Protein AF-A0A4V3W8Y1-F1 (afdb_monomer)

Foldseek 3Di:
DAKEKEKDQDDFAWDDDPQDIPCPVRQKIKMKIWDDDPVRQVVLVVVLVVLCVVQVPDALFDDLVCCLVPPLVSLVVSLVVCLVVVIFMAMEIAGLQLLLLLQCCCQAQPDVPVDQADAQVSVVVSLQCSLCVPVQDGSVLSNLLVQCQQVQFPVSVVVSLVVLLVSLVPDDDPVSVSSNVRRVVSVVVLVVVCVVPVVVSSCRRHAHFADWPVRDGGPRDCVLVRLLLRVQQVCLQPVDDAYAYEYADDNGCPSRNVVSVVCLQPDDPLRRCPPYPVNQQGHSRDDPPHYYDYDHSSVRVSNSVRHSVNSNVSVLLVCVVVVVVVSVVSCLVSQLSQQVSVPRGNGHYDYNHNPVSVVVVVVVSPD

pLDDT: mean 90.1, std 8.42, range [49.22, 98.5]

Secondary structure (DSSP, 8-state):
-EEEEEEE----S--EETTEETTSS--EEEEEEEEE-HHHHHHHHHHHHHHHHHTT--SSS--HHHHHHH-HHHHHHHHHHHHHTT--EEEEEEEHHHHHHHHHIIIIIS-GGG-SS--HHHHHHHHHHHTTGGGT--HHHHHHHHHHHHTTSHHHHHHHHHHHHHHHHTS-SHHHHHHHHHHHHHHHHHHHHHHH-HHHHHHHHSPPPBP-TTS--B-S-HHHHHHHHHHHHHHHH-SSS--EEEEE--TTTHHHHHHHHHHHHH---TTTTTTSGGGGT------TT--EEEE-TTT-HHHHHHHHHHHHHHHHHHHHHTT-HHHHHHHHHHHHHHHHTTSSSS-EEEEES-HHHHHHHHHHHH-

Organism: NCBI:txid2565924

Mean predicted aligned error: 5.14 Å

Nearest PDB structures (foldseek):
  5lyp-assembly1_A  TM=2.415E-01  e=2.490E+00  Saccharomyces cerevisiae
  7t7t-assembly2_B  TM=1.888E-01  e=4.045E+00  Citrus unshiu

Sequence (367 aa):
MKIYIDESGNTGPIQFKNSTSNFEDQPLYVLAGLILGLDAKIKLEAFVNELRVKYKIQGNELKAKSLYESNFKFCEDLIMYLVKEKVPIFIELMDKMYFVNQHLVDYVFVPHYSYPVITDEIIFMKRFIASNLDKYINSGIYQSFLDSMTNYNNGSLEIFYQRLTEHLENSKGEVFQLLLKNARATIDEYYELKHTDAEKALKFYLPIPDPNPKGRLLFLLPNFNAFTNLLARAEKFNSTDEIDIIHDEQKQFDVIFESALKQMKEVEVDGLIKGTQIQNLVKFRIQTSKKLNFADSKEVVSLQVADLIAGIVMRYYLDFVNRNESNVKKYHQVMKMLGSTAQHSATGINYVIPDQMRKQFMQFLYS

InterPro domains:
  IPR024524 Protein of unknown function DUF3800 [PF12686] (3-315)

Structure (mmCIF, N/CA/C/O backbone):
data_AF-A0A4V3W8Y1-F1
#
_entry.id   AF-A0A4V3W8Y1-F1
#
loop_
_atom_site.group_PDB
_atom_site.id
_atom_site.type_symbol
_atom_site.label_atom_id
_atom_site.label_alt_id
_atom_site.label_comp_id
_atom_site.label_asym_id
_atom_site.label_entity_id
_atom_site.label_seq_id
_atom_site.pdbx_PDB_ins_code
_atom_site.Cartn_x
_atom_site.Cartn_y
_atom_site.Cartn_z
_atom_site.occupancy
_atom_site.B_iso_or_equiv
_atom_site.auth_seq_id
_atom_site.auth_comp_id
_atom_site.auth_asym_id
_atom_site.auth_atom_id
_atom_site.pdbx_PDB_model_num
ATOM 1 N N . MET A 1 1 ? -14.778 -17.457 10.160 1.00 89.12 1 MET A N 1
ATOM 2 C CA . MET A 1 1 ? -14.637 -16.074 10.699 1.00 89.12 1 MET A CA 1
ATOM 3 C C . MET A 1 1 ? -14.817 -15.077 9.560 1.00 89.12 1 MET A C 1
ATOM 5 O O . MET A 1 1 ? -14.931 -15.522 8.425 1.00 89.12 1 MET A O 1
ATOM 9 N N . LYS A 1 2 ? -14.875 -13.764 9.818 1.00 93.56 2 LYS A N 1
ATOM 10 C CA . LYS A 1 2 ? -14.922 -12.749 8.749 1.00 93.56 2 LYS A CA 1
ATOM 11 C C . LYS A 1 2 ? -13.865 -11.674 8.964 1.00 93.56 2 LYS 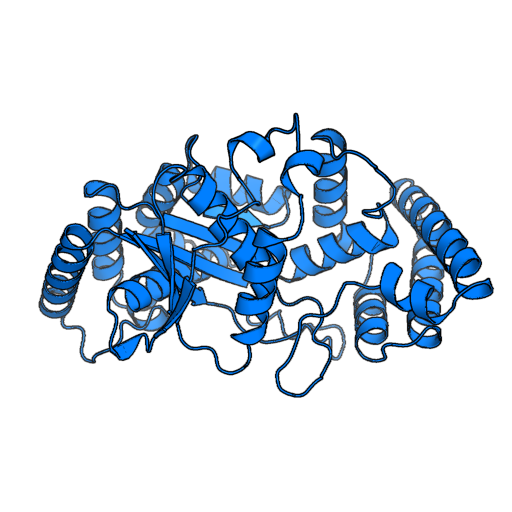A C 1
ATOM 13 O O . LYS A 1 2 ? -13.651 -11.283 10.110 1.00 93.56 2 LYS A O 1
ATOM 18 N N . ILE A 1 3 ? -13.236 -11.210 7.887 1.00 95.19 3 ILE A N 1
ATOM 19 C CA . ILE A 1 3 ? -12.428 -9.988 7.887 1.00 95.19 3 ILE A CA 1
ATOM 20 C C . ILE A 1 3 ? -13.244 -8.862 7.257 1.00 95.19 3 ILE A C 1
ATOM 22 O O . ILE A 1 3 ? -13.812 -9.045 6.183 1.00 95.19 3 ILE A O 1
ATOM 26 N N . TYR A 1 4 ? -13.327 -7.734 7.952 1.00 97.19 4 TYR A N 1
ATOM 27 C CA . TYR A 1 4 ? -13.998 -6.519 7.489 1.00 97.19 4 TYR A CA 1
ATOM 28 C C . TYR A 1 4 ? -12.929 -5.519 7.093 1.00 97.19 4 TYR A C 1
ATOM 30 O O . TYR A 1 4 ? -12.046 -5.268 7.912 1.00 97.19 4 TYR A O 1
ATOM 38 N N . ILE A 1 5 ? -12.980 -5.015 5.863 1.00 96.75 5 ILE A N 1
ATOM 39 C CA . ILE A 1 5 ? -11.930 -4.193 5.258 1.00 96.75 5 ILE A CA 1
ATOM 40 C C . ILE A 1 5 ? -12.545 -2.914 4.694 1.00 96.75 5 ILE A C 1
ATOM 42 O O . ILE A 1 5 ? -13.573 -2.973 4.024 1.00 96.75 5 ILE A O 1
ATOM 46 N N . ASP A 1 6 ? -11.890 -1.790 4.959 1.00 95.69 6 ASP A N 1
ATOM 47 C CA . ASP A 1 6 ? -12.217 -0.491 4.376 1.00 95.69 6 ASP A CA 1
ATOM 48 C C . ASP A 1 6 ? -10.947 0.373 4.299 1.00 95.69 6 ASP A C 1
ATOM 50 O O . ASP A 1 6 ? -9.914 0.055 4.910 1.00 95.69 6 ASP A O 1
ATOM 54 N N . GLU A 1 7 ? -10.998 1.470 3.555 1.00 93.00 7 GLU A N 1
ATOM 55 C CA . GLU A 1 7 ? -9.847 2.316 3.281 1.00 93.00 7 GLU A CA 1
ATOM 56 C C . GLU A 1 7 ? -10.106 3.812 3.469 1.00 93.00 7 GLU A C 1
ATOM 58 O O . GLU A 1 7 ? -11.215 4.327 3.444 1.00 93.00 7 GLU A O 1
ATOM 63 N N . SER A 1 8 ? -9.013 4.557 3.546 1.00 91.06 8 SER A N 1
ATOM 64 C CA . SER A 1 8 ? -9.009 6.008 3.461 1.00 91.06 8 SER A CA 1
ATOM 65 C C . SER A 1 8 ? -7.842 6.425 2.576 1.00 91.06 8 SER A C 1
ATOM 67 O O . SER A 1 8 ? -6.754 5.866 2.684 1.00 91.06 8 SER A O 1
ATOM 69 N N . GLY A 1 9 ? -8.018 7.429 1.713 1.00 83.00 9 GLY A N 1
ATOM 70 C CA . GLY A 1 9 ? -6.938 7.840 0.801 1.00 83.00 9 GLY A CA 1
ATOM 71 C C . GLY A 1 9 ? -7.208 7.663 -0.687 1.00 83.00 9 GLY A C 1
ATOM 72 O O . GLY A 1 9 ? -6.304 7.918 -1.481 1.00 83.00 9 GLY A O 1
ATOM 73 N N . ASN A 1 10 ? -8.391 7.198 -1.089 1.00 80.38 10 ASN A N 1
ATOM 74 C CA . ASN A 1 10 ? -8.644 6.839 -2.480 1.00 80.38 10 ASN A CA 1
ATOM 75 C C . ASN A 1 10 ? -8.830 8.089 -3.373 1.00 80.38 10 ASN A C 1
ATOM 77 O O . ASN A 1 10 ? -9.815 8.813 -3.251 1.00 80.38 10 ASN A O 1
ATOM 81 N N . THR A 1 11 ? -7.862 8.352 -4.262 1.00 72.25 11 THR A N 1
ATOM 82 C CA . THR A 1 11 ? -7.854 9.502 -5.200 1.00 72.25 11 THR A CA 1
ATOM 83 C C . THR A 1 11 ? -7.771 9.094 -6.669 1.00 72.25 11 THR A C 1
ATOM 85 O O . THR A 1 11 ? -7.559 9.947 -7.531 1.00 72.25 11 THR A O 1
ATOM 88 N N . GLY A 1 12 ? -7.891 7.800 -6.975 1.00 75.50 12 GLY A N 1
ATOM 89 C CA . GLY A 1 12 ? -7.577 7.275 -8.304 1.00 75.50 12 GLY A CA 1
ATOM 90 C C . GLY A 1 12 ? -6.082 7.379 -8.670 1.00 75.50 12 GLY A C 1
ATOM 91 O O . GLY A 1 12 ? -5.247 7.610 -7.790 1.00 75.50 12 GLY A O 1
ATOM 92 N N . PRO A 1 13 ? -5.734 7.181 -9.960 1.00 73.06 13 PRO A N 1
ATOM 93 C CA . PRO A 1 13 ? -4.346 7.125 -10.423 1.00 73.06 13 PRO A CA 1
ATOM 94 C C . PRO A 1 13 ? -3.583 8.439 -10.231 1.00 73.06 13 PRO A C 1
ATOM 96 O O . PRO A 1 13 ? -4.171 9.526 -10.206 1.00 73.06 13 PRO A O 1
ATOM 99 N N . ILE A 1 14 ? -2.256 8.337 -10.156 1.00 73.38 14 ILE A N 1
ATOM 100 C CA . ILE A 1 14 ? -1.384 9.507 -10.074 1.00 73.38 14 ILE A CA 1
ATOM 101 C C . ILE A 1 14 ? -1.408 10.320 -11.371 1.00 73.38 14 ILE A C 1
ATOM 103 O O . ILE A 1 14 ? -1.384 9.777 -12.475 1.00 73.38 14 ILE A O 1
ATOM 107 N N . GLN A 1 15 ? -1.431 11.640 -11.228 1.00 70.06 15 GLN A N 1
ATOM 108 C CA . GLN A 1 15 ? -1.325 12.608 -12.311 1.00 70.06 15 GLN A CA 1
ATOM 109 C C . GLN A 1 15 ? -0.422 13.751 -11.859 1.00 70.06 15 GLN A C 1
ATOM 111 O O . GLN A 1 15 ? -0.581 14.267 -10.754 1.00 70.06 15 GLN A O 1
ATOM 116 N N . PHE A 1 16 ? 0.497 14.173 -12.721 1.00 65.62 16 PHE A N 1
ATOM 117 C CA . PHE A 1 16 ? 1.271 15.393 -12.518 1.00 65.62 16 PHE A CA 1
ATOM 118 C C . PHE A 1 16 ? 0.711 16.506 -13.411 1.00 65.62 16 PHE A C 1
ATOM 120 O O . PHE A 1 16 ? 0.305 16.283 -14.552 1.00 65.62 16 PHE A O 1
ATOM 127 N N . LYS A 1 17 ? 0.655 17.722 -12.871 1.00 61.94 17 LYS A N 1
ATOM 128 C CA . LYS A 1 17 ? 0.276 18.939 -13.588 1.00 61.94 17 LYS A CA 1
ATOM 129 C C . LYS A 1 17 ? 1.196 20.059 -13.125 1.00 61.94 17 LYS A C 1
ATOM 131 O O . LYS A 1 17 ? 1.266 20.337 -11.941 1.00 61.94 17 LYS A O 1
ATOM 136 N N . ASN A 1 18 ? 1.895 20.723 -14.045 1.00 59.50 18 ASN A N 1
ATOM 137 C CA . ASN A 1 18 ? 2.811 21.828 -13.714 1.00 59.50 18 ASN A CA 1
ATOM 138 C C . ASN A 1 18 ? 3.841 21.477 -12.613 1.00 59.50 18 ASN A C 1
ATOM 140 O O . ASN A 1 18 ? 4.112 22.295 -11.739 1.00 59.50 18 ASN A O 1
ATOM 144 N N . SER A 1 19 ? 4.407 20.265 -12.659 1.00 63.56 19 SER A N 1
ATOM 145 C CA . SER A 1 19 ? 5.347 19.717 -11.662 1.00 63.56 19 SER A CA 1
ATOM 146 C C . SER A 1 19 ? 4.774 19.389 -10.281 1.00 63.56 19 SER A C 1
ATOM 148 O O . SER A 1 19 ? 5.532 18.877 -9.462 1.00 63.56 19 SER A O 1
ATOM 150 N N . THR A 1 20 ? 3.480 19.605 -10.031 1.00 64.00 20 THR A N 1
ATOM 151 C CA . THR A 1 20 ? 2.807 19.156 -8.806 1.00 64.00 20 THR A CA 1
ATOM 152 C C . THR A 1 20 ? 1.978 17.906 -9.075 1.00 64.00 20 THR A C 1
ATOM 154 O O . THR A 1 20 ? 1.385 17.755 -10.147 1.00 64.00 20 THR A O 1
ATOM 157 N N . SER A 1 21 ? 1.966 16.968 -8.129 1.00 70.19 21 SER A N 1
ATOM 158 C CA . SER A 1 21 ? 1.160 15.744 -8.252 1.00 70.19 21 SER A CA 1
ATOM 159 C C . SER A 1 21 ? -0.228 15.937 -7.638 1.00 70.19 21 SER A C 1
ATOM 161 O O . SER A 1 21 ? -0.377 16.640 -6.640 1.00 70.19 21 SER A O 1
ATOM 163 N N . ASN A 1 22 ? -1.248 15.249 -8.158 1.00 71.62 22 ASN A N 1
ATOM 164 C CA . ASN A 1 22 ? -2.574 15.171 -7.525 1.00 71.62 22 ASN A CA 1
ATOM 165 C C . ASN A 1 22 ? -2.559 14.453 -6.159 1.00 71.62 22 ASN A C 1
ATOM 167 O O . ASN A 1 22 ? -3.585 14.385 -5.487 1.00 71.62 22 ASN A O 1
ATOM 171 N N . PHE A 1 23 ? -1.413 13.905 -5.752 1.00 76.69 23 PHE A N 1
ATOM 172 C CA . PHE A 1 23 ? -1.209 13.308 -4.440 1.00 76.69 23 PHE A CA 1
ATOM 173 C C . PHE A 1 23 ? -0.708 14.303 -3.397 1.00 76.69 23 PHE A C 1
ATOM 175 O O . PHE A 1 23 ? -0.718 13.949 -2.226 1.00 76.69 23 PHE A O 1
ATOM 182 N N . GLU A 1 24 ? -0.326 15.533 -3.753 1.00 71.88 24 GLU A N 1
ATOM 183 C CA . GLU A 1 24 ? 0.107 16.524 -2.752 1.00 71.88 24 GLU A CA 1
ATOM 184 C C . GLU A 1 24 ? -0.969 16.783 -1.686 1.00 71.88 24 GLU A C 1
ATOM 186 O O . GLU A 1 24 ? -0.653 16.853 -0.499 1.00 71.88 24 GLU A O 1
ATOM 191 N N . ASP A 1 25 ? -2.243 16.810 -2.086 1.00 72.69 25 ASP A N 1
ATOM 192 C CA . ASP A 1 25 ? -3.371 17.000 -1.165 1.00 72.69 25 ASP A CA 1
ATOM 193 C C . ASP A 1 25 ? -3.735 15.726 -0.375 1.00 72.69 25 ASP A C 1
ATOM 195 O O . ASP A 1 25 ? -4.334 15.797 0.701 1.00 72.69 25 ASP A O 1
ATOM 199 N N . GLN A 1 26 ? -3.388 14.543 -0.893 1.00 82.81 26 GLN A N 1
ATOM 200 C CA . GLN A 1 26 ? -3.679 13.253 -0.260 1.00 82.81 26 GLN A CA 1
ATOM 201 C C . GLN A 1 26 ? -2.564 12.233 -0.556 1.00 82.81 26 GLN A C 1
ATOM 203 O O . GLN A 1 26 ? -2.765 11.301 -1.347 1.00 82.81 26 GLN A O 1
ATOM 208 N N . PRO A 1 27 ? -1.390 12.379 0.091 1.00 90.31 27 PRO A N 1
ATOM 209 C CA . PRO A 1 27 ? -0.179 11.630 -0.263 1.00 90.31 27 PRO A CA 1
ATOM 210 C C . PRO A 1 27 ? -0.198 10.183 0.229 1.00 90.31 27 PRO A C 1
ATOM 212 O O . PRO A 1 27 ? 0.666 9.388 -0.134 1.00 90.31 27 PRO A O 1
ATOM 215 N N . LEU A 1 28 ? -1.188 9.834 1.050 1.00 94.00 28 LEU A N 1
ATOM 216 C CA . LEU A 1 28 ? -1.297 8.539 1.699 1.00 94.00 28 LEU A CA 1
AT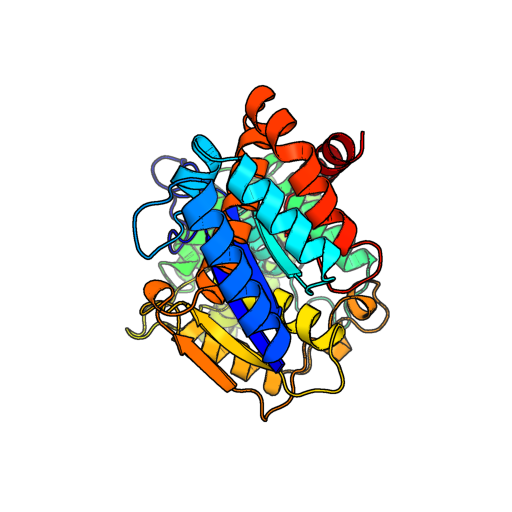OM 217 C C . LEU A 1 28 ? -2.504 7.761 1.192 1.00 94.00 28 LEU A C 1
ATOM 219 O O . LEU A 1 28 ? -3.556 8.327 0.886 1.00 94.00 28 LEU A O 1
ATOM 223 N N . TYR A 1 29 ? -2.343 6.447 1.183 1.00 94.94 29 TYR A N 1
ATOM 224 C CA . TYR A 1 29 ? -3.418 5.474 1.113 1.00 94.94 29 TYR A CA 1
ATOM 225 C C . TYR A 1 29 ? -3.315 4.558 2.331 1.00 94.94 29 TYR A C 1
ATOM 227 O O . TYR A 1 29 ? -2.228 4.079 2.655 1.00 94.94 29 TYR A O 1
ATOM 235 N N . VAL A 1 30 ? -4.427 4.346 3.029 1.00 96.94 30 VAL A N 1
ATOM 236 C CA . VAL A 1 30 ? -4.493 3.472 4.198 1.00 96.94 30 VAL A CA 1
ATOM 237 C C . VAL A 1 30 ? -5.612 2.471 4.013 1.00 96.94 30 VAL A C 1
ATOM 239 O O . VAL A 1 30 ? -6.766 2.869 3.919 1.00 96.94 30 VAL A O 1
ATOM 242 N N . LEU A 1 31 ? -5.276 1.185 4.014 1.00 97.12 31 LEU A N 1
ATOM 243 C CA . LEU A 1 31 ? -6.246 0.095 4.077 1.00 97.12 31 LEU A CA 1
ATOM 244 C C . LEU A 1 31 ? -6.224 -0.481 5.487 1.00 97.12 31 LEU A C 1
ATOM 246 O O . LEU A 1 31 ? -5.147 -0.778 6.006 1.00 97.12 31 LEU A O 1
ATOM 250 N N . ALA A 1 32 ? -7.384 -0.650 6.106 1.00 97.31 32 ALA A N 1
ATOM 251 C CA . ALA A 1 32 ? -7.494 -1.277 7.411 1.00 97.31 32 ALA A CA 1
ATOM 252 C C . ALA A 1 32 ? -8.475 -2.442 7.360 1.00 97.31 32 ALA A C 1
ATOM 254 O O . ALA A 1 32 ? -9.455 -2.430 6.623 1.00 97.31 32 ALA A O 1
ATOM 255 N N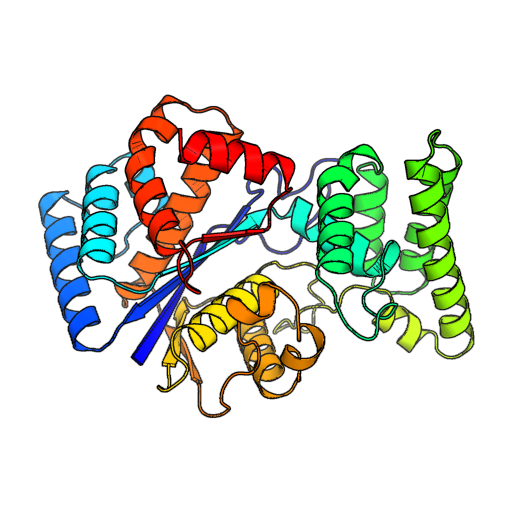 . GLY A 1 33 ? -8.228 -3.448 8.188 1.00 96.50 33 GLY A N 1
ATOM 256 C CA . GLY A 1 33 ? -9.168 -4.527 8.384 1.00 96.50 33 GLY A CA 1
ATOM 257 C C . GLY A 1 33 ? -9.065 -5.171 9.752 1.00 96.50 33 GLY A C 1
ATOM 258 O O . GLY A 1 33 ? -8.039 -5.091 10.428 1.00 96.50 33 GLY A O 1
ATOM 259 N N . LEU A 1 34 ? -10.151 -5.818 10.163 1.00 95.50 34 LEU A N 1
ATOM 260 C CA . LEU A 1 34 ? -10.234 -6.539 11.427 1.00 95.50 34 LEU A CA 1
ATOM 261 C C . LEU A 1 34 ? -10.932 -7.886 11.264 1.00 95.50 34 LEU A C 1
ATOM 263 O O . LEU A 1 34 ? -11.921 -8.001 10.538 1.00 95.50 34 LEU A O 1
ATOM 267 N N . ILE A 1 35 ? -10.427 -8.904 11.962 1.00 94.31 35 ILE A N 1
ATOM 268 C CA . ILE A 1 35 ? -11.027 -10.243 11.979 1.00 94.31 35 ILE A CA 1
ATOM 269 C C . ILE A 1 35 ? -11.979 -10.359 13.166 1.00 94.31 35 ILE A C 1
ATOM 271 O O . ILE A 1 35 ? -11.594 -10.125 14.309 1.00 94.31 35 ILE A O 1
ATOM 275 N N . LEU A 1 36 ? -13.213 -10.787 12.903 1.00 94.62 36 LEU A N 1
ATOM 276 C CA . LEU A 1 36 ? -14.221 -11.025 13.931 1.00 94.62 36 LEU A CA 1
ATOM 277 C C . LEU A 1 36 ? -14.918 -12.377 13.725 1.00 94.62 36 LEU A C 1
ATOM 279 O O . LEU A 1 36 ? -15.336 -12.745 12.620 1.00 94.62 36 LEU A O 1
ATOM 283 N N . GLY A 1 37 ? -15.087 -13.107 14.827 1.00 93.19 37 GLY A N 1
ATOM 284 C CA . GLY A 1 37 ? -16.110 -14.146 14.954 1.00 93.19 37 GLY A CA 1
ATOM 285 C C . GLY A 1 37 ? -17.495 -13.537 15.205 1.00 93.19 37 GLY A C 1
ATOM 286 O O . GLY A 1 37 ? -17.611 -12.339 15.466 1.00 93.19 37 GLY A O 1
ATOM 287 N N . LEU A 1 38 ? -18.549 -14.358 15.152 1.00 93.00 38 LEU A N 1
ATOM 288 C CA . LEU A 1 38 ? -19.931 -13.891 15.335 1.00 93.00 38 LEU A CA 1
ATOM 289 C C . LEU A 1 38 ? -20.131 -13.193 16.691 1.00 93.00 38 LEU A C 1
ATOM 291 O O . LEU A 1 38 ? -20.622 -12.068 16.733 1.00 93.00 38 LEU A O 1
ATOM 295 N N . ASP A 1 39 ? -19.670 -13.810 17.780 1.00 94.81 39 ASP A N 1
ATOM 296 C CA . ASP A 1 39 ? -19.811 -13.246 19.128 1.00 94.81 39 ASP A CA 1
ATOM 297 C C . ASP A 1 39 ? -19.031 -11.937 19.292 1.00 94.81 39 ASP A C 1
ATOM 299 O O . ASP A 1 39 ? -19.531 -10.974 19.872 1.00 94.81 39 ASP A O 1
ATOM 303 N N . ALA A 1 40 ? -17.808 -11.877 18.754 1.00 94.81 40 ALA A N 1
ATOM 304 C CA . ALA A 1 40 ? -16.976 -10.675 18.798 1.00 94.81 40 ALA A CA 1
ATOM 305 C C . ALA A 1 40 ? -17.613 -9.518 18.012 1.00 94.81 40 ALA A C 1
ATOM 307 O O . ALA A 1 40 ? -17.581 -8.378 18.471 1.00 94.81 40 ALA A O 1
ATOM 308 N N . LYS A 1 41 ? -18.242 -9.816 16.867 1.00 96.44 41 LYS A N 1
ATOM 309 C CA . LYS A 1 41 ? -19.006 -8.840 16.079 1.00 96.44 41 LYS A CA 1
ATOM 310 C C . LYS A 1 41 ? -20.178 -8.268 16.876 1.00 96.44 41 LYS A C 1
ATOM 312 O O . LYS A 1 41 ? -20.296 -7.051 16.957 1.00 96.44 41 LYS A O 1
ATOM 317 N N . ILE A 1 42 ? -20.995 -9.122 17.500 1.00 96.94 42 ILE A N 1
ATOM 318 C CA . ILE A 1 42 ? -22.152 -8.688 18.305 1.00 96.94 42 ILE A CA 1
ATOM 319 C C . ILE A 1 42 ? -21.700 -7.790 19.465 1.00 96.94 42 ILE A C 1
ATOM 321 O O . ILE A 1 42 ? -22.286 -6.735 19.705 1.00 96.94 42 ILE A O 1
ATOM 325 N N . LYS A 1 43 ? -20.625 -8.175 20.166 1.00 97.81 43 LYS A N 1
ATOM 326 C CA . LYS A 1 43 ? -20.065 -7.372 21.264 1.00 97.81 43 LYS A CA 1
ATOM 327 C C . LYS A 1 43 ? -19.526 -6.023 20.783 1.00 97.81 43 LYS A C 1
ATOM 329 O O . LYS A 1 43 ? -19.783 -5.010 21.425 1.00 97.81 43 LYS A O 1
ATOM 334 N N . LEU A 1 44 ? -18.814 -5.997 19.653 1.00 97.88 44 LEU A N 1
ATOM 335 C CA . LEU A 1 44 ? -18.318 -4.756 19.055 1.00 97.88 44 LEU A CA 1
ATOM 336 C C . LEU A 1 44 ? -19.470 -3.818 18.669 1.00 97.88 44 LEU A C 1
ATOM 338 O O . LEU A 1 44 ? -19.398 -2.626 18.944 1.00 97.88 44 LEU A O 1
ATOM 342 N N . GLU A 1 45 ? -20.535 -4.346 18.068 1.00 96.62 45 GLU A N 1
ATOM 343 C CA . GLU A 1 45 ? -21.725 -3.570 17.696 1.00 96.62 45 GLU A CA 1
ATOM 344 C C . GLU A 1 45 ? -22.409 -2.946 18.912 1.00 96.62 45 GLU A C 1
ATOM 346 O O . GLU A 1 45 ? -22.713 -1.751 18.906 1.00 96.62 45 GLU A O 1
ATOM 351 N N . ALA A 1 46 ? -22.598 -3.728 19.978 1.00 97.50 46 ALA A N 1
ATOM 352 C CA . ALA A 1 46 ? -23.129 -3.223 21.239 1.00 97.50 46 ALA A CA 1
ATOM 353 C C . ALA A 1 46 ? -22.242 -2.104 21.811 1.00 97.50 46 ALA A C 1
ATOM 355 O O . ALA A 1 46 ? -22.738 -1.021 22.122 1.00 97.50 46 ALA A O 1
ATOM 356 N N . PHE A 1 47 ? -20.926 -2.321 21.855 1.00 98.19 47 PHE A N 1
ATOM 357 C CA . PHE A 1 47 ? -19.977 -1.347 22.385 1.00 98.19 47 PHE A CA 1
ATOM 358 C C . PHE A 1 47 ? -19.933 -0.046 21.566 1.00 98.19 47 PHE A C 1
ATOM 360 O O . PHE A 1 47 ? -19.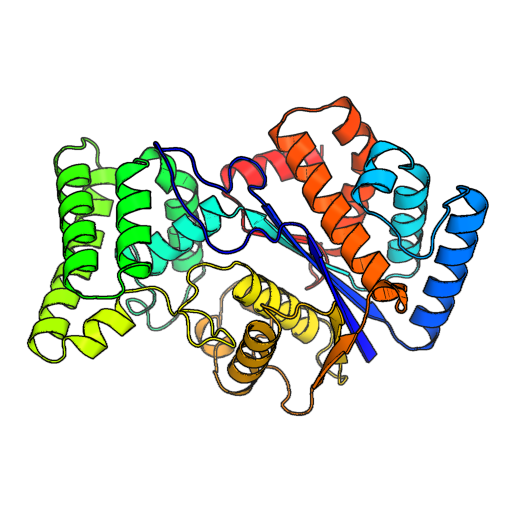944 1.050 22.123 1.00 98.19 47 PHE A O 1
ATOM 367 N N . VAL A 1 48 ? -19.949 -0.128 20.233 1.00 96.88 48 VAL A N 1
ATOM 368 C CA . VAL A 1 48 ? -20.006 1.062 19.369 1.00 96.88 48 VAL A CA 1
ATOM 369 C C . VAL A 1 48 ? -21.296 1.850 19.605 1.00 96.88 48 VAL A C 1
ATOM 371 O O . VAL A 1 48 ? -21.256 3.080 19.653 1.00 96.88 48 VAL A O 1
ATOM 374 N N . ASN A 1 49 ? -22.430 1.173 19.800 1.00 95.25 49 ASN A N 1
ATOM 375 C CA . ASN A 1 49 ? -23.692 1.837 20.127 1.00 95.25 49 ASN A CA 1
ATOM 376 C C . ASN A 1 49 ? -23.634 2.548 21.487 1.00 95.25 49 ASN A C 1
ATOM 378 O O . ASN A 1 49 ? -24.091 3.688 21.599 1.00 95.25 49 ASN A O 1
ATOM 382 N N . GLU A 1 50 ? -23.008 1.940 22.496 1.00 97.06 50 GLU A N 1
ATOM 383 C CA . GLU A 1 50 ? -22.746 2.594 23.784 1.00 97.06 50 GLU A CA 1
ATOM 384 C C . GLU A 1 50 ? -21.882 3.854 23.614 1.00 97.06 50 GLU A C 1
ATOM 386 O O . GLU A 1 50 ? -22.213 4.911 24.160 1.00 97.06 50 GLU A O 1
ATOM 391 N N . LEU A 1 51 ? -20.819 3.789 22.803 1.00 96.81 51 LEU A N 1
ATOM 392 C CA . LEU A 1 51 ? -19.978 4.952 22.508 1.00 96.81 51 LEU A CA 1
ATOM 393 C C . LEU A 1 51 ? -20.745 6.054 21.768 1.00 96.81 51 LEU A C 1
ATOM 395 O O . LEU A 1 51 ? -20.571 7.233 22.085 1.00 96.81 51 LEU A O 1
ATOM 399 N N . ARG A 1 52 ? -21.616 5.703 20.812 1.00 94.81 52 ARG A N 1
ATOM 400 C CA . ARG A 1 52 ? -22.459 6.680 20.100 1.00 94.81 52 ARG A CA 1
ATOM 401 C C . ARG A 1 52 ? -23.327 7.469 21.074 1.00 94.81 52 ARG A C 1
ATOM 403 O O . ARG A 1 52 ? -23.371 8.695 20.985 1.00 94.81 52 ARG A O 1
ATOM 410 N N . VAL A 1 53 ? -23.953 6.785 22.034 1.00 95.12 53 VAL A N 1
ATOM 411 C CA . VAL A 1 53 ? -24.758 7.421 23.087 1.00 95.12 53 VAL A CA 1
ATOM 412 C C . VAL A 1 53 ? -23.880 8.286 23.993 1.00 95.12 53 VAL A C 1
ATOM 414 O O . VAL A 1 53 ? -24.178 9.464 24.197 1.00 95.12 53 VAL A O 1
ATOM 417 N N . LYS A 1 54 ? -22.765 7.736 24.490 1.00 96.38 54 LYS A N 1
ATOM 418 C CA . LYS A 1 54 ? -21.840 8.416 25.410 1.00 96.38 54 LYS A CA 1
ATOM 419 C C . LYS A 1 54 ? -21.288 9.723 24.833 1.00 96.38 54 LYS A C 1
ATOM 421 O O . LYS A 1 54 ? -21.245 10.732 25.536 1.00 96.38 54 LYS A O 1
ATOM 426 N N . TYR A 1 55 ? -20.891 9.714 23.562 1.00 95.31 55 TYR A N 1
ATOM 427 C CA . TYR A 1 55 ? -20.279 10.858 22.877 1.00 95.31 55 TYR A CA 1
ATOM 428 C C . TYR A 1 55 ? -21.257 11.658 22.009 1.00 95.31 55 TYR A C 1
ATOM 430 O O . TYR A 1 55 ? -20.838 12.573 21.306 1.00 95.31 55 TYR A O 1
ATOM 438 N N . LYS A 1 56 ? -22.562 11.358 22.088 1.00 92.81 56 LYS A N 1
ATOM 439 C CA . LYS A 1 56 ? -23.638 12.067 21.375 1.00 92.81 56 LYS A CA 1
ATOM 440 C C . LYS A 1 56 ? -23.416 12.132 19.857 1.00 92.81 56 LYS A C 1
ATOM 442 O O . LYS A 1 56 ? -23.682 13.157 19.229 1.00 92.81 56 LYS A O 1
ATOM 447 N N . ILE A 1 57 ? -22.927 11.042 19.267 1.00 91.25 57 ILE A N 1
ATOM 448 C CA . ILE A 1 57 ? -22.707 10.952 17.820 1.00 91.25 57 ILE A CA 1
ATOM 449 C C . ILE A 1 57 ? -24.061 10.805 17.122 1.00 91.25 57 ILE A C 1
ATOM 451 O O . ILE A 1 57 ? -24.796 9.851 17.370 1.00 91.25 57 ILE A O 1
ATOM 455 N N . GLN A 1 58 ? -24.391 11.770 16.264 1.00 83.44 58 GLN A N 1
ATOM 456 C CA . GLN A 1 58 ? -25.621 11.780 15.474 1.00 83.44 58 GLN A CA 1
ATOM 457 C C . GLN A 1 58 ? -25.347 11.228 14.071 1.00 83.44 58 GLN A C 1
ATOM 459 O O . GLN A 1 58 ? -24.378 11.627 13.427 1.00 83.44 58 GLN A O 1
ATOM 464 N N . GLY A 1 59 ? -26.219 10.343 13.589 1.00 81.00 59 GLY A N 1
ATOM 465 C CA . GLY A 1 59 ? -26.117 9.720 12.269 1.00 81.00 59 GLY A CA 1
ATOM 466 C C . GLY A 1 59 ? -25.767 8.233 12.320 1.00 81.00 59 GLY A C 1
ATOM 467 O O . GLY A 1 59 ? -25.301 7.707 13.330 1.00 81.00 59 GLY A O 1
ATOM 468 N N . ASN A 1 60 ? -26.022 7.550 11.204 1.00 79.62 60 ASN A N 1
ATOM 469 C CA . ASN A 1 60 ? -25.826 6.103 11.099 1.00 79.62 60 ASN A CA 1
ATOM 470 C C . ASN A 1 60 ? -24.369 5.717 10.802 1.00 79.62 60 ASN A C 1
ATOM 472 O O . ASN A 1 60 ? -24.001 4.563 11.008 1.00 79.62 60 ASN A O 1
ATOM 476 N N . GLU A 1 61 ? -23.540 6.675 10.390 1.00 85.50 61 GLU A N 1
ATOM 477 C CA . GLU A 1 61 ? -22.189 6.466 9.867 1.00 85.50 61 GLU A CA 1
ATOM 478 C C . GLU A 1 61 ? -21.138 7.150 10.756 1.00 85.50 61 GLU A C 1
ATOM 480 O O . GLU A 1 61 ? -21.270 8.328 11.109 1.00 85.50 61 GLU A O 1
ATOM 485 N N . LEU A 1 62 ? -20.082 6.419 11.119 1.00 87.31 62 LEU A N 1
ATOM 486 C CA . LEU A 1 62 ? -18.942 6.957 11.861 1.00 87.31 62 LEU A CA 1
ATOM 487 C C . LEU A 1 62 ? -17.970 7.663 10.911 1.00 87.31 62 LEU A C 1
ATOM 489 O O . LEU A 1 62 ? -17.118 7.035 10.303 1.00 87.31 62 LEU A O 1
ATOM 493 N N . LYS A 1 63 ? -18.046 8.991 10.818 1.00 88.31 63 LYS A N 1
ATOM 494 C CA . LYS A 1 63 ? -17.143 9.751 9.940 1.00 88.31 63 LYS A CA 1
ATOM 495 C C . LYS A 1 63 ? -15.775 9.964 10.580 1.00 88.31 63 LYS A C 1
ATOM 497 O O . LYS A 1 63 ? -15.633 10.826 11.456 1.00 88.31 63 LYS A O 1
ATOM 502 N N . ALA A 1 64 ? -14.752 9.275 10.072 1.00 87.69 64 ALA A N 1
ATOM 503 C CA . ALA A 1 64 ? -13.390 9.334 10.604 1.00 87.69 64 ALA A CA 1
ATOM 504 C C . ALA A 1 64 ? -12.843 10.761 10.772 1.00 87.69 64 ALA A C 1
ATOM 506 O O . ALA A 1 64 ? -12.263 11.080 11.807 1.00 87.69 64 ALA A O 1
ATOM 507 N N . LYS A 1 65 ? -13.080 11.658 9.801 1.00 87.88 65 LYS A N 1
ATOM 508 C CA . LYS A 1 65 ? -12.637 13.064 9.879 1.00 87.88 65 LYS A CA 1
ATOM 509 C C . LYS A 1 65 ? -13.209 13.795 11.094 1.00 87.88 65 LYS A C 1
ATOM 511 O O . LYS A 1 65 ? -12.462 14.378 11.872 1.00 87.88 65 LYS A O 1
ATOM 516 N N . SER A 1 66 ? -14.529 13.737 11.257 1.00 88.69 66 SER A N 1
ATOM 517 C CA . SER A 1 66 ? -15.227 14.453 12.327 1.00 88.69 66 SER A CA 1
ATOM 518 C C . SER A 1 66 ? -14.857 13.897 13.700 1.00 88.69 66 SER A C 1
ATOM 520 O O . SER A 1 66 ? -14.606 14.660 14.634 1.00 88.69 66 SER A O 1
ATOM 522 N N . LEU A 1 67 ? -14.766 12.571 13.818 1.00 90.50 67 LEU A N 1
ATOM 523 C CA . LEU A 1 67 ? -14.368 11.927 15.066 1.00 90.50 67 LEU A CA 1
ATOM 524 C C . LEU A 1 67 ? -12.916 12.252 15.427 1.00 90.50 67 LEU A C 1
ATOM 526 O O . LEU A 1 67 ? -12.636 12.578 16.581 1.00 90.50 67 LEU A O 1
ATOM 530 N N . TYR A 1 68 ? -12.017 12.256 14.441 1.00 89.75 68 TYR A N 1
ATOM 531 C CA . TYR A 1 68 ? -10.617 12.606 14.649 1.00 89.75 68 TYR A CA 1
ATOM 532 C C . TYR A 1 68 ? -10.443 14.060 15.130 1.00 89.75 68 TYR A C 1
ATOM 534 O O . TYR A 1 68 ? -9.727 14.337 16.097 1.00 89.75 68 TYR A O 1
ATOM 542 N N . GLU A 1 69 ? -11.134 15.008 14.503 1.00 88.38 69 GLU A N 1
ATOM 543 C CA . GLU A 1 69 ? -11.017 16.428 14.847 1.00 88.38 69 GLU A CA 1
ATOM 544 C C . GLU A 1 69 ? -11.691 16.745 16.194 1.00 88.38 69 GLU A C 1
ATOM 546 O O . GLU A 1 69 ? -11.099 17.396 17.060 1.00 88.38 69 GLU A O 1
ATOM 551 N N . SER A 1 70 ? -12.914 16.250 16.410 1.00 87.62 70 SER A N 1
ATOM 552 C CA . SER A 1 70 ? -13.784 16.733 17.491 1.00 87.62 70 SER A CA 1
ATOM 553 C C . SER A 1 70 ? -14.019 15.741 18.633 1.00 87.62 70 SER A C 1
ATOM 555 O O . SER A 1 70 ? -14.327 16.177 19.738 1.00 87.62 70 SER A O 1
ATOM 557 N N . ASN A 1 71 ? -13.843 14.430 18.429 1.00 90.25 71 ASN A N 1
ATOM 558 C CA . ASN A 1 71 ? -14.237 13.395 19.399 1.00 90.25 71 ASN A CA 1
ATOM 559 C C . ASN A 1 71 ? -13.141 12.350 19.658 1.00 90.25 71 ASN A C 1
ATOM 561 O O . ASN A 1 71 ? -13.398 11.150 19.672 1.00 90.25 71 ASN A O 1
ATOM 565 N N . PHE A 1 72 ? -11.921 12.801 19.959 1.00 90.88 72 PHE A N 1
ATOM 566 C CA . PHE A 1 72 ? -10.789 11.922 20.301 1.00 90.88 72 PHE A CA 1
ATOM 567 C C . PHE A 1 72 ? -11.121 10.826 21.318 1.00 90.88 72 PHE A C 1
ATOM 569 O O . PHE A 1 72 ? -10.686 9.693 21.157 1.00 90.88 72 PHE A O 1
ATOM 576 N N . LYS A 1 73 ? -11.906 11.148 22.351 1.00 94.25 73 LYS A N 1
ATOM 577 C CA . LYS A 1 73 ? -12.265 10.185 23.395 1.00 94.25 73 LYS A CA 1
ATOM 578 C C . LYS A 1 73 ? -13.106 9.015 22.874 1.00 94.25 73 LYS A C 1
ATOM 580 O O . LYS A 1 73 ? -12.958 7.917 23.388 1.00 94.25 73 LYS A O 1
ATOM 585 N N . PHE A 1 74 ? -13.911 9.220 21.829 1.00 95.44 74 PHE A N 1
ATOM 586 C CA . PHE A 1 74 ? -14.585 8.122 21.133 1.00 95.44 74 PHE A CA 1
ATOM 587 C C . PHE A 1 74 ? -13.557 7.179 20.497 1.00 95.44 74 PHE A C 1
ATOM 589 O O . PHE A 1 74 ? -13.619 5.968 20.689 1.00 95.44 74 PHE A O 1
ATOM 596 N N . CYS A 1 75 ? -12.594 7.741 19.760 1.00 93.81 75 CYS A N 1
ATOM 597 C CA . CYS A 1 75 ? -11.543 6.975 19.092 1.00 93.81 75 CYS A CA 1
ATOM 598 C C . CYS A 1 75 ? -10.672 6.215 20.103 1.00 93.81 75 CYS A C 1
ATOM 600 O O . CYS A 1 75 ? -10.378 5.042 19.901 1.00 93.81 75 CYS A O 1
ATOM 602 N N . GLU A 1 76 ? -10.279 6.875 21.194 1.00 94.75 76 GLU A N 1
ATOM 603 C CA . GLU A 1 76 ? -9.473 6.283 22.263 1.00 94.75 76 GLU A CA 1
ATOM 604 C C . GLU A 1 76 ? -10.182 5.089 22.910 1.00 94.75 76 GLU A C 1
ATOM 606 O O . GLU A 1 76 ? -9.614 3.999 22.939 1.00 94.75 76 GLU A O 1
ATOM 611 N N . ASP A 1 77 ? -11.434 5.263 23.343 1.00 96.88 77 ASP A N 1
ATOM 612 C CA . ASP A 1 77 ? -12.219 4.191 23.961 1.00 96.88 77 ASP A CA 1
ATOM 613 C C . ASP A 1 77 ? -12.435 3.009 23.001 1.00 96.88 77 ASP A C 1
ATOM 615 O O . ASP A 1 77 ? -12.343 1.851 23.415 1.00 96.88 77 ASP A O 1
ATOM 619 N N . LEU A 1 78 ? -12.679 3.286 21.712 1.00 96.69 78 LEU A N 1
ATOM 620 C CA . LEU A 1 78 ? -12.822 2.251 20.689 1.00 96.69 78 LEU A CA 1
ATOM 621 C C . LEU A 1 78 ? -11.540 1.434 20.520 1.00 96.69 78 LEU A C 1
ATOM 623 O O . LEU A 1 78 ? -11.585 0.206 20.588 1.00 96.69 78 LEU A O 1
ATOM 627 N N . ILE A 1 79 ? -10.393 2.088 20.325 1.00 95.06 79 ILE A N 1
ATOM 628 C CA . ILE A 1 79 ? -9.122 1.376 20.144 1.00 95.06 79 ILE A CA 1
ATOM 629 C C . ILE A 1 79 ? -8.728 0.625 21.421 1.00 95.06 79 ILE A C 1
ATOM 631 O O . ILE A 1 79 ? -8.286 -0.521 21.337 1.00 95.06 79 ILE A O 1
ATOM 635 N N . MET A 1 80 ? -8.949 1.212 22.602 1.00 94.31 80 MET A N 1
ATOM 636 C CA . MET A 1 80 ? -8.729 0.527 23.878 1.00 94.31 80 MET A CA 1
ATOM 637 C C . MET A 1 80 ? -9.558 -0.753 23.993 1.00 94.31 80 MET A C 1
ATOM 639 O O . MET A 1 80 ? -9.033 -1.780 24.423 1.00 94.31 80 MET A O 1
ATOM 643 N N . TYR A 1 81 ? -10.833 -0.710 23.600 1.00 96.69 81 TYR A N 1
ATOM 644 C CA . TYR A 1 81 ? -11.691 -1.891 23.576 1.00 96.69 81 TYR A CA 1
ATOM 645 C C . TYR A 1 81 ? -11.154 -2.960 22.625 1.00 96.69 81 TYR A C 1
ATOM 647 O O . TYR A 1 81 ? -10.983 -4.104 23.040 1.00 96.69 81 TYR A O 1
ATOM 655 N N . LEU A 1 82 ? -10.821 -2.593 21.383 1.00 95.12 82 LEU A N 1
ATOM 656 C CA . LEU A 1 82 ? -10.312 -3.547 20.394 1.00 95.12 82 LEU A CA 1
ATOM 657 C C . LEU A 1 82 ? -9.030 -4.242 20.873 1.00 95.12 82 LEU A C 1
ATOM 659 O O . LEU A 1 82 ? -8.898 -5.458 20.734 1.00 95.12 82 LEU A O 1
ATOM 663 N N . VAL A 1 83 ? -8.110 -3.491 21.485 1.00 91.25 83 VAL A N 1
ATOM 664 C CA . VAL A 1 83 ? -6.866 -4.039 22.042 1.00 91.25 83 VAL A CA 1
ATOM 665 C C . VAL A 1 83 ? -7.136 -4.917 23.264 1.00 91.25 83 VAL A C 1
ATOM 667 O O . VAL A 1 83 ? -6.567 -6.004 23.369 1.00 91.25 83 VAL A O 1
ATOM 670 N N . LYS A 1 84 ? -8.028 -4.495 24.169 1.00 92.62 84 LYS A N 1
ATOM 671 C CA . LYS A 1 84 ? -8.411 -5.275 25.356 1.00 92.62 84 LYS A CA 1
ATOM 672 C C . LYS A 1 84 ? -9.047 -6.614 24.977 1.00 92.62 84 LYS A C 1
ATOM 674 O O . LYS A 1 84 ? -8.695 -7.638 25.559 1.00 92.62 84 LYS A O 1
ATOM 679 N N . GLU A 1 85 ? -9.931 -6.609 23.982 1.00 93.25 85 GLU A N 1
ATOM 680 C CA . GLU A 1 85 ? -10.586 -7.808 23.445 1.00 93.25 85 GLU A CA 1
ATOM 681 C C . GLU A 1 85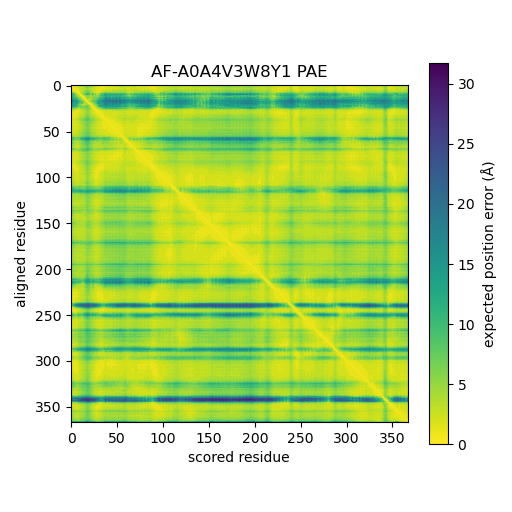 ? -9.688 -8.598 22.476 1.00 93.25 85 GLU A C 1
ATOM 683 O O . GLU A 1 85 ? -10.105 -9.628 21.949 1.00 93.25 85 GLU A O 1
ATOM 688 N N . LYS A 1 86 ? -8.442 -8.148 22.259 1.00 91.19 86 LYS A N 1
ATOM 689 C CA . LYS A 1 86 ? -7.446 -8.778 21.377 1.00 91.19 86 LYS A CA 1
ATOM 690 C C . LYS A 1 86 ? -7.968 -9.005 19.955 1.00 91.19 86 LYS A C 1
ATOM 692 O O . LYS A 1 86 ? -7.665 -10.024 19.335 1.00 91.19 86 LYS A O 1
ATOM 697 N N . VAL A 1 87 ? -8.752 -8.060 19.438 1.00 92.88 87 VAL A N 1
ATOM 698 C CA . VAL A 1 87 ? -9.244 -8.108 18.058 1.00 92.88 87 VAL A CA 1
ATOM 699 C C . VAL A 1 87 ? -8.043 -8.024 17.105 1.00 92.88 87 VAL A C 1
ATOM 701 O O . VAL A 1 87 ? -7.273 -7.065 17.198 1.00 92.88 87 VAL A O 1
ATOM 704 N N . PRO A 1 88 ? -7.854 -8.989 16.185 1.00 93.00 88 PRO A N 1
ATOM 705 C CA . PRO A 1 88 ? -6.791 -8.917 15.190 1.00 93.00 88 PRO A CA 1
ATOM 706 C C . PRO A 1 88 ? -7.073 -7.782 14.207 1.00 93.00 88 PRO A C 1
ATOM 708 O O . PRO A 1 88 ? -8.089 -7.805 13.513 1.00 93.00 88 PRO A O 1
ATOM 711 N N . ILE A 1 89 ? -6.168 -6.806 14.151 1.00 94.62 89 ILE A N 1
ATOM 712 C CA . ILE A 1 89 ? -6.240 -5.638 13.267 1.00 94.62 89 ILE A CA 1
ATOM 713 C C . ILE A 1 89 ? -5.074 -5.704 12.283 1.00 94.62 89 ILE A C 1
ATOM 715 O O . ILE A 1 89 ? -3.963 -6.063 12.668 1.00 94.62 89 ILE A O 1
ATOM 719 N N . PHE A 1 90 ? -5.308 -5.336 11.030 1.00 95.12 90 PHE A N 1
ATOM 720 C CA . PHE A 1 90 ? -4.312 -5.276 9.966 1.00 95.12 90 PHE A CA 1
ATOM 721 C C . PHE A 1 90 ? -4.441 -3.933 9.269 1.00 95.12 90 PHE A C 1
ATOM 723 O O . PHE A 1 90 ? -5.534 -3.553 8.867 1.00 95.12 90 PHE A O 1
ATOM 730 N N . ILE A 1 91 ? -3.344 -3.197 9.162 1.00 96.25 91 ILE A N 1
ATOM 731 C CA . ILE A 1 91 ? -3.325 -1.870 8.553 1.00 96.25 91 ILE A CA 1
ATOM 732 C C . ILE A 1 91 ? -2.155 -1.813 7.576 1.00 96.25 91 ILE A C 1
ATOM 734 O O . ILE A 1 91 ? -1.044 -2.210 7.931 1.00 96.25 91 ILE A O 1
ATOM 738 N N . GLU A 1 92 ? -2.398 -1.309 6.373 1.00 96.19 92 GLU A N 1
ATOM 739 C CA . GLU A 1 92 ? -1.394 -0.978 5.363 1.00 96.19 92 GLU A CA 1
ATOM 740 C C . GLU A 1 92 ? -1.367 0.540 5.209 1.00 96.19 92 GLU A C 1
ATOM 742 O O . GLU A 1 92 ? -2.315 1.119 4.690 1.00 96.19 92 GLU A O 1
ATOM 747 N N . LEU A 1 93 ? -0.302 1.190 5.679 1.00 96.00 93 LEU A N 1
ATOM 748 C CA . LEU A 1 93 ? -0.076 2.623 5.499 1.00 96.00 93 LEU A CA 1
ATOM 749 C C . LEU A 1 93 ? 0.918 2.821 4.354 1.00 96.00 93 LEU A C 1
ATOM 751 O O . LEU A 1 93 ? 2.101 2.509 4.507 1.00 96.00 93 LEU A O 1
ATOM 755 N N . MET A 1 94 ? 0.438 3.341 3.227 1.00 95.38 94 MET A N 1
ATOM 756 C CA . MET A 1 94 ? 1.222 3.526 2.009 1.00 95.38 94 MET A CA 1
ATOM 757 C C . MET A 1 94 ? 1.410 5.004 1.681 1.00 95.38 94 MET A C 1
ATOM 759 O O . MET A 1 94 ? 0.438 5.751 1.577 1.00 95.38 94 MET A O 1
ATOM 763 N N . ASP A 1 95 ? 2.659 5.408 1.461 1.00 94.31 95 ASP A N 1
ATOM 764 C CA . ASP A 1 95 ? 2.985 6.667 0.795 1.00 94.31 95 ASP A CA 1
ATOM 765 C C . ASP A 1 95 ? 2.939 6.449 -0.720 1.00 94.31 95 ASP A C 1
ATOM 767 O O . ASP A 1 95 ? 3.614 5.570 -1.264 1.00 94.31 95 ASP A O 1
ATOM 771 N N . LYS A 1 96 ? 2.108 7.228 -1.411 1.00 92.62 96 LYS A N 1
ATOM 772 C CA . LYS A 1 96 ? 1.836 7.008 -2.831 1.00 92.62 96 LYS A CA 1
ATOM 773 C C . LYS A 1 96 ? 3.020 7.373 -3.727 1.00 92.62 96 LYS A C 1
ATOM 775 O O . LYS A 1 96 ? 3.208 6.737 -4.760 1.00 92.62 96 LYS A O 1
ATOM 780 N N . MET A 1 97 ? 3.835 8.358 -3.348 1.00 91.44 97 MET A N 1
ATOM 781 C CA . MET A 1 97 ? 5.043 8.696 -4.109 1.00 91.44 97 MET A CA 1
ATOM 782 C C . MET A 1 97 ? 6.131 7.649 -3.897 1.00 91.44 97 MET A C 1
ATOM 784 O O . MET A 1 97 ? 6.787 7.234 -4.849 1.00 91.44 97 MET A O 1
ATOM 788 N N . TYR A 1 98 ? 6.277 7.148 -2.673 1.00 94.44 98 TYR A N 1
ATOM 789 C CA . TYR A 1 98 ? 7.142 6.009 -2.403 1.00 94.44 98 TYR A CA 1
ATOM 790 C C . TYR A 1 98 ? 6.709 4.770 -3.19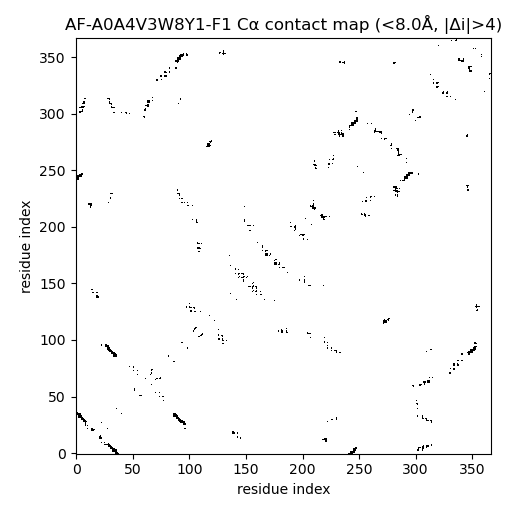2 1.00 94.44 98 TYR A C 1
ATOM 792 O O . TYR A 1 98 ? 7.561 4.088 -3.756 1.00 94.44 98 TYR A O 1
ATOM 800 N N . PHE A 1 99 ? 5.403 4.520 -3.308 1.00 93.50 99 PHE A N 1
ATOM 801 C CA . PHE A 1 99 ? 4.865 3.444 -4.138 1.00 93.50 99 PHE A CA 1
ATOM 802 C C . PHE A 1 99 ? 5.264 3.592 -5.617 1.00 93.50 99 PHE A C 1
ATOM 804 O O . PHE A 1 99 ? 5.753 2.637 -6.221 1.00 93.50 99 PHE A O 1
ATOM 811 N N . VAL A 1 100 ? 5.176 4.800 -6.187 1.00 93.56 100 VAL A N 1
ATOM 812 C CA . VAL A 1 100 ? 5.686 5.082 -7.545 1.00 93.56 100 VAL A CA 1
ATOM 813 C C . VAL A 1 100 ? 7.188 4.800 -7.641 1.00 93.56 100 VAL A C 1
ATOM 815 O O . VAL A 1 100 ? 7.631 4.161 -8.596 1.00 93.56 100 VAL A O 1
ATOM 818 N N . ASN A 1 101 ? 7.977 5.210 -6.643 1.00 95.56 101 ASN A N 1
ATOM 819 C CA . ASN A 1 101 ? 9.420 4.953 -6.620 1.00 95.56 101 ASN A CA 1
ATOM 820 C C . ASN A 1 101 ? 9.737 3.457 -6.583 1.00 95.56 101 ASN A C 1
ATOM 822 O O . ASN A 1 101 ? 10.672 3.021 -7.250 1.00 95.56 101 ASN A O 1
ATOM 826 N N . GLN A 1 102 ? 8.972 2.669 -5.822 1.00 95.69 102 GLN A N 1
ATOM 827 C CA . GLN A 1 102 ? 9.124 1.215 -5.784 1.00 95.69 102 GLN A CA 1
ATOM 828 C C . GLN A 1 102 ? 8.894 0.608 -7.167 1.00 95.69 102 GLN A C 1
ATOM 830 O O . GLN A 1 102 ? 9.735 -0.157 -7.629 1.00 95.69 102 GLN A O 1
ATOM 835 N N . HIS A 1 103 ? 7.837 1.020 -7.871 1.00 94.94 103 HIS A N 1
ATOM 836 C CA . HIS A 1 103 ? 7.585 0.560 -9.236 1.00 94.94 103 HIS A CA 1
ATOM 837 C C . HIS A 1 103 ? 8.674 0.998 -10.217 1.00 94.94 103 HIS A C 1
ATOM 839 O O . HIS A 1 103 ? 9.107 0.206 -11.048 1.00 94.94 103 HIS A O 1
ATOM 845 N N . LEU A 1 104 ? 9.182 2.224 -10.108 1.00 96.12 104 LEU A N 1
ATOM 846 C CA . LEU A 1 104 ? 10.279 2.659 -10.966 1.00 96.12 104 LEU A CA 1
ATOM 847 C C . LEU A 1 104 ? 11.556 1.839 -10.713 1.00 96.12 104 LEU A C 1
ATOM 849 O O . LEU A 1 104 ? 12.270 1.475 -11.645 1.00 96.12 104 LEU A O 1
ATOM 853 N N . VAL A 1 105 ? 11.819 1.471 -9.459 1.00 96.69 105 VAL A N 1
ATOM 854 C CA . VAL A 1 105 ? 12.904 0.545 -9.123 1.00 96.69 105 VAL A CA 1
ATOM 855 C C . VAL A 1 105 ? 12.641 -0.853 -9.688 1.00 96.69 105 VAL A C 1
ATOM 857 O O . VAL A 1 105 ? 13.520 -1.390 -10.352 1.00 96.69 105 VAL A O 1
ATOM 860 N N . ASP A 1 106 ? 11.449 -1.414 -9.495 1.00 94.56 106 ASP A N 1
ATOM 861 C CA . ASP A 1 106 ? 11.097 -2.787 -9.891 1.00 94.56 106 ASP A CA 1
ATOM 862 C C . ASP A 1 106 ? 10.993 -3.022 -11.403 1.00 94.56 106 ASP A C 1
ATOM 864 O O . ASP A 1 106 ? 10.993 -4.179 -11.837 1.00 94.56 106 ASP A O 1
ATOM 868 N N . TYR A 1 107 ? 10.895 -1.956 -12.199 1.00 95.38 107 TYR A N 1
ATOM 869 C CA . TYR A 1 107 ? 10.777 -2.035 -13.658 1.00 95.38 107 TYR A CA 1
ATOM 870 C C . TYR A 1 107 ? 11.943 -1.388 -14.410 1.00 95.38 107 TYR A C 1
ATOM 872 O O . TYR A 1 107 ? 12.069 -1.620 -15.607 1.00 95.38 107 TYR A O 1
ATOM 880 N N . VAL A 1 108 ? 12.794 -0.593 -13.747 1.00 96.19 108 VAL A N 1
ATOM 881 C CA . VAL A 1 108 ? 13.893 0.123 -14.423 1.00 96.19 108 VAL A CA 1
ATOM 882 C C . VAL A 1 108 ? 15.249 -0.105 -13.768 1.00 96.19 108 VAL A C 1
ATOM 884 O O . VAL A 1 108 ? 16.196 -0.477 -14.452 1.00 96.19 108 VAL A O 1
ATOM 887 N N . PHE A 1 109 ? 15.383 0.125 -12.460 1.00 95.94 109 PHE A N 1
ATOM 888 C CA . PHE A 1 109 ? 16.709 0.145 -11.818 1.00 95.94 109 PHE A CA 1
ATOM 889 C C . PHE A 1 109 ? 17.147 -1.188 -11.216 1.00 95.94 109 PHE A C 1
ATOM 891 O O . PHE A 1 109 ? 18.340 -1.459 -11.116 1.00 95.94 109 PHE A O 1
ATOM 898 N N . VAL A 1 110 ? 16.207 -1.991 -10.738 1.00 94.00 110 VAL A N 1
ATOM 899 C CA . VAL A 1 110 ? 16.448 -3.327 -10.187 1.00 94.00 110 VAL A CA 1
ATOM 900 C C . VAL A 1 110 ? 15.266 -4.205 -10.606 1.00 94.00 110 VAL A C 1
ATOM 902 O O . VAL A 1 110 ? 14.389 -4.498 -9.779 1.00 94.00 110 VAL A O 1
ATOM 905 N N . PRO A 1 111 ? 15.195 -4.584 -11.894 1.00 89.56 111 PRO A N 1
ATOM 906 C CA . PRO A 1 111 ? 14.014 -5.230 -12.431 1.00 89.56 111 PRO A CA 1
ATOM 907 C C . PRO A 1 111 ? 13.637 -6.510 -11.681 1.00 89.56 111 PRO A C 1
ATOM 909 O O . PRO A 1 111 ? 14.484 -7.279 -11.221 1.00 89.56 111 PRO A O 1
ATOM 912 N N . HIS A 1 112 ? 12.335 -6.738 -11.520 1.00 81.12 112 HIS A N 1
ATOM 913 C CA . HIS A 1 112 ? 11.791 -7.883 -10.784 1.00 81.12 112 HIS A CA 1
ATOM 914 C C . HIS A 1 112 ? 12.212 -9.244 -11.360 1.00 81.12 112 HIS A C 1
ATOM 916 O O . HIS A 1 112 ? 12.300 -10.214 -10.614 1.00 81.12 112 HIS A O 1
ATOM 922 N N . TYR A 1 113 ? 12.513 -9.312 -12.656 1.00 82.44 113 TYR A N 1
ATOM 923 C CA . TYR A 1 113 ? 12.924 -10.534 -13.344 1.00 82.44 113 TYR A CA 1
ATOM 924 C C . TYR A 1 113 ? 14.437 -10.806 -13.273 1.00 82.44 113 TYR A C 1
ATOM 926 O O . TYR A 1 113 ? 14.868 -11.911 -13.596 1.00 82.44 113 TYR A O 1
ATOM 934 N N . SER A 1 114 ? 15.256 -9.840 -12.837 1.00 84.19 114 SER A N 1
ATOM 935 C CA . SER A 1 114 ? 16.717 -10.009 -12.765 1.00 84.19 114 SER A CA 1
ATOM 936 C C . SER A 1 114 ? 17.155 -11.002 -11.681 1.00 84.19 114 SER A C 1
ATOM 938 O O . SER A 1 114 ? 18.308 -11.428 -11.663 1.00 84.19 114 SER A O 1
ATOM 940 N N . TYR A 1 115 ? 16.249 -11.375 -10.769 1.00 81.12 115 TYR A N 1
ATOM 941 C CA . TYR A 1 115 ? 16.540 -12.246 -9.636 1.00 81.12 115 TYR A CA 1
ATOM 942 C C . TYR A 1 115 ? 15.522 -13.391 -9.557 1.00 81.12 115 TYR A C 1
ATOM 944 O O . TYR A 1 115 ? 14.359 -13.144 -9.243 1.00 81.12 115 TYR A O 1
ATOM 952 N N . PRO A 1 116 ? 15.937 -14.651 -9.785 1.00 76.94 116 PRO A N 1
ATOM 953 C CA . PRO A 1 116 ? 15.027 -15.798 -9.731 1.00 76.94 116 PRO A CA 1
ATOM 954 C C . PRO A 1 116 ? 14.548 -16.125 -8.306 1.00 76.94 116 PRO A C 1
ATOM 956 O O . PRO A 1 116 ? 13.545 -16.811 -8.140 1.00 76.94 116 PRO A O 1
ATOM 959 N N . VAL A 1 117 ? 15.263 -15.651 -7.278 1.00 81.06 117 VAL A N 1
ATOM 960 C CA . VAL A 1 117 ? 14.895 -15.767 -5.860 1.00 81.06 117 VAL A CA 1
ATOM 961 C C . VAL A 1 117 ? 15.133 -14.421 -5.189 1.00 81.06 117 VAL A C 1
ATOM 963 O O . VAL A 1 117 ? 16.166 -13.787 -5.413 1.00 81.06 117 VAL A O 1
ATOM 966 N N . ILE A 1 118 ? 14.190 -13.992 -4.352 1.00 87.31 118 ILE A N 1
ATOM 967 C CA . ILE A 1 118 ? 14.292 -12.737 -3.612 1.00 87.31 118 ILE A CA 1
ATOM 968 C C . ILE A 1 118 ? 14.996 -13.005 -2.277 1.00 87.31 118 ILE A C 1
ATOM 970 O O . ILE A 1 118 ? 14.581 -13.866 -1.506 1.00 87.31 118 ILE A O 1
ATOM 974 N N . THR A 1 119 ? 16.048 -12.239 -1.982 1.00 91.56 119 THR A N 1
ATOM 975 C CA . THR A 1 119 ? 16.754 -12.259 -0.692 1.00 91.56 119 THR A CA 1
ATOM 976 C C . THR A 1 119 ? 16.470 -10.985 0.104 1.00 91.56 119 THR A C 1
ATOM 978 O O . THR A 1 119 ? 16.070 -9.962 -0.461 1.00 91.56 119 THR A O 1
ATOM 981 N N . ASP A 1 120 ? 16.718 -11.009 1.418 1.00 92.56 120 ASP A N 1
ATOM 982 C CA . ASP A 1 120 ? 16.599 -9.811 2.263 1.00 92.56 120 ASP A CA 1
ATOM 983 C C . ASP A 1 120 ? 17.522 -8.671 1.790 1.00 92.56 120 ASP A C 1
ATOM 985 O O . ASP A 1 120 ? 17.172 -7.500 1.915 1.00 92.56 120 ASP A O 1
ATOM 989 N N . GLU A 1 121 ? 18.667 -8.997 1.185 1.00 92.50 121 GLU A N 1
ATOM 990 C CA . GLU A 1 121 ? 19.609 -8.028 0.610 1.00 92.50 121 GLU A CA 1
ATOM 991 C C . GLU A 1 121 ? 19.018 -7.326 -0.617 1.00 92.50 121 GLU A C 1
ATOM 993 O O . GLU A 1 121 ? 19.102 -6.102 -0.728 1.00 92.50 121 GLU A O 1
ATOM 998 N N . ILE A 1 122 ? 18.361 -8.076 -1.510 1.00 92.12 122 ILE A N 1
ATOM 999 C CA . ILE A 1 122 ? 17.669 -7.514 -2.679 1.00 92.12 122 ILE A CA 1
ATOM 1000 C C . ILE A 1 122 ? 16.501 -6.638 -2.222 1.00 92.12 122 ILE A C 1
ATOM 1002 O O . ILE A 1 122 ? 16.347 -5.514 -2.704 1.00 92.12 122 ILE A O 1
ATOM 1006 N N . ILE A 1 123 ? 15.706 -7.113 -1.256 1.00 91.69 123 ILE A N 1
ATOM 1007 C CA . ILE A 1 123 ? 14.607 -6.339 -0.658 1.00 91.69 123 ILE A CA 1
ATOM 1008 C C . ILE A 1 123 ? 15.146 -5.038 -0.057 1.00 91.69 123 ILE A C 1
ATOM 1010 O O . ILE A 1 123 ? 14.592 -3.963 -0.298 1.00 91.69 123 ILE A O 1
ATOM 1014 N N . PHE A 1 124 ? 16.233 -5.117 0.713 1.00 92.12 124 PHE A N 1
ATOM 1015 C CA . PHE A 1 124 ? 16.872 -3.957 1.321 1.00 92.12 124 PHE A CA 1
ATOM 1016 C C . PHE A 1 124 ? 17.364 -2.968 0.263 1.00 92.12 124 PHE A C 1
ATOM 1018 O O . PHE A 1 124 ? 17.051 -1.782 0.356 1.00 92.12 124 PHE A O 1
ATOM 1025 N N . MET A 1 125 ? 18.068 -3.445 -0.766 1.00 92.19 125 MET A N 1
ATOM 1026 C CA . MET A 1 125 ? 18.579 -2.617 -1.858 1.00 92.19 125 MET A CA 1
ATOM 1027 C C . MET A 1 125 ? 17.445 -1.888 -2.586 1.00 92.19 125 MET A C 1
ATOM 1029 O O . MET A 1 125 ? 17.496 -0.666 -2.725 1.00 92.19 125 MET A O 1
ATOM 1033 N N . LYS A 1 126 ? 16.387 -2.606 -2.986 1.00 94.62 126 LYS A N 1
ATOM 1034 C CA . LYS A 1 126 ? 15.220 -2.011 -3.657 1.00 94.62 126 LYS A CA 1
ATOM 1035 C C . LYS A 1 126 ? 14.569 -0.929 -2.801 1.00 94.62 126 LYS A C 1
ATOM 1037 O O . LYS A 1 126 ? 14.343 0.189 -3.264 1.00 94.62 126 LYS A O 1
ATOM 1042 N N . ARG A 1 127 ? 14.336 -1.226 -1.517 1.00 93.56 127 ARG A N 1
ATOM 1043 C CA . ARG A 1 127 ? 13.763 -0.266 -0.561 1.00 93.56 127 ARG A CA 1
ATOM 1044 C C . ARG A 1 127 ? 14.662 0.944 -0.345 1.00 93.56 127 ARG A C 1
ATOM 1046 O O . ARG A 1 127 ? 14.141 2.053 -0.221 1.00 93.56 127 ARG A O 1
ATOM 1053 N N . PHE A 1 128 ? 15.977 0.744 -0.286 1.00 93.38 128 PHE A N 1
ATOM 1054 C CA . PHE A 1 128 ? 16.955 1.812 -0.109 1.00 93.38 128 PHE A CA 1
ATOM 1055 C C . PHE A 1 128 ? 16.951 2.769 -1.302 1.00 93.38 128 PHE A C 1
ATOM 1057 O O . PHE A 1 128 ? 16.844 3.979 -1.097 1.00 93.38 128 PHE A O 1
ATOM 1064 N N . ILE A 1 129 ? 16.990 2.239 -2.528 1.00 95.06 129 ILE A N 1
ATOM 1065 C CA . ILE A 1 129 ? 16.936 3.052 -3.749 1.00 95.06 129 ILE A CA 1
ATOM 1066 C C . ILE A 1 129 ? 15.607 3.813 -3.805 1.00 95.06 129 ILE A C 1
ATOM 1068 O O . ILE A 1 129 ? 15.617 5.038 -3.895 1.00 95.06 129 ILE A O 1
ATOM 1072 N N . ALA A 1 130 ? 14.470 3.125 -3.643 1.00 96.62 130 ALA A N 1
ATOM 1073 C CA . ALA A 1 130 ? 13.147 3.752 -3.697 1.00 96.62 130 ALA A CA 1
ATOM 1074 C C . ALA A 1 130 ? 12.964 4.866 -2.645 1.00 96.62 130 ALA A C 1
ATOM 1076 O O . ALA A 1 130 ? 12.321 5.879 -2.915 1.00 96.62 130 ALA A O 1
ATOM 1077 N N . SER A 1 131 ? 13.565 4.714 -1.455 1.00 95.69 131 SER A N 1
ATOM 1078 C CA . SER A 1 131 ? 13.459 5.695 -0.357 1.00 95.69 131 SER A CA 1
ATOM 1079 C C . SER A 1 131 ? 14.241 6.985 -0.599 1.00 95.69 131 SER A C 1
ATOM 1081 O O . SER A 1 131 ? 14.085 7.929 0.169 1.00 95.69 131 SER A O 1
ATOM 1083 N N . ASN A 1 132 ? 15.132 7.004 -1.591 1.00 94.31 132 ASN A N 1
ATOM 1084 C CA . ASN A 1 132 ? 16.009 8.139 -1.881 1.00 94.31 132 ASN A CA 1
ATOM 1085 C C . ASN A 1 132 ? 15.893 8.616 -3.331 1.00 94.31 132 ASN A C 1
ATOM 1087 O O . ASN A 1 132 ? 16.666 9.475 -3.750 1.00 94.31 132 ASN A O 1
ATOM 1091 N N . LEU A 1 133 ? 14.992 8.023 -4.115 1.00 94.62 133 LEU A N 1
ATOM 1092 C CA . LEU A 1 133 ? 14.950 8.213 -5.559 1.00 94.62 133 LEU A CA 1
ATOM 1093 C C . LEU A 1 133 ? 14.616 9.659 -5.941 1.00 94.62 133 LEU A C 1
ATOM 1095 O O . LEU A 1 133 ? 15.197 10.197 -6.877 1.00 94.62 133 LEU A O 1
ATOM 1099 N N . ASP A 1 134 ? 13.781 10.319 -5.143 1.00 90.94 134 ASP A N 1
ATOM 1100 C CA . ASP A 1 134 ? 13.435 11.743 -5.219 1.00 90.94 134 ASP A CA 1
ATOM 1101 C C . ASP A 1 134 ? 14.644 12.695 -5.197 1.00 90.94 134 ASP A C 1
ATOM 1103 O O . ASP A 1 134 ? 14.570 13.799 -5.729 1.00 90.94 134 ASP A O 1
ATOM 1107 N N . LYS A 1 135 ? 15.783 12.266 -4.643 1.00 92.81 135 LYS A N 1
ATOM 1108 C CA . LYS A 1 135 ? 17.041 13.035 -4.657 1.00 92.81 135 LYS A CA 1
ATOM 1109 C C . LYS A 1 135 ? 17.781 12.952 -5.991 1.00 92.81 135 LYS A C 1
ATOM 1111 O O . LYS A 1 135 ? 18.669 13.765 -6.243 1.00 92.81 135 LYS A O 1
ATOM 1116 N N . TYR A 1 136 ? 17.461 11.954 -6.812 1.00 94.50 136 TYR A N 1
ATOM 1117 C CA . TYR A 1 136 ? 18.190 11.623 -8.036 1.00 94.50 136 TYR A CA 1
ATOM 1118 C C . TYR A 1 136 ? 17.357 11.800 -9.303 1.00 94.50 136 TYR A C 1
ATOM 1120 O O . TYR A 1 136 ? 17.938 11.890 -10.379 1.00 94.50 136 TYR A O 1
ATOM 1128 N N . ILE A 1 137 ? 16.029 11.884 -9.215 1.00 93.38 137 ILE A N 1
ATOM 1129 C CA . ILE A 1 137 ? 15.153 12.135 -10.367 1.00 93.38 137 ILE A CA 1
ATOM 1130 C C . ILE A 1 137 ? 14.219 13.316 -10.109 1.00 93.38 137 ILE A C 1
ATOM 1132 O O . ILE A 1 137 ? 13.779 13.549 -8.987 1.00 93.38 137 ILE A O 1
ATOM 1136 N N . ASN A 1 138 ? 13.927 14.079 -11.162 1.00 90.81 138 ASN A N 1
ATOM 1137 C CA . ASN A 1 138 ? 13.074 15.266 -11.092 1.00 90.81 138 ASN A CA 1
ATOM 1138 C C . ASN A 1 138 ? 11.620 14.966 -11.516 1.00 90.81 138 ASN A C 1
ATOM 1140 O O . ASN A 1 138 ? 11.317 13.897 -12.050 1.00 90.81 138 ASN A O 1
ATOM 1144 N N . SER A 1 139 ? 10.718 15.934 -11.315 1.00 89.12 139 SER A N 1
ATOM 1145 C CA . SER A 1 139 ? 9.294 15.826 -11.681 1.00 89.12 139 SER A CA 1
ATOM 1146 C C . SER A 1 139 ? 9.058 15.517 -13.164 1.00 89.12 139 SER A C 1
ATOM 1148 O O . SER A 1 139 ? 8.097 14.827 -13.491 1.00 89.12 139 SER A O 1
ATOM 1150 N N . GLY A 1 140 ? 9.935 15.972 -14.064 1.00 92.12 140 GLY A N 1
ATOM 1151 C CA . GLY A 1 140 ? 9.850 15.687 -15.498 1.00 92.12 140 GLY A CA 1
ATOM 1152 C C . GLY A 1 140 ? 10.076 14.211 -15.833 1.00 92.12 140 GLY A C 1
ATOM 1153 O O . GLY A 1 140 ? 9.425 13.681 -16.734 1.00 92.12 140 GLY A O 1
ATOM 1154 N N . ILE A 1 141 ? 10.937 13.525 -15.076 1.00 95.25 141 ILE A N 1
ATOM 1155 C CA . ILE A 1 141 ? 11.147 12.077 -15.211 1.00 95.25 141 ILE A CA 1
ATOM 1156 C C . ILE A 1 141 ? 9.926 11.307 -14.709 1.00 95.25 141 ILE A C 1
ATOM 1158 O O . ILE A 1 141 ? 9.444 10.423 -15.416 1.00 95.25 141 ILE A O 1
ATOM 1162 N N . TYR A 1 142 ? 9.379 11.682 -13.546 1.00 93.44 142 TYR A N 1
ATOM 1163 C CA . TYR A 1 142 ? 8.135 11.088 -13.046 1.00 93.44 142 TYR A CA 1
ATOM 1164 C C . TYR A 1 142 ? 6.988 11.272 -14.037 1.00 93.44 142 TYR A C 1
ATOM 1166 O O . TYR A 1 142 ? 6.342 10.294 -14.400 1.00 93.44 142 TYR A O 1
ATOM 1174 N N . GLN A 1 143 ? 6.777 12.492 -14.537 1.00 92.00 143 GLN A N 1
ATOM 1175 C CA . GLN A 1 143 ? 5.758 12.764 -15.548 1.00 92.00 143 GLN A CA 1
ATOM 1176 C C . GLN A 1 143 ? 5.944 11.862 -16.769 1.00 92.00 143 GLN A C 1
ATOM 1178 O O . GLN A 1 143 ? 4.993 11.223 -17.201 1.00 92.00 143 GLN A O 1
ATOM 1183 N N . SER A 1 144 ? 7.168 11.759 -17.296 1.00 95.00 144 SER A N 1
ATOM 1184 C CA . SER A 1 144 ? 7.416 10.945 -18.484 1.00 95.00 144 SER A CA 1
ATOM 1185 C C . SER A 1 144 ? 7.170 9.453 -18.251 1.00 95.00 144 SER A C 1
ATOM 1187 O O . SER A 1 144 ? 6.710 8.774 -19.164 1.00 95.00 144 SER A O 1
ATOM 1189 N N . PHE A 1 145 ? 7.453 8.947 -17.048 1.00 95.12 145 PHE A N 1
ATOM 1190 C CA . PHE A 1 145 ? 7.131 7.572 -16.669 1.00 95.12 145 PHE A CA 1
ATOM 1191 C C . PHE A 1 145 ? 5.616 7.346 -16.622 1.00 95.12 145 PHE A C 1
ATOM 1193 O O . PHE A 1 145 ? 5.110 6.350 -17.123 1.00 95.12 145 PHE A O 1
ATOM 1200 N N . LEU A 1 146 ? 4.853 8.293 -16.079 1.00 91.38 146 LEU A N 1
ATOM 1201 C CA . LEU A 1 146 ? 3.391 8.197 -16.064 1.00 91.38 146 LEU A CA 1
ATOM 1202 C C . LEU A 1 146 ? 2.772 8.343 -17.455 1.00 91.38 146 LEU A C 1
ATOM 1204 O O . LEU A 1 146 ? 1.776 7.685 -17.768 1.00 91.38 146 LEU A O 1
ATOM 1208 N N . ASP A 1 147 ? 3.374 9.172 -18.304 1.00 92.00 147 ASP A N 1
ATOM 1209 C CA . ASP A 1 147 ? 2.953 9.352 -19.687 1.00 92.00 147 ASP A CA 1
ATOM 1210 C C . ASP A 1 147 ? 3.139 8.071 -20.504 1.00 92.00 147 ASP A C 1
ATOM 1212 O O . ASP A 1 147 ? 2.333 7.832 -21.404 1.00 92.00 147 ASP A O 1
ATOM 1216 N N . SER A 1 148 ? 4.140 7.234 -20.198 1.00 94.69 148 SER A N 1
ATOM 1217 C CA . SER A 1 148 ? 4.332 5.955 -20.896 1.00 94.69 148 SER A CA 1
ATOM 1218 C C . SER A 1 148 ? 3.252 4.927 -20.560 1.00 94.69 148 SER A C 1
ATOM 1220 O O . SER A 1 148 ? 2.823 4.167 -21.426 1.00 94.69 148 SER A O 1
ATOM 1222 N N . MET A 1 149 ? 2.733 4.963 -19.332 1.00 91.94 149 MET A N 1
ATOM 1223 C CA . MET A 1 149 ? 1.589 4.151 -18.910 1.00 91.94 149 MET A CA 1
ATOM 1224 C C . MET A 1 149 ? 0.260 4.704 -19.436 1.00 91.94 149 MET A C 1
ATOM 1226 O O . MET A 1 149 ? -0.597 3.951 -19.893 1.00 91.94 149 MET A O 1
ATOM 1230 N N . THR A 1 150 ? 0.092 6.028 -19.423 1.00 88.19 150 THR A N 1
ATOM 1231 C CA . THR A 1 150 ? -1.123 6.687 -19.930 1.00 88.19 150 THR A CA 1
ATOM 1232 C C . THR A 1 150 ? -1.251 6.515 -21.442 1.00 88.19 150 THR A C 1
ATOM 1234 O O . THR A 1 150 ? -2.308 6.145 -21.952 1.00 88.19 150 THR A O 1
ATOM 1237 N N . ASN A 1 151 ? -0.155 6.744 -22.164 1.00 90.56 151 ASN A N 1
ATOM 1238 C CA . ASN A 1 151 ? -0.050 6.534 -23.599 1.00 90.56 151 ASN A CA 1
ATOM 1239 C C . ASN A 1 151 ? 0.594 5.172 -23.846 1.00 90.56 151 ASN A C 1
ATOM 1241 O O . ASN A 1 151 ? 1.697 5.119 -24.370 1.00 90.56 151 ASN A O 1
ATOM 1245 N N . TYR A 1 152 ? -0.077 4.093 -23.447 1.00 91.25 152 TYR A N 1
ATOM 1246 C CA . TYR A 1 152 ? 0.425 2.713 -23.452 1.00 91.25 152 TYR A CA 1
ATOM 1247 C C . TYR A 1 152 ? 0.895 2.223 -24.842 1.00 91.25 152 TYR A C 1
ATOM 1249 O O . TYR A 1 152 ? 0.153 1.571 -25.577 1.00 91.25 152 TYR A O 1
ATOM 1257 N N . ASN A 1 153 ? 2.120 2.578 -25.237 1.00 95.00 153 ASN A N 1
ATOM 1258 C CA . ASN A 1 153 ? 2.768 2.201 -26.492 1.00 95.00 153 ASN A CA 1
ATOM 1259 C C . ASN A 1 153 ? 4.301 2.304 -26.372 1.00 95.00 153 ASN A C 1
ATOM 1261 O O . ASN A 1 153 ? 4.826 2.975 -25.491 1.00 95.00 153 ASN A O 1
ATOM 1265 N N . ASN A 1 154 ? 5.030 1.657 -27.282 1.00 97.06 154 ASN A N 1
ATOM 1266 C CA . ASN A 1 154 ? 6.498 1.630 -27.244 1.00 97.06 154 ASN A CA 1
ATOM 1267 C C . ASN A 1 154 ? 7.143 3.022 -27.399 1.00 97.06 154 ASN A C 1
ATOM 1269 O O . ASN A 1 154 ? 8.151 3.307 -26.762 1.00 97.06 154 ASN A O 1
ATOM 1273 N N . GLY A 1 155 ? 6.551 3.920 -28.194 1.00 97.81 155 GLY A N 1
ATOM 1274 C CA . GLY A 1 155 ? 7.117 5.252 -28.426 1.00 97.81 155 GLY A CA 1
ATOM 1275 C C . GLY A 1 155 ? 7.117 6.134 -27.175 1.00 97.81 155 GLY A C 1
ATOM 1276 O O . GLY A 1 155 ? 8.081 6.851 -26.923 1.00 97.81 155 GLY A O 1
ATOM 1277 N N . SER A 1 156 ? 6.069 6.067 -26.353 1.00 97.31 156 SER A N 1
ATOM 1278 C CA . SER A 1 156 ? 6.016 6.811 -25.088 1.00 97.31 156 SER A CA 1
ATOM 1279 C C . SER A 1 156 ? 6.983 6.246 -24.038 1.00 97.31 156 SER A C 1
ATOM 1281 O O . SER A 1 156 ? 7.609 7.017 -23.309 1.00 97.31 156 SER A O 1
ATOM 1283 N N . LEU A 1 157 ? 7.158 4.920 -23.998 1.00 97.88 157 LEU A N 1
ATOM 1284 C CA . LEU A 1 157 ? 8.156 4.249 -23.163 1.00 97.88 157 LEU A CA 1
ATOM 1285 C C . LEU A 1 157 ? 9.586 4.640 -23.566 1.00 97.88 157 LEU A C 1
ATOM 1287 O O . LEU A 1 157 ? 10.410 4.955 -22.711 1.00 97.88 157 LEU A O 1
ATOM 1291 N N . GLU A 1 158 ? 9.862 4.719 -24.864 1.00 98.50 158 GLU A N 1
ATOM 1292 C CA . GLU A 1 158 ? 11.163 5.145 -25.395 1.00 98.50 158 GLU A CA 1
ATOM 1293 C C . GLU A 1 158 ? 11.484 6.603 -25.069 1.00 98.50 158 GLU A C 1
ATOM 1295 O O . GLU A 1 158 ? 12.611 6.908 -24.682 1.00 98.50 158 GLU A O 1
ATOM 1300 N N . ILE A 1 159 ? 10.490 7.495 -25.139 1.00 98.44 159 ILE A N 1
ATOM 1301 C CA . ILE A 1 159 ? 10.644 8.892 -24.704 1.00 98.44 159 ILE A CA 1
ATOM 1302 C C . ILE A 1 159 ? 11.004 8.959 -23.216 1.00 98.44 159 ILE A C 1
ATOM 1304 O O . ILE A 1 159 ? 11.865 9.749 -22.823 1.00 98.44 159 ILE A O 1
ATOM 1308 N N . PHE A 1 160 ? 10.361 8.137 -22.382 1.00 98.31 160 PHE A N 1
ATOM 1309 C CA . PHE A 1 160 ? 10.708 8.042 -20.968 1.00 98.31 160 PHE A CA 1
ATOM 1310 C C . PHE A 1 160 ? 12.157 7.583 -20.771 1.00 98.31 160 PHE A C 1
ATOM 1312 O O . PHE A 1 160 ? 12.900 8.244 -20.042 1.00 98.31 160 PHE A O 1
ATOM 1319 N N . TYR A 1 161 ? 12.575 6.510 -21.443 1.00 98.50 161 TYR A N 1
ATOM 1320 C CA . TYR A 1 161 ? 13.944 6.011 -21.348 1.00 98.50 161 TYR A CA 1
ATOM 1321 C C . TYR A 1 161 ? 14.973 7.044 -21.785 1.00 98.50 161 TYR A C 1
ATOM 1323 O O . TYR A 1 161 ? 15.920 7.286 -21.042 1.00 98.50 161 TYR A O 1
ATOM 1331 N N . GLN A 1 162 ? 14.746 7.715 -22.916 1.00 98.44 162 GLN A N 1
ATOM 1332 C CA . GLN A 1 162 ? 15.619 8.780 -23.399 1.00 98.44 162 GLN A CA 1
ATOM 1333 C C . GLN A 1 162 ? 15.769 9.897 -22.357 1.00 98.44 162 GLN A C 1
ATOM 1335 O O . GLN A 1 162 ? 16.885 10.273 -21.998 1.00 98.44 162 GLN A O 1
ATOM 1340 N N . ARG A 1 163 ? 14.653 10.410 -21.824 1.00 98.25 163 ARG A N 1
ATOM 1341 C CA . ARG A 1 163 ? 14.681 11.479 -20.814 1.00 98.25 163 ARG A CA 1
ATOM 1342 C C . ARG A 1 163 ? 15.393 11.041 -19.540 1.00 98.25 163 ARG A C 1
ATOM 1344 O O . ARG A 1 163 ? 16.142 11.825 -18.958 1.00 98.25 163 ARG A O 1
ATOM 1351 N N . LEU A 1 164 ? 15.162 9.803 -19.100 1.00 98.44 164 LEU A N 1
ATOM 1352 C CA . LEU A 1 164 ? 15.825 9.245 -17.928 1.00 98.44 164 LEU A CA 1
ATOM 1353 C C . LEU A 1 164 ? 17.340 9.171 -18.138 1.00 98.44 164 LEU A C 1
ATOM 1355 O O . LEU A 1 164 ? 18.090 9.638 -17.281 1.00 98.44 164 LEU A O 1
ATOM 1359 N N . THR A 1 165 ? 17.797 8.615 -19.262 1.00 98.12 165 THR A N 1
ATOM 1360 C CA . THR A 1 165 ? 19.230 8.478 -19.545 1.00 98.12 165 THR A CA 1
ATOM 1361 C C . THR A 1 165 ? 19.902 9.834 -19.693 1.00 98.12 165 THR A C 1
ATOM 1363 O O . THR A 1 165 ? 20.925 10.055 -19.054 1.00 98.12 165 THR A O 1
ATOM 1366 N N . GLU A 1 166 ? 19.296 10.774 -20.425 1.00 98.12 166 GLU A N 1
ATOM 1367 C CA . GLU A 1 166 ? 19.822 12.138 -20.580 1.00 98.12 166 GLU A CA 1
ATOM 1368 C C . GLU A 1 166 ? 19.956 12.849 -19.224 1.00 98.12 166 GLU A C 1
ATOM 1370 O O . GLU A 1 166 ? 20.965 13.499 -18.945 1.00 98.12 166 GLU A O 1
ATOM 1375 N N . HIS A 1 167 ? 18.958 12.714 -18.344 1.00 97.69 167 HIS A N 1
ATOM 1376 C CA . HIS A 1 167 ? 19.004 13.294 -16.999 1.00 97.69 167 HIS A CA 1
ATOM 1377 C C . HIS A 1 167 ? 20.135 12.698 -16.150 1.00 97.69 167 HIS A C 1
ATOM 1379 O O . HIS A 1 167 ? 20.884 13.434 -15.501 1.00 97.69 167 HIS A O 1
ATOM 1385 N N . LEU A 1 168 ? 20.287 11.371 -16.161 1.00 97.62 168 LEU A N 1
ATOM 1386 C CA . LEU A 1 168 ? 21.314 10.684 -15.377 1.00 97.62 168 LEU A CA 1
ATOM 1387 C C . LEU A 1 168 ? 22.733 10.926 -15.924 1.00 97.62 168 LEU A C 1
ATOM 1389 O O . LEU A 1 168 ? 23.659 11.093 -15.134 1.00 97.62 168 LEU A O 1
ATOM 1393 N N . GLU A 1 169 ? 22.910 11.002 -17.246 1.00 97.12 169 GLU A N 1
ATOM 1394 C CA . GLU A 1 169 ? 24.193 11.298 -17.908 1.00 97.12 169 GLU A CA 1
ATOM 1395 C C . GLU A 1 169 ? 24.702 12.708 -17.606 1.00 97.12 169 GLU A C 1
ATOM 1397 O O . GLU A 1 169 ? 25.894 12.909 -17.372 1.00 97.12 169 GLU A O 1
ATOM 1402 N N . ASN A 1 170 ? 23.792 13.683 -17.567 1.00 96.44 170 ASN A N 1
ATOM 1403 C CA . ASN A 1 170 ? 24.120 15.072 -17.248 1.00 96.44 170 ASN A CA 1
ATOM 1404 C C . ASN A 1 170 ? 24.333 15.311 -15.742 1.00 96.44 170 ASN A C 1
ATOM 1406 O O . ASN A 1 170 ? 24.742 16.403 -15.333 1.00 96.44 170 ASN A O 1
ATOM 1410 N N . SER A 1 171 ? 24.077 14.301 -14.908 1.00 95.56 171 SER A N 1
ATOM 1411 C CA . SER A 1 171 ? 24.210 14.379 -13.457 1.00 95.56 171 SER A CA 1
ATOM 1412 C C . SER A 1 171 ? 25.564 13.848 -12.972 1.00 95.56 171 SER A C 1
ATOM 1414 O O . SER A 1 171 ? 26.135 12.901 -13.512 1.00 95.56 171 SER A O 1
ATOM 1416 N N . LYS A 1 172 ? 26.103 14.458 -11.908 1.00 93.31 172 LYS A N 1
ATOM 1417 C CA . LYS A 1 172 ? 27.409 14.094 -11.331 1.00 93.31 172 LYS A CA 1
ATOM 1418 C C . LYS A 1 172 ? 27.245 13.312 -10.033 1.00 93.31 172 LYS A C 1
ATOM 1420 O O . LYS A 1 172 ? 26.492 13.721 -9.156 1.00 93.31 172 LYS A O 1
ATOM 1425 N N . GLY A 1 173 ? 28.031 12.250 -9.875 1.00 95.00 173 GLY A N 1
ATOM 1426 C CA . GLY A 1 173 ? 28.124 11.469 -8.641 1.00 95.00 173 GLY A CA 1
ATOM 1427 C C . GLY A 1 173 ? 28.016 9.968 -8.890 1.00 95.00 173 GLY A C 1
ATOM 1428 O O . GLY A 1 173 ? 27.382 9.531 -9.846 1.00 95.00 173 GLY A O 1
ATOM 1429 N N . GLU A 1 174 ? 28.629 9.178 -8.011 1.00 94.75 174 GLU A N 1
ATOM 1430 C CA . GLU A 1 174 ? 28.696 7.716 -8.140 1.00 94.75 174 GLU A CA 1
ATOM 1431 C C . GLU A 1 174 ? 27.306 7.066 -8.205 1.00 94.75 174 GLU A C 1
ATOM 1433 O O . GLU A 1 174 ? 27.069 6.185 -9.027 1.00 94.75 174 GLU A O 1
ATOM 1438 N N . VAL A 1 175 ? 26.351 7.565 -7.412 1.00 94.19 175 VAL A N 1
ATOM 1439 C CA . VAL A 1 175 ? 24.977 7.039 -7.406 1.00 94.19 175 VAL A CA 1
ATOM 1440 C C . VAL A 1 175 ? 24.279 7.256 -8.752 1.00 94.19 175 VAL A C 1
ATOM 1442 O O . VAL A 1 175 ? 23.630 6.339 -9.243 1.00 94.19 175 VAL A O 1
ATOM 1445 N N . PHE A 1 176 ? 24.454 8.417 -9.395 1.00 96.12 176 PHE A N 1
ATOM 1446 C CA . PHE A 1 176 ? 23.894 8.665 -10.731 1.00 96.12 176 PHE A CA 1
ATOM 1447 C C . PHE A 1 176 ? 24.476 7.710 -11.776 1.00 96.12 176 PHE A C 1
ATOM 1449 O O . PHE A 1 176 ? 23.735 7.192 -12.605 1.00 96.12 176 PHE A O 1
ATOM 1456 N N . GLN A 1 177 ? 25.779 7.423 -11.700 1.00 96.06 177 GLN A N 1
ATOM 1457 C CA . GLN A 1 177 ? 26.439 6.476 -12.602 1.00 96.06 177 GLN A CA 1
ATOM 1458 C C . GLN A 1 177 ? 25.941 5.041 -12.395 1.00 96.06 177 GLN A C 1
ATOM 1460 O O . GLN A 1 177 ? 25.720 4.320 -13.368 1.00 96.06 177 GLN A O 1
ATOM 1465 N N . LEU A 1 178 ? 25.705 4.633 -11.145 1.00 95.25 178 LEU A N 1
ATOM 1466 C CA . LEU A 1 178 ? 25.122 3.327 -10.836 1.00 95.25 178 LEU A CA 1
ATOM 1467 C C . LEU A 1 178 ? 23.678 3.211 -11.349 1.00 95.25 178 LEU A C 1
ATOM 1469 O O . LEU A 1 178 ? 23.336 2.219 -11.989 1.00 95.25 178 LEU A O 1
ATOM 1473 N N . LEU A 1 179 ? 22.848 4.234 -11.116 1.00 96.75 179 LEU A N 1
ATOM 1474 C CA . LEU A 1 179 ? 21.473 4.279 -11.625 1.00 96.75 179 LEU A CA 1
ATOM 1475 C C . LEU A 1 179 ? 21.439 4.251 -13.156 1.00 96.75 179 LEU A C 1
ATOM 1477 O O . LEU A 1 179 ? 20.645 3.507 -13.725 1.00 96.75 179 LEU A O 1
ATOM 1481 N N . LEU A 1 180 ? 22.321 5.006 -13.821 1.00 97.81 180 LEU A N 1
ATOM 1482 C CA . LEU A 1 180 ? 22.441 5.012 -15.279 1.00 97.81 180 LEU A CA 1
ATOM 1483 C C . LEU A 1 180 ? 22.833 3.636 -15.813 1.00 97.81 180 LEU A C 1
ATOM 1485 O O . LEU A 1 180 ? 22.229 3.160 -16.770 1.00 97.81 180 LEU A O 1
ATOM 1489 N N . LYS A 1 181 ? 23.826 2.987 -15.192 1.00 97.00 181 LYS A N 1
ATOM 1490 C CA . LYS A 1 181 ? 24.267 1.642 -15.577 1.00 97.00 181 LYS A CA 1
ATOM 1491 C C . LYS A 1 181 ? 23.110 0.646 -15.518 1.00 97.00 181 LYS A C 1
ATOM 1493 O O . LYS A 1 181 ? 22.907 -0.097 -16.472 1.00 97.00 181 LYS A O 1
ATOM 1498 N N . ASN A 1 182 ? 22.359 0.647 -14.420 1.00 96.06 182 ASN A N 1
ATOM 1499 C CA . ASN A 1 182 ? 21.232 -0.263 -14.256 1.00 96.06 182 ASN A CA 1
ATOM 1500 C C . ASN A 1 182 ? 20.087 0.054 -15.226 1.00 96.06 182 ASN A C 1
ATOM 1502 O O . ASN A 1 182 ? 19.548 -0.858 -15.840 1.00 96.06 182 ASN A O 1
ATOM 1506 N N . ALA A 1 183 ? 19.753 1.337 -15.405 1.00 97.62 183 ALA A N 1
ATOM 1507 C CA . ALA A 1 183 ? 18.725 1.749 -16.354 1.00 97.62 183 ALA A CA 1
ATOM 1508 C C . ALA A 1 183 ? 19.084 1.328 -17.786 1.00 97.62 183 ALA A C 1
ATOM 1510 O O . ALA A 1 183 ? 18.238 0.777 -18.478 1.00 97.62 183 ALA A O 1
ATOM 1511 N N . ARG A 1 184 ? 20.339 1.526 -18.216 1.00 98.06 184 ARG A N 1
ATOM 1512 C CA . ARG A 1 184 ? 20.808 1.103 -19.545 1.00 98.06 184 ARG A CA 1
ATOM 1513 C C . ARG A 1 184 ? 20.700 -0.403 -19.747 1.00 98.06 184 ARG A C 1
ATOM 1515 O O . ARG A 1 184 ? 20.199 -0.804 -20.784 1.00 98.06 184 ARG A O 1
ATOM 1522 N N . ALA A 1 185 ? 21.078 -1.212 -18.755 1.00 97.12 185 ALA A N 1
ATOM 1523 C CA . ALA A 1 185 ? 20.927 -2.665 -18.847 1.00 97.12 185 ALA A CA 1
ATOM 1524 C C . ALA A 1 185 ? 19.466 -3.065 -19.125 1.00 97.12 185 ALA A C 1
ATOM 1526 O O . ALA A 1 185 ? 19.199 -3.808 -20.062 1.00 97.12 185 ALA A O 1
ATOM 1527 N N . THR A 1 186 ? 18.516 -2.492 -18.384 1.00 97.38 186 THR A N 1
ATOM 1528 C CA . THR A 1 186 ? 17.080 -2.719 -18.609 1.00 97.38 186 THR A CA 1
ATOM 1529 C C . THR A 1 186 ? 16.616 -2.230 -19.985 1.00 97.38 186 THR A C 1
ATOM 1531 O O . THR A 1 186 ? 15.821 -2.889 -20.649 1.00 97.38 186 THR A O 1
ATOM 1534 N N . ILE A 1 187 ? 17.096 -1.064 -20.424 1.00 98.06 187 ILE A N 1
ATOM 1535 C CA . ILE A 1 187 ? 16.745 -0.473 -21.723 1.00 98.06 187 ILE A CA 1
ATOM 1536 C C . ILE A 1 187 ? 17.265 -1.337 -22.880 1.00 98.06 187 ILE A C 1
ATOM 1538 O O . ILE A 1 187 ? 16.544 -1.541 -23.858 1.00 98.06 187 ILE A O 1
ATOM 1542 N N . ASP A 1 188 ? 18.485 -1.858 -22.770 1.00 97.69 188 ASP A N 1
ATOM 1543 C CA . ASP A 1 188 ? 19.089 -2.733 -23.775 1.00 97.69 188 ASP A CA 1
ATOM 1544 C C . ASP A 1 188 ? 18.265 -4.026 -23.916 1.00 97.69 188 ASP A C 1
ATOM 1546 O O . ASP A 1 188 ? 17.839 -4.367 -25.022 1.00 97.69 188 ASP A O 1
ATOM 1550 N N . GLU A 1 189 ? 17.920 -4.679 -22.799 1.00 97.06 189 GLU A N 1
ATOM 1551 C CA . GLU A 1 189 ? 17.058 -5.873 -22.791 1.00 97.06 189 GLU A CA 1
ATOM 1552 C C . GLU A 1 189 ? 15.642 -5.583 -23.339 1.00 97.06 189 GLU A C 1
ATOM 1554 O O . GLU A 1 189 ? 15.032 -6.433 -24.002 1.00 97.06 189 GLU A O 1
ATOM 1559 N N . TYR A 1 190 ? 15.103 -4.379 -23.103 1.00 97.56 190 TYR A N 1
ATOM 1560 C CA . TYR A 1 190 ? 13.845 -3.933 -23.709 1.00 97.56 190 TYR A CA 1
ATOM 1561 C C . TYR A 1 190 ? 13.945 -3.876 -25.234 1.00 97.56 190 TYR A C 1
ATOM 1563 O O . TYR A 1 190 ? 13.064 -4.404 -25.917 1.00 97.56 190 TYR A O 1
ATOM 1571 N N . TYR A 1 191 ? 14.998 -3.265 -25.785 1.00 98.25 191 TYR A N 1
ATOM 1572 C CA . TYR A 1 191 ? 15.168 -3.163 -27.235 1.00 98.25 191 TYR A CA 1
ATOM 1573 C C . TYR A 1 191 ? 15.408 -4.527 -27.890 1.00 98.25 191 TYR A C 1
ATOM 1575 O O . TYR A 1 191 ? 14.866 -4.778 -28.971 1.00 98.25 191 TYR A O 1
ATOM 1583 N N . GLU A 1 192 ? 16.147 -5.423 -27.229 1.00 97.31 192 GLU A N 1
ATOM 1584 C CA . GLU A 1 192 ? 16.312 -6.812 -27.670 1.00 97.31 192 GLU A CA 1
ATOM 1585 C C . GLU A 1 192 ? 14.962 -7.534 -27.760 1.00 97.31 192 GLU A C 1
ATOM 1587 O O . GLU A 1 192 ? 14.627 -8.114 -28.801 1.00 97.31 192 GLU A O 1
ATOM 1592 N N . LEU A 1 193 ? 14.136 -7.449 -26.709 1.00 97.12 193 LEU A N 1
ATOM 1593 C CA . LEU A 1 193 ? 12.809 -8.060 -26.723 1.00 97.12 193 LEU A CA 1
ATOM 1594 C C . LEU A 1 193 ? 11.905 -7.393 -27.762 1.00 97.12 193 LEU A C 1
ATOM 1596 O O . LEU A 1 193 ? 11.267 -8.101 -28.535 1.00 97.12 193 LEU A O 1
ATOM 1600 N N . LYS A 1 194 ? 11.896 -6.059 -27.852 1.00 97.69 194 LYS A N 1
ATOM 1601 C CA . LYS A 1 194 ? 11.068 -5.302 -28.803 1.00 97.69 194 LYS A CA 1
ATOM 1602 C C . LYS A 1 194 ? 11.361 -5.683 -30.253 1.00 97.69 194 LYS A C 1
ATOM 1604 O O . LYS A 1 194 ? 10.431 -5.756 -31.055 1.00 97.69 194 LYS A O 1
ATOM 1609 N N . HIS A 1 195 ? 12.627 -5.934 -30.596 1.00 96.69 195 HIS A N 1
ATOM 1610 C CA . HIS A 1 195 ? 13.016 -6.365 -31.941 1.00 96.69 195 HIS A CA 1
ATOM 1611 C C . HIS A 1 195 ? 12.353 -7.695 -32.338 1.00 96.69 195 HIS A C 1
ATOM 1613 O O . HIS A 1 195 ? 12.060 -7.918 -33.512 1.00 96.69 195 HIS A O 1
ATOM 1619 N N . THR A 1 196 ? 12.108 -8.580 -31.368 1.00 96.75 196 THR A N 1
ATOM 1620 C CA . THR A 1 196 ? 11.474 -9.887 -31.606 1.00 96.75 196 THR A CA 1
ATOM 1621 C C . THR A 1 196 ? 9.959 -9.867 -31.402 1.00 96.75 196 THR A C 1
ATOM 1623 O O . THR A 1 196 ? 9.236 -10.507 -32.161 1.00 96.75 196 THR A O 1
ATOM 1626 N N . ASP A 1 197 ? 9.473 -9.123 -30.408 1.00 97.50 197 ASP A N 1
ATOM 1627 C CA . ASP A 1 197 ? 8.068 -9.023 -30.026 1.00 97.50 197 ASP A CA 1
ATOM 1628 C C . ASP A 1 197 ? 7.799 -7.681 -29.320 1.00 97.50 197 ASP A C 1
ATOM 1630 O O . ASP A 1 197 ? 7.949 -7.521 -28.104 1.00 97.50 197 ASP A O 1
ATOM 1634 N N . ALA A 1 198 ? 7.390 -6.688 -30.112 1.00 96.12 198 ALA A N 1
ATOM 1635 C CA . ALA A 1 198 ? 7.140 -5.331 -29.636 1.00 96.12 198 ALA A CA 1
ATOM 1636 C C . ALA A 1 198 ? 5.949 -5.226 -28.668 1.00 96.12 198 ALA A C 1
ATOM 1638 O O . ALA A 1 198 ? 5.914 -4.313 -27.843 1.00 96.12 198 ALA A O 1
ATOM 1639 N N . GLU A 1 199 ? 4.963 -6.122 -28.758 1.00 95.25 199 GLU A N 1
ATOM 1640 C CA . GLU A 1 199 ? 3.810 -6.111 -27.853 1.00 95.25 199 GLU A CA 1
ATOM 1641 C C . GLU A 1 199 ? 4.191 -6.699 -26.493 1.00 95.25 199 GLU A C 1
ATOM 1643 O O . GLU A 1 199 ? 3.852 -6.145 -25.442 1.00 95.25 199 GLU A O 1
ATOM 1648 N N . LYS A 1 200 ? 4.942 -7.804 -26.503 1.00 95.44 200 LYS A N 1
ATOM 1649 C CA . LYS A 1 200 ? 5.455 -8.424 -25.283 1.00 95.44 200 LYS A CA 1
ATOM 1650 C C . LYS A 1 200 ? 6.448 -7.521 -24.561 1.00 95.44 200 LYS A C 1
ATOM 1652 O O . LYS A 1 200 ? 6.378 -7.445 -23.338 1.00 95.44 200 LYS A O 1
ATOM 1657 N N . ALA A 1 201 ? 7.314 -6.811 -25.286 1.00 95.38 201 ALA A N 1
ATOM 1658 C CA . ALA A 1 201 ? 8.218 -5.826 -24.693 1.00 95.38 201 ALA A CA 1
ATOM 1659 C C . ALA A 1 201 ? 7.447 -4.764 -23.899 1.00 95.38 201 ALA A C 1
ATOM 1661 O O . ALA A 1 201 ? 7.703 -4.570 -22.712 1.00 95.38 201 ALA A O 1
ATOM 1662 N N . LEU A 1 202 ? 6.422 -4.161 -24.503 1.00 94.38 202 LEU A N 1
ATOM 1663 C CA . LEU A 1 202 ? 5.601 -3.160 -23.825 1.00 94.38 202 LEU A CA 1
ATOM 1664 C C . LEU A 1 202 ? 4.947 -3.697 -22.541 1.00 94.38 202 LEU A C 1
ATOM 1666 O O . LEU A 1 202 ? 4.935 -3.019 -21.517 1.00 94.38 202 LEU A O 1
ATOM 1670 N N . LYS A 1 203 ? 4.419 -4.926 -22.585 1.00 92.56 203 LYS A N 1
ATOM 1671 C CA . LYS A 1 203 ? 3.770 -5.578 -21.435 1.00 92.56 203 LYS A CA 1
ATOM 1672 C C . LYS A 1 203 ? 4.738 -5.939 -20.312 1.00 92.56 203 LYS A C 1
ATOM 1674 O O . LYS A 1 203 ? 4.322 -5.983 -19.161 1.00 92.56 203 LYS A O 1
ATOM 1679 N N . PHE A 1 204 ? 5.986 -6.250 -20.646 1.00 93.62 204 PHE A N 1
ATOM 1680 C CA . PHE A 1 204 ? 6.973 -6.749 -19.691 1.00 93.62 204 PHE A CA 1
ATOM 1681 C C . PHE A 1 204 ? 7.714 -5.620 -18.960 1.00 93.62 204 PHE A C 1
ATOM 1683 O O . PHE A 1 204 ? 8.034 -5.754 -17.781 1.00 93.62 204 PHE A O 1
ATOM 1690 N N . TYR A 1 205 ? 7.951 -4.499 -19.647 1.00 95.12 205 TYR A N 1
ATOM 1691 C CA . TYR A 1 205 ? 8.756 -3.381 -19.141 1.00 95.12 205 TYR A CA 1
ATOM 1692 C C . TYR A 1 205 ? 7.939 -2.204 -18.588 1.00 95.12 205 TYR A C 1
ATOM 1694 O O . TYR A 1 205 ? 8.512 -1.236 -18.086 1.00 95.12 205 TYR A O 1
ATOM 1702 N N . LEU A 1 206 ? 6.607 -2.288 -18.627 1.00 93.38 206 LEU A N 1
ATOM 1703 C CA . LEU A 1 206 ? 5.713 -1.383 -17.907 1.00 93.38 206 LEU A CA 1
ATOM 1704 C C . LEU A 1 206 ? 5.033 -2.098 -16.737 1.00 93.38 206 LEU A C 1
ATOM 1706 O O . LEU A 1 206 ? 4.758 -3.295 -16.840 1.00 93.38 206 LEU A O 1
ATOM 1710 N N . PRO A 1 207 ? 4.691 -1.366 -15.657 1.00 92.00 207 PRO A N 1
ATOM 1711 C CA . PRO A 1 207 ? 3.842 -1.889 -14.598 1.00 92.00 207 PRO A CA 1
ATOM 1712 C C . PRO A 1 207 ? 2.581 -2.557 -15.140 1.00 92.00 207 PRO A C 1
ATOM 1714 O O . PRO A 1 207 ? 1.953 -2.045 -16.063 1.00 92.00 207 PRO A O 1
ATOM 1717 N N . ILE A 1 208 ? 2.197 -3.691 -14.557 1.00 89.25 208 ILE A N 1
ATOM 1718 C CA . ILE A 1 208 ? 0.964 -4.385 -14.940 1.00 89.25 208 ILE A CA 1
ATOM 1719 C C . ILE A 1 208 ? -0.234 -3.487 -14.580 1.00 89.25 208 ILE A C 1
ATOM 1721 O O . ILE A 1 208 ? -0.334 -3.069 -13.425 1.00 89.25 208 ILE A O 1
ATOM 1725 N N . PRO A 1 209 ? -1.134 -3.174 -15.530 1.00 89.06 209 PRO A N 1
ATOM 1726 C CA . PRO A 1 209 ? -2.315 -2.381 -15.233 1.00 89.06 209 PRO A CA 1
ATOM 1727 C C . PRO A 1 209 ? -3.356 -3.182 -14.451 1.00 89.06 209 PRO A C 1
ATOM 1729 O O . PRO A 1 209 ? -3.602 -4.359 -14.722 1.00 89.06 209 PRO A O 1
ATOM 1732 N N . ASP A 1 210 ? -4.040 -2.494 -13.549 1.00 85.62 210 ASP A N 1
ATOM 1733 C CA . ASP A 1 210 ? -5.222 -2.983 -12.868 1.00 85.62 210 ASP A CA 1
ATOM 1734 C C . ASP A 1 210 ? -6.430 -3.046 -13.817 1.00 85.62 210 ASP A C 1
ATOM 1736 O O . ASP A 1 210 ? -6.602 -2.187 -14.698 1.00 85.62 210 ASP A O 1
ATOM 1740 N N . PRO A 1 211 ? -7.313 -4.043 -13.632 1.00 79.38 211 PRO A N 1
ATOM 1741 C CA . PRO A 1 211 ? -8.533 -4.151 -14.409 1.00 79.38 211 PRO A CA 1
ATOM 1742 C C . PRO A 1 211 ? -9.527 -3.041 -14.045 1.00 79.38 211 PRO A C 1
ATOM 1744 O O . PRO A 1 211 ? -9.657 -2.630 -12.894 1.00 79.38 211 PRO A O 1
ATOM 1747 N N . ASN A 1 212 ? -10.297 -2.598 -15.036 1.00 81.56 212 ASN A N 1
ATOM 1748 C CA . ASN A 1 212 ? -11.370 -1.621 -14.868 1.00 81.56 212 ASN A CA 1
ATOM 1749 C C . ASN A 1 212 ? -12.646 -2.130 -15.559 1.00 81.56 212 ASN A C 1
ATOM 1751 O O . ASN A 1 212 ? -12.547 -2.597 -16.699 1.00 81.56 212 ASN A O 1
ATOM 1755 N N . PRO A 1 213 ? -13.846 -1.956 -14.965 1.00 71.19 213 PRO A N 1
ATOM 1756 C CA . PRO A 1 213 ? -15.119 -2.330 -15.597 1.00 71.19 213 PRO A CA 1
ATOM 1757 C C . PRO A 1 213 ? -15.331 -1.772 -17.016 1.00 71.19 213 PRO A C 1
ATOM 1759 O O . PRO A 1 213 ? -16.046 -2.358 -17.821 1.00 71.19 213 PRO A O 1
ATOM 1762 N N . LYS A 1 214 ? -14.720 -0.625 -17.336 1.00 75.12 214 LYS A N 1
ATOM 1763 C CA . LYS A 1 214 ? -14.827 0.068 -18.631 1.00 75.12 214 LYS A CA 1
ATOM 1764 C C . LYS A 1 214 ? -13.683 -0.256 -19.600 1.00 75.12 214 LYS A C 1
ATOM 1766 O O . LYS A 1 214 ? -13.544 0.437 -20.605 1.00 75.12 214 LYS A O 1
ATOM 1771 N N . GLY A 1 215 ? -12.827 -1.233 -19.285 1.00 68.00 215 GLY A N 1
ATOM 1772 C CA . GLY A 1 215 ? -11.694 -1.635 -20.129 1.00 68.00 215 GLY A CA 1
ATOM 1773 C C . GLY A 1 215 ? -10.559 -0.608 -20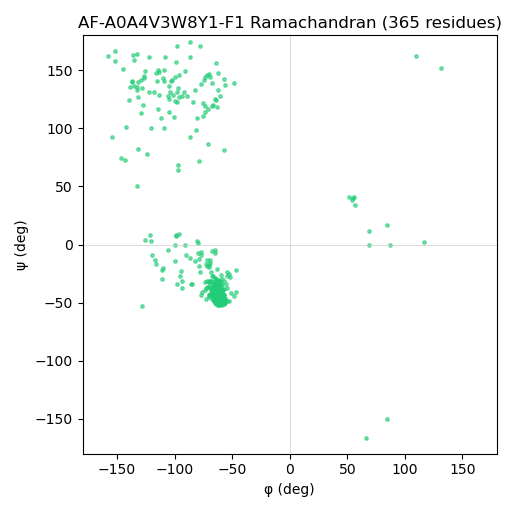.227 1.00 68.00 215 GLY A C 1
ATOM 1774 O O . GLY A 1 215 ? -9.682 -0.744 -21.073 1.00 68.00 215 GLY A O 1
ATOM 1775 N N . ARG A 1 216 ? -10.564 0.435 -19.384 1.00 75.94 216 ARG A N 1
ATOM 1776 C CA . ARG A 1 216 ? -9.443 1.380 -19.272 1.00 75.94 216 ARG A CA 1
ATOM 1777 C C . ARG A 1 216 ? -8.315 0.752 -18.461 1.00 75.94 216 ARG A C 1
ATOM 1779 O O . ARG A 1 216 ? -8.582 0.164 -17.421 1.00 75.94 216 ARG A O 1
ATOM 1786 N N . LEU A 1 217 ? -7.076 0.935 -18.900 1.00 80.44 217 LEU A N 1
ATOM 1787 C CA . LEU A 1 217 ? -5.909 0.526 -18.126 1.00 80.44 217 LEU A CA 1
ATOM 1788 C C . LEU A 1 217 ? -5.701 1.517 -16.976 1.00 80.44 217 LEU A C 1
ATOM 1790 O O . LEU A 1 217 ? -5.589 2.723 -17.205 1.00 80.44 217 LEU A O 1
ATOM 1794 N N . LEU A 1 218 ? -5.703 1.016 -15.745 1.00 83.44 218 LEU A N 1
ATOM 1795 C CA . LEU A 1 218 ? -5.380 1.793 -14.554 1.00 83.44 218 LEU A CA 1
ATOM 1796 C C . LEU A 1 218 ? -3.991 1.370 -14.091 1.00 83.44 218 LEU A C 1
ATOM 1798 O O . LEU A 1 218 ? -3.745 0.186 -13.934 1.00 83.44 218 LEU A O 1
ATOM 1802 N N . PHE A 1 219 ? -3.079 2.313 -13.890 1.00 87.06 219 PHE A N 1
ATOM 1803 C CA . PHE A 1 219 ? -1.727 1.999 -13.437 1.00 87.06 219 PHE A CA 1
ATOM 1804 C C . PHE A 1 219 ? -1.468 2.614 -12.072 1.00 87.06 219 PHE A C 1
ATOM 1806 O O . PHE A 1 219 ? -1.949 3.712 -11.776 1.00 87.06 219 PHE A O 1
ATOM 1813 N N . LEU A 1 220 ? -0.649 1.917 -11.284 1.00 86.81 220 LEU A N 1
ATOM 1814 C CA . LEU A 1 220 ? -0.130 2.387 -10.004 1.00 86.81 220 LEU A CA 1
ATOM 1815 C C . LEU A 1 220 ? -1.228 2.790 -9.005 1.00 86.81 220 LEU A C 1
ATOM 1817 O O . LEU A 1 220 ? -1.078 3.780 -8.283 1.00 86.81 22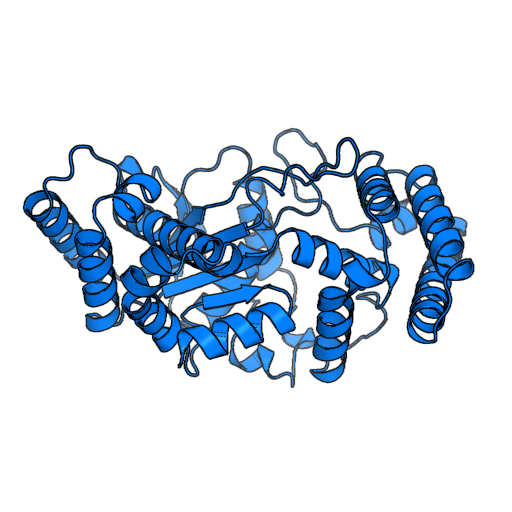0 LEU A O 1
ATOM 1821 N N . LEU A 1 221 ? -2.316 2.018 -8.929 1.00 88.00 221 LEU A N 1
ATOM 1822 C CA . LEU A 1 221 ? -3.237 2.132 -7.805 1.00 88.00 221 LEU A CA 1
ATOM 1823 C C . LEU A 1 221 ? -2.703 1.330 -6.611 1.00 88.00 221 LEU A C 1
ATOM 1825 O O . LEU A 1 221 ? -2.333 0.167 -6.761 1.00 88.00 221 LEU A O 1
ATOM 1829 N N . PRO A 1 222 ? -2.694 1.907 -5.400 1.00 89.19 222 PRO A N 1
ATOM 1830 C CA . PRO A 1 222 ? -2.230 1.195 -4.214 1.00 89.19 222 PRO A CA 1
ATOM 1831 C C . PRO A 1 222 ? -3.191 0.072 -3.786 1.00 89.19 222 PRO A C 1
ATOM 1833 O O . PRO A 1 222 ? -2.787 -0.808 -3.027 1.00 89.19 222 PRO A O 1
ATOM 1836 N N . ASN A 1 223 ? -4.444 0.083 -4.266 1.00 91.38 223 ASN A N 1
ATOM 1837 C CA . ASN A 1 223 ? -5.513 -0.833 -3.860 1.00 91.38 223 ASN A CA 1
ATOM 1838 C C . ASN A 1 223 ? -5.098 -2.308 -3.975 1.00 91.38 223 ASN A C 1
ATOM 1840 O O . ASN A 1 223 ? -5.259 -3.055 -3.011 1.00 91.38 223 ASN A O 1
ATOM 1844 N N . PHE A 1 224 ? -4.518 -2.721 -5.108 1.00 91.25 224 PHE A N 1
ATOM 1845 C CA . PHE A 1 224 ? -4.118 -4.113 -5.338 1.00 91.25 224 PHE A CA 1
ATOM 1846 C C . PHE A 1 224 ? -3.046 -4.572 -4.337 1.00 91.25 224 PHE A C 1
ATOM 1848 O O . PHE A 1 224 ? -3.199 -5.591 -3.655 1.00 91.25 224 PHE A O 1
ATOM 1855 N N . ASN A 1 225 ? -1.960 -3.807 -4.205 1.00 92.44 225 ASN A N 1
ATOM 1856 C CA . ASN A 1 225 ? -0.835 -4.158 -3.337 1.00 92.44 225 ASN A CA 1
ATOM 1857 C C . ASN A 1 225 ? -1.221 -4.103 -1.855 1.00 92.44 225 ASN A C 1
ATOM 1859 O O . ASN A 1 225 ? -0.875 -5.010 -1.102 1.00 92.44 225 ASN A O 1
ATOM 1863 N N . ALA A 1 226 ? -1.971 -3.081 -1.436 1.00 94.94 226 ALA A N 1
ATOM 1864 C CA . ALA A 1 226 ? -2.463 -2.987 -0.066 1.00 94.94 226 ALA A CA 1
ATOM 1865 C C . ALA A 1 226 ? -3.362 -4.178 0.280 1.00 94.94 226 ALA A C 1
ATOM 1867 O O . ALA A 1 226 ? -3.187 -4.813 1.317 1.00 94.94 226 ALA A O 1
ATOM 1868 N N . PHE A 1 227 ? -4.299 -4.518 -0.607 1.00 95.12 227 PHE A N 1
ATOM 1869 C CA . PHE A 1 227 ? -5.235 -5.612 -0.382 1.00 95.12 227 PHE A CA 1
ATOM 1870 C C . PHE A 1 227 ? -4.528 -6.965 -0.300 1.00 95.12 227 PHE A C 1
ATOM 1872 O O . PHE A 1 227 ? -4.749 -7.722 0.646 1.00 95.12 227 PHE A O 1
ATOM 1879 N N . THR A 1 228 ? -3.626 -7.255 -1.240 1.00 94.69 228 THR A N 1
ATOM 1880 C CA . THR A 1 228 ? -2.871 -8.517 -1.240 1.00 94.69 228 THR A CA 1
ATOM 1881 C C . THR A 1 228 ? -1.941 -8.633 -0.030 1.00 94.69 228 THR A C 1
ATOM 1883 O O . THR A 1 228 ? -1.916 -9.689 0.602 1.00 94.69 228 THR A O 1
ATOM 1886 N N . ASN A 1 229 ? -1.246 -7.559 0.368 1.00 94.88 229 ASN A N 1
ATOM 1887 C CA . ASN A 1 229 ? -0.417 -7.544 1.579 1.00 94.88 229 ASN A CA 1
ATOM 1888 C C . ASN A 1 229 ? -1.247 -7.767 2.850 1.00 94.88 229 ASN A C 1
ATOM 1890 O O . ASN A 1 229 ? -0.898 -8.615 3.676 1.00 94.88 229 ASN A O 1
ATOM 1894 N N . LEU A 1 230 ? -2.363 -7.046 2.998 1.00 95.19 230 LEU A N 1
ATOM 1895 C CA . LEU A 1 230 ? -3.250 -7.164 4.155 1.00 95.19 230 LEU A CA 1
ATOM 1896 C C . LEU A 1 230 ? -3.804 -8.587 4.273 1.00 95.19 230 LEU A C 1
ATOM 1898 O O . LEU A 1 230 ? -3.730 -9.195 5.343 1.00 95.19 230 LEU A O 1
ATOM 1902 N N . LEU A 1 231 ? -4.307 -9.152 3.173 1.00 94.31 231 LEU A N 1
ATOM 1903 C CA . LEU A 1 231 ? -4.827 -10.516 3.167 1.00 94.31 231 LEU A CA 1
ATOM 1904 C C . LEU A 1 231 ? -3.741 -11.562 3.403 1.00 94.31 231 LEU A C 1
ATOM 1906 O O . LEU A 1 231 ? -3.994 -12.526 4.120 1.00 94.31 231 LEU A O 1
ATOM 1910 N N . ALA A 1 232 ? -2.533 -11.378 2.868 1.00 93.81 232 ALA A N 1
ATOM 1911 C CA . ALA A 1 232 ? -1.436 -12.313 3.094 1.00 93.81 232 ALA A CA 1
ATOM 1912 C C . ALA A 1 232 ? -1.020 -12.356 4.572 1.00 93.81 232 ALA A C 1
ATOM 1914 O O . ALA A 1 232 ? -0.675 -13.410 5.113 1.00 93.81 232 ALA A O 1
ATOM 1915 N N . ARG A 1 233 ? -1.095 -11.212 5.258 1.00 93.69 233 ARG A N 1
ATOM 1916 C CA . ARG A 1 233 ? -0.898 -11.112 6.707 1.00 93.69 233 ARG A CA 1
ATOM 1917 C C . ARG A 1 233 ? -2.049 -11.751 7.487 1.00 93.69 233 ARG A C 1
ATOM 1919 O O . ARG A 1 233 ? -1.806 -12.502 8.432 1.00 93.69 233 ARG A O 1
ATOM 1926 N N . ALA A 1 234 ? -3.293 -11.517 7.073 1.00 92.00 234 ALA A N 1
ATOM 1927 C CA . ALA A 1 234 ? -4.466 -12.149 7.678 1.00 92.00 234 ALA A CA 1
ATOM 1928 C C . ALA A 1 234 ? -4.443 -13.683 7.529 1.00 92.00 234 ALA A C 1
ATOM 1930 O O . ALA A 1 234 ? -4.751 -14.411 8.472 1.00 92.00 234 ALA A O 1
ATOM 1931 N N . GLU A 1 235 ? -4.012 -14.181 6.371 1.00 90.69 235 GLU A N 1
ATOM 1932 C CA . GLU A 1 235 ? -3.826 -15.605 6.086 1.00 90.69 235 GLU A CA 1
ATOM 1933 C C . GLU A 1 235 ? -2.692 -16.211 6.923 1.00 90.69 235 GLU A C 1
ATOM 1935 O O . GLU A 1 235 ? -2.820 -17.326 7.433 1.00 90.69 235 GLU A O 1
ATOM 1940 N N . LYS A 1 236 ? -1.592 -15.472 7.128 1.00 90.81 236 LYS A N 1
ATOM 1941 C CA . LYS A 1 236 ? -0.516 -15.897 8.033 1.00 90.81 236 LYS A CA 1
ATOM 1942 C C . LYS A 1 236 ? -0.989 -15.989 9.482 1.00 90.81 236 LYS A C 1
ATOM 1944 O O . LYS A 1 236 ? -0.603 -16.921 10.184 1.00 90.81 236 LYS A O 1
ATOM 1949 N N . PHE A 1 237 ? -1.803 -15.029 9.919 1.00 89.25 237 PHE A N 1
ATOM 1950 C CA . PHE A 1 237 ? -2.366 -14.995 11.267 1.00 89.25 237 PHE A CA 1
ATOM 1951 C C . PHE A 1 237 ? -3.318 -16.172 11.519 1.00 89.25 237 PHE A C 1
ATOM 1953 O O . PHE A 1 237 ? -3.256 -16.796 12.574 1.00 89.25 237 PHE A O 1
ATOM 1960 N N . ASN A 1 238 ? -4.172 -16.498 10.547 1.00 80.81 238 ASN A N 1
ATOM 1961 C CA . ASN A 1 238 ? -5.218 -17.501 10.697 1.00 80.81 238 ASN A CA 1
ATOM 1962 C C . ASN A 1 238 ? -5.110 -18.593 9.625 1.00 80.81 238 ASN A C 1
ATOM 1964 O O . ASN A 1 238 ? -5.851 -18.606 8.642 1.00 80.81 238 ASN A O 1
ATOM 1968 N N . SER A 1 239 ? -4.172 -19.516 9.839 1.00 66.94 239 SER A N 1
ATOM 1969 C CA . SER A 1 239 ? -3.820 -20.564 8.873 1.00 66.94 239 SER A CA 1
ATOM 1970 C C . SER A 1 239 ? -4.781 -21.763 8.835 1.00 66.94 239 SER A C 1
ATOM 1972 O O . SER A 1 239 ? -4.628 -22.619 7.961 1.00 66.94 239 SER A O 1
ATOM 1974 N N . THR A 1 240 ? -5.748 -21.837 9.758 1.00 63.00 240 THR A N 1
ATOM 1975 C CA . THR A 1 240 ? -6.624 -23.008 9.953 1.00 63.00 240 THR A CA 1
ATOM 1976 C C . THR A 1 240 ? -8.081 -22.787 9.561 1.00 63.00 240 THR A C 1
ATOM 1978 O O . THR A 1 240 ? -8.712 -23.745 9.122 1.00 63.00 240 THR A O 1
ATOM 1981 N N . ASP A 1 241 ? -8.609 -21.561 9.669 1.00 65.31 241 ASP A N 1
ATOM 1982 C CA . ASP A 1 241 ? -10.037 -21.309 9.432 1.00 65.31 241 ASP A CA 1
ATOM 1983 C C . ASP A 1 241 ? -10.288 -20.514 8.148 1.00 65.31 241 ASP A C 1
ATOM 1985 O O . ASP A 1 241 ? -9.580 -19.557 7.812 1.00 65.31 241 ASP A O 1
ATOM 1989 N N . GLU A 1 242 ? -11.377 -20.862 7.465 1.00 77.50 242 GLU A N 1
ATOM 1990 C CA . GLU A 1 242 ? -11.910 -20.052 6.379 1.00 77.50 242 GLU A CA 1
ATOM 1991 C C . GLU A 1 242 ? -12.348 -18.681 6.930 1.00 77.50 242 GLU A C 1
ATOM 1993 O O . GLU A 1 242 ? -13.202 -18.549 7.823 1.00 77.50 242 GLU A O 1
ATOM 1998 N N . ILE A 1 243 ? -11.700 -17.637 6.415 1.00 83.25 243 ILE A N 1
ATOM 1999 C CA . ILE A 1 243 ? -12.070 -16.243 6.641 1.00 83.25 243 ILE A CA 1
ATOM 2000 C C . ILE A 1 243 ? -12.732 -15.753 5.363 1.00 83.25 243 ILE A C 1
ATOM 2002 O O . ILE A 1 243 ? -12.057 -15.636 4.338 1.00 83.25 243 ILE A O 1
ATOM 2006 N N . ASP A 1 244 ? -14.022 -15.445 5.447 1.00 90.19 244 ASP A N 1
ATOM 2007 C CA . ASP A 1 244 ?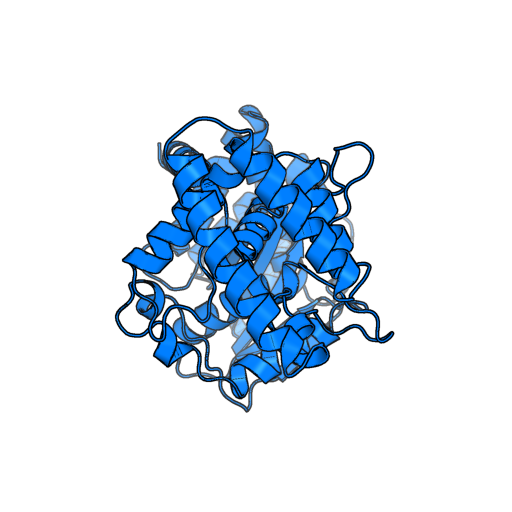 -14.710 -14.703 4.394 1.00 90.19 244 ASP A CA 1
ATOM 2008 C C . ASP A 1 244 ? -14.302 -13.234 4.449 1.00 90.19 244 ASP A C 1
ATOM 2010 O O . ASP A 1 244 ? -14.150 -12.653 5.529 1.00 90.19 244 ASP A O 1
ATOM 2014 N N . ILE A 1 245 ? -14.151 -12.630 3.276 1.00 94.12 245 ILE A N 1
ATOM 2015 C CA . ILE A 1 245 ? -13.732 -11.242 3.128 1.00 94.12 245 ILE A CA 1
ATOM 2016 C C . ILE A 1 245 ? -14.978 -10.401 2.877 1.00 94.12 245 ILE A C 1
ATOM 2018 O O . ILE A 1 245 ? -15.738 -10.677 1.948 1.00 94.12 245 ILE A O 1
ATOM 2022 N N . ILE A 1 246 ? -15.188 -9.401 3.729 1.00 95.31 246 ILE A N 1
ATOM 2023 C CA . ILE A 1 246 ? -16.227 -8.386 3.592 1.00 95.31 246 ILE A CA 1
ATOM 2024 C C . ILE A 1 246 ? -15.522 -7.050 3.375 1.00 95.31 246 ILE A C 1
ATOM 2026 O O . ILE A 1 246 ? -14.783 -6.601 4.249 1.00 95.31 246 ILE A O 1
ATOM 2030 N N . HIS A 1 247 ? -15.735 -6.442 2.218 1.00 94.81 247 HIS A N 1
ATOM 2031 C CA . HIS A 1 247 ? -15.166 -5.146 1.860 1.00 94.81 247 HIS A CA 1
ATOM 2032 C C . HIS A 1 247 ? -16.286 -4.111 1.709 1.00 94.81 247 HIS A C 1
ATOM 2034 O O . HIS A 1 247 ? -17.404 -4.486 1.345 1.00 94.81 247 HIS A O 1
ATOM 2040 N N . ASP A 1 248 ? -16.007 -2.835 1.979 1.00 90.19 248 ASP A N 1
ATOM 2041 C CA . ASP A 1 248 ? -16.946 -1.762 1.625 1.00 90.19 248 ASP A CA 1
ATOM 2042 C C . ASP A 1 248 ? -17.160 -1.699 0.104 1.00 90.19 248 ASP A C 1
ATOM 2044 O O . ASP A 1 248 ? -16.268 -2.035 -0.682 1.00 90.19 248 ASP A O 1
ATOM 2048 N N . GLU A 1 249 ? -18.362 -1.323 -0.326 1.00 84.50 249 GLU A N 1
ATOM 2049 C CA . GLU A 1 249 ? -18.696 -1.245 -1.749 1.00 84.50 249 GLU A CA 1
ATOM 2050 C C . GLU A 1 249 ? -17.918 -0.137 -2.461 1.00 84.50 249 GLU A C 1
ATOM 2052 O O . GLU A 1 249 ? -18.105 1.055 -2.209 1.00 84.50 249 GLU A O 1
ATOM 2057 N N . GLN A 1 250 ? -17.132 -0.516 -3.471 1.00 78.00 250 GLN A N 1
ATOM 2058 C CA . GLN A 1 250 ? -16.380 0.428 -4.277 1.00 78.00 250 GLN A CA 1
ATOM 2059 C C . GLN A 1 250 ? -16.559 0.153 -5.759 1.00 78.00 250 GLN A C 1
ATOM 2061 O O . GLN A 1 250 ? -15.677 -0.369 -6.436 1.00 78.00 250 GLN A O 1
ATOM 2066 N N . LYS A 1 251 ? -17.671 0.647 -6.310 1.00 70.62 251 LYS A N 1
ATOM 2067 C CA . LYS A 1 251 ? -18.122 0.396 -7.696 1.00 70.62 251 LYS A CA 1
ATOM 2068 C C . LYS A 1 251 ? -17.063 0.541 -8.802 1.00 70.62 251 LYS A C 1
ATOM 2070 O O . LYS A 1 251 ? -17.276 0.058 -9.911 1.00 70.62 251 LYS A O 1
ATOM 2075 N N . GLN A 1 252 ? -15.973 1.273 -8.570 1.00 71.06 252 GLN A N 1
ATOM 2076 C CA . GLN A 1 252 ? -14.879 1.442 -9.534 1.00 71.06 252 GLN A CA 1
ATOM 2077 C C . GLN A 1 252 ? -13.714 0.457 -9.345 1.00 71.06 252 GLN A C 1
ATOM 2079 O O . GLN A 1 252 ? -12.987 0.218 -10.308 1.00 71.06 252 GLN A O 1
ATOM 2084 N N . PHE A 1 253 ? -13.546 -0.109 -8.149 1.00 80.75 253 PHE A N 1
ATOM 2085 C CA . PHE A 1 253 ? -12.381 -0.890 -7.730 1.00 80.75 253 PHE A CA 1
ATOM 2086 C C . PHE A 1 253 ? -12.713 -2.336 -7.337 1.00 80.75 253 PHE A C 1
ATOM 2088 O O . PHE A 1 253 ? -11.791 -3.138 -7.236 1.00 80.75 253 PHE A O 1
ATOM 2095 N N . ASP A 1 254 ? -13.992 -2.712 -7.220 1.00 85.00 254 ASP A N 1
ATOM 2096 C CA . ASP A 1 254 ? -14.425 -4.085 -6.901 1.00 85.00 254 ASP A CA 1
ATOM 2097 C C . ASP A 1 254 ? -13.717 -5.149 -7.769 1.00 85.00 254 ASP A C 1
ATOM 2099 O O . ASP A 1 254 ? -13.181 -6.135 -7.263 1.00 85.00 254 ASP A O 1
ATOM 2103 N N . VAL A 1 255 ? -13.603 -4.892 -9.079 1.00 87.44 255 VAL A N 1
ATOM 2104 C CA . VAL A 1 255 ? -12.933 -5.787 -10.044 1.00 87.44 255 VAL A CA 1
ATOM 2105 C C . VAL A 1 255 ? -11.432 -5.948 -9.753 1.00 87.44 255 VAL A C 1
ATOM 2107 O O . VAL A 1 255 ? -10.855 -7.002 -10.032 1.00 87.44 255 VAL A O 1
ATOM 2110 N N . ILE A 1 256 ? -10.781 -4.932 -9.175 1.00 88.69 256 ILE A N 1
ATOM 2111 C CA . ILE A 1 256 ? -9.373 -5.007 -8.759 1.00 88.69 256 ILE A CA 1
ATOM 2112 C C . ILE A 1 256 ? -9.235 -5.994 -7.604 1.00 88.69 256 ILE A C 1
ATOM 2114 O O . ILE A 1 256 ? -8.371 -6.867 -7.653 1.00 88.69 256 ILE A O 1
ATOM 2118 N N . PHE A 1 257 ? -10.106 -5.909 -6.597 1.00 91.00 257 PHE A N 1
ATOM 2119 C CA . PHE A 1 257 ? -10.077 -6.809 -5.443 1.00 91.00 257 PHE A CA 1
ATOM 2120 C C . PHE A 1 257 ? -10.421 -8.255 -5.824 1.00 91.00 257 PHE A C 1
ATOM 2122 O O . PHE A 1 257 ? -9.784 -9.192 -5.340 1.00 91.00 257 PHE A O 1
ATOM 2129 N N . GLU A 1 258 ? -11.363 -8.454 -6.748 1.00 91.12 258 GLU A N 1
ATOM 2130 C CA . GLU A 1 258 ? -11.661 -9.774 -7.316 1.00 91.12 258 GLU A CA 1
ATOM 2131 C C . GLU A 1 258 ? -10.462 -10.356 -8.079 1.00 91.12 258 GLU A C 1
ATOM 2133 O O . GLU A 1 258 ? -10.100 -11.520 -7.884 1.00 91.12 258 GLU A O 1
ATOM 2138 N N . SER A 1 259 ? -9.811 -9.542 -8.916 1.00 90.00 259 SER A N 1
ATOM 2139 C CA . SER A 1 259 ? -8.597 -9.928 -9.643 1.00 90.00 259 SER A CA 1
ATOM 2140 C C . SER A 1 259 ? -7.448 -10.259 -8.692 1.00 90.00 259 SER A C 1
ATOM 2142 O O . SER A 1 259 ? -6.796 -11.291 -8.854 1.00 90.00 259 SER A O 1
ATOM 2144 N N . ALA A 1 260 ? -7.238 -9.443 -7.659 1.00 91.38 260 ALA A N 1
ATOM 2145 C CA . ALA A 1 260 ? -6.244 -9.681 -6.620 1.00 91.38 260 ALA A CA 1
ATOM 2146 C C . ALA A 1 260 ? -6.490 -11.014 -5.909 1.00 91.38 260 ALA A C 1
ATOM 2148 O O . ALA A 1 260 ? -5.586 -11.844 -5.814 1.00 91.38 260 ALA A O 1
ATOM 2149 N N . LEU A 1 261 ? -7.733 -11.270 -5.489 1.00 91.94 261 LEU A N 1
ATOM 2150 C CA . LEU A 1 261 ? -8.108 -12.525 -4.846 1.00 91.94 261 LEU A CA 1
ATOM 2151 C C . LEU A 1 261 ? -7.864 -13.729 -5.764 1.00 91.94 261 LEU A C 1
ATOM 2153 O O . LEU A 1 261 ? -7.375 -14.765 -5.314 1.00 91.94 261 LEU A O 1
ATOM 2157 N N . LYS A 1 262 ? -8.202 -13.603 -7.052 1.00 91.62 262 LYS A N 1
ATOM 2158 C CA . LYS A 1 262 ? -7.947 -14.644 -8.050 1.00 91.62 262 LYS A CA 1
ATOM 2159 C C . LYS A 1 262 ? -6.448 -14.916 -8.192 1.00 91.62 262 LYS A C 1
ATOM 2161 O O . LYS A 1 262 ? -6.032 -16.068 -8.095 1.00 91.62 262 LYS A O 1
ATOM 2166 N N . GLN A 1 263 ? -5.632 -13.874 -8.335 1.00 91.12 263 GLN A N 1
ATOM 2167 C CA . GLN A 1 263 ? -4.180 -14.011 -8.454 1.00 91.12 263 GLN A CA 1
ATOM 2168 C C . GLN A 1 263 ? -3.556 -14.656 -7.211 1.00 91.12 263 GLN A C 1
ATOM 2170 O O . GLN A 1 263 ? -2.743 -15.564 -7.350 1.00 91.12 263 GLN A O 1
ATOM 2175 N N . MET A 1 264 ? -3.996 -14.290 -6.003 1.00 92.50 264 MET A N 1
ATOM 2176 C CA . MET A 1 264 ? -3.528 -14.918 -4.757 1.00 92.50 264 MET A CA 1
ATOM 2177 C C . MET A 1 264 ? -3.881 -16.415 -4.646 1.00 92.50 264 MET A C 1
ATOM 2179 O O . MET A 1 264 ? -3.254 -17.142 -3.873 1.00 92.50 264 MET A O 1
ATOM 2183 N N . LYS A 1 265 ? -4.889 -16.899 -5.387 1.00 91.06 265 LYS A N 1
ATOM 2184 C CA . LYS A 1 265 ? -5.252 -18.329 -5.453 1.00 91.06 265 LYS A CA 1
ATOM 2185 C C . LYS A 1 265 ? -4.428 -19.096 -6.489 1.00 91.06 265 LYS A C 1
ATOM 2187 O O . LYS A 1 265 ? -4.164 -20.283 -6.294 1.00 91.06 265 LYS A O 1
ATOM 2192 N N . GLU A 1 266 ? -4.073 -18.438 -7.589 1.00 90.00 266 GLU A N 1
ATOM 2193 C CA . GLU A 1 266 ? -3.492 -19.066 -8.782 1.00 90.00 266 GLU A CA 1
ATOM 2194 C C . GLU A 1 266 ? -1.961 -18.974 -8.833 1.00 90.00 266 GLU A C 1
ATOM 2196 O O . GLU A 1 266 ? -1.312 -19.899 -9.322 1.00 90.00 266 GLU A O 1
ATOM 2201 N N . VAL A 1 267 ? -1.378 -17.888 -8.319 1.00 86.56 267 VAL A N 1
ATOM 2202 C CA . VAL A 1 267 ? 0.055 -17.591 -8.442 1.00 86.56 267 VAL A CA 1
ATOM 2203 C C . VAL A 1 267 ? 0.814 -18.021 -7.187 1.00 86.56 267 VAL A C 1
ATOM 2205 O O . VAL A 1 267 ? 0.449 -17.694 -6.058 1.00 86.56 267 VAL A O 1
ATOM 2208 N N . GLU A 1 268 ? 1.912 -18.748 -7.384 1.00 87.06 268 GLU A N 1
ATOM 2209 C CA . GLU A 1 268 ? 2.808 -19.184 -6.313 1.00 87.06 268 GLU A CA 1
ATOM 2210 C C . GLU A 1 268 ? 3.856 -18.095 -6.037 1.00 87.06 268 GLU A C 1
ATOM 2212 O O . GLU A 1 268 ? 4.880 -18.011 -6.704 1.00 87.06 268 GLU A O 1
ATOM 2217 N N . VAL A 1 269 ? 3.559 -17.209 -5.082 1.00 87.06 269 VAL A N 1
ATOM 2218 C CA . VAL A 1 269 ? 4.469 -16.120 -4.667 1.00 87.06 269 VAL A CA 1
ATOM 2219 C C . VAL A 1 269 ? 5.302 -16.512 -3.442 1.00 87.06 269 VAL A C 1
ATOM 2221 O O . VAL A 1 269 ? 6.415 -16.022 -3.259 1.00 87.06 269 VAL A O 1
ATOM 2224 N N . ASP A 1 270 ? 4.790 -17.416 -2.602 1.00 90.25 270 ASP A N 1
ATOM 2225 C CA . ASP A 1 270 ? 5.432 -17.797 -1.338 1.00 90.25 270 ASP A CA 1
ATOM 2226 C C . ASP A 1 270 ? 6.824 -18.429 -1.544 1.00 90.25 270 ASP A C 1
ATOM 2228 O O . ASP A 1 270 ? 7.723 -18.233 -0.722 1.00 90.25 270 ASP A O 1
ATOM 2232 N N . GLY A 1 271 ? 7.038 -19.135 -2.656 1.00 89.00 271 GLY A N 1
ATOM 2233 C CA . GLY A 1 271 ? 8.328 -19.684 -3.061 1.00 89.00 271 GLY A CA 1
ATOM 2234 C C . GLY A 1 271 ? 9.379 -18.618 -3.371 1.00 89.00 271 GLY A C 1
ATOM 2235 O O . GLY A 1 271 ? 10.550 -18.823 -3.048 1.00 89.00 271 GLY A O 1
ATOM 2236 N N . LEU A 1 272 ? 8.974 -17.459 -3.907 1.00 87.31 272 LEU A N 1
ATOM 2237 C CA . LEU A 1 272 ? 9.886 -16.361 -4.260 1.00 87.31 272 LEU A CA 1
ATOM 2238 C C . LEU A 1 272 ? 10.506 -15.692 -3.030 1.00 87.31 272 LEU A C 1
ATOM 2240 O O . LEU A 1 272 ? 11.636 -15.215 -3.101 1.00 87.31 272 LEU A O 1
ATOM 2244 N N . ILE A 1 273 ? 9.775 -15.668 -1.912 1.00 89.62 273 ILE A N 1
ATOM 2245 C CA . ILE A 1 273 ? 10.196 -15.045 -0.646 1.00 89.62 273 ILE A CA 1
ATOM 2246 C C . ILE A 1 273 ? 10.758 -16.058 0.359 1.00 89.62 273 ILE A C 1
ATOM 2248 O O . ILE A 1 273 ? 10.995 -15.720 1.523 1.00 89.62 273 ILE A O 1
ATOM 2252 N N . LYS A 1 274 ? 10.948 -17.315 -0.049 1.00 91.00 274 LYS A N 1
ATOM 2253 C CA . LYS A 1 274 ? 11.432 -18.376 0.833 1.00 91.00 274 LYS A CA 1
ATOM 2254 C C . LYS A 1 274 ? 12.821 -18.034 1.384 1.00 91.00 274 LYS A C 1
ATOM 2256 O O . LYS A 1 274 ? 13.748 -17.767 0.629 1.00 91.00 274 LYS A O 1
ATOM 2261 N N . GLY A 1 275 ? 12.974 -18.095 2.706 1.00 88.94 275 GLY A N 1
ATOM 2262 C CA . GLY A 1 275 ? 14.225 -17.784 3.405 1.00 88.94 275 GLY A CA 1
ATOM 2263 C C . GLY A 1 275 ? 14.415 -16.307 3.761 1.00 88.94 275 GLY A C 1
ATOM 2264 O O . GLY A 1 275 ? 15.413 -15.978 4.393 1.00 88.94 275 GLY A O 1
ATOM 2265 N N . THR A 1 276 ? 13.469 -15.433 3.407 1.00 91.88 276 THR A N 1
ATOM 2266 C CA . THR A 1 276 ? 13.473 -14.016 3.810 1.00 91.88 276 THR A CA 1
ATOM 2267 C C . THR A 1 276 ? 12.803 -13.812 5.167 1.00 91.88 276 THR A C 1
ATOM 2269 O O . THR A 1 276 ? 11.972 -14.618 5.602 1.00 91.88 276 THR A O 1
ATOM 2272 N N . GLN A 1 277 ? 13.072 -12.679 5.818 1.00 89.81 277 GLN A N 1
ATOM 2273 C CA . GLN A 1 277 ? 12.343 -12.290 7.032 1.00 89.81 277 GLN A CA 1
ATOM 2274 C C . GLN A 1 277 ? 10.839 -12.099 6.778 1.00 89.81 277 GLN A C 1
ATOM 2276 O O . GLN A 1 277 ? 10.023 -12.372 7.663 1.00 89.81 277 GLN A O 1
ATOM 2281 N N . ILE A 1 278 ? 10.463 -11.676 5.566 1.00 88.94 278 ILE A N 1
ATOM 2282 C CA . ILE A 1 278 ? 9.068 -11.437 5.171 1.00 88.94 278 ILE A CA 1
ATOM 2283 C C . ILE A 1 278 ? 8.242 -12.728 5.227 1.00 88.94 278 ILE A C 1
ATOM 2285 O O . ILE A 1 278 ? 7.088 -12.683 5.650 1.00 88.94 278 ILE A O 1
ATOM 2289 N N . GLN A 1 279 ? 8.826 -13.889 4.912 1.00 90.12 279 GLN A N 1
ATOM 2290 C CA . GLN A 1 279 ? 8.135 -15.189 4.953 1.00 90.12 279 GLN A CA 1
ATOM 2291 C C . GLN A 1 279 ? 7.482 -15.494 6.319 1.00 90.12 279 GLN A C 1
ATOM 2293 O O . GLN A 1 279 ? 6.486 -16.220 6.423 1.00 90.12 279 GLN A O 1
ATOM 2298 N N . ASN A 1 280 ? 8.028 -14.935 7.399 1.00 88.31 280 ASN A N 1
ATOM 2299 C CA . ASN A 1 280 ? 7.498 -15.128 8.747 1.00 88.31 280 ASN A CA 1
ATOM 2300 C C . ASN A 1 280 ? 6.272 -14.256 9.049 1.00 88.31 280 ASN A C 1
ATOM 2302 O O . ASN A 1 280 ? 5.574 -14.522 10.024 1.00 88.31 280 ASN A O 1
ATOM 2306 N N . LEU A 1 281 ? 5.979 -13.262 8.210 1.00 89.81 281 LEU A N 1
ATOM 2307 C CA . LEU A 1 281 ? 4.936 -12.259 8.432 1.00 89.81 281 LEU A CA 1
ATOM 2308 C C . LEU A 1 281 ? 3.740 -12.409 7.488 1.00 89.81 281 LEU A C 1
ATOM 2310 O O . LEU A 1 281 ? 2.656 -11.924 7.803 1.00 89.81 281 LEU A O 1
ATOM 2314 N N . VAL A 1 282 ? 3.918 -13.091 6.355 1.00 91.88 282 VAL A N 1
ATOM 2315 C CA . VAL A 1 282 ? 2.895 -13.213 5.309 1.00 91.88 282 VAL A CA 1
ATOM 2316 C C . VAL A 1 282 ? 2.770 -14.638 4.781 1.00 91.88 282 VAL A C 1
ATOM 2318 O O . VAL A 1 282 ? 3.679 -15.459 4.921 1.00 91.88 282 VAL A O 1
ATOM 2321 N N . LYS A 1 283 ? 1.617 -14.920 4.180 1.00 92.19 283 LYS A N 1
ATOM 2322 C CA . LYS A 1 283 ? 1.338 -16.091 3.350 1.00 92.19 283 LYS A CA 1
ATOM 2323 C C . LYS A 1 283 ? 0.446 -15.629 2.199 1.00 92.19 283 LYS A C 1
ATOM 2325 O O . LYS A 1 283 ? -0.740 -15.395 2.403 1.00 92.19 283 LYS A O 1
ATOM 2330 N N . PHE A 1 284 ? 1.026 -15.434 1.018 1.00 92.12 284 PHE A N 1
ATOM 2331 C CA . PHE A 1 284 ? 0.314 -14.879 -0.135 1.00 92.12 284 PHE A CA 1
ATOM 2332 C C . PHE A 1 284 ? -0.656 -15.877 -0.750 1.00 92.12 284 PHE A C 1
ATOM 2334 O O . PHE A 1 284 ? -1.709 -15.474 -1.242 1.00 92.12 284 PHE A O 1
ATOM 2341 N N . ARG A 1 285 ? -0.343 -17.177 -0.702 1.00 90.31 285 ARG A N 1
ATOM 2342 C CA . ARG A 1 285 ? -1.255 -18.190 -1.217 1.00 90.31 285 ARG A CA 1
ATOM 2343 C C . ARG A 1 285 ? -2.442 -18.379 -0.283 1.00 90.31 285 ARG A C 1
ATOM 2345 O O . ARG A 1 285 ? -2.309 -18.923 0.818 1.00 90.31 285 ARG A O 1
ATOM 2352 N N . ILE A 1 286 ? -3.620 -18.011 -0.769 1.00 87.00 286 ILE A N 1
ATOM 2353 C CA . ILE A 1 286 ? -4.883 -18.182 -0.045 1.00 87.00 286 ILE A CA 1
ATOM 2354 C C . ILE A 1 286 ? -5.634 -19.432 -0.510 1.00 87.00 286 ILE A C 1
ATOM 2356 O O . ILE A 1 286 ? -5.457 -19.927 -1.625 1.00 87.00 286 ILE A O 1
ATOM 2360 N N . GLN A 1 287 ? -6.508 -19.944 0.354 1.00 78.69 287 GLN A N 1
ATOM 2361 C CA . GLN A 1 287 ? -7.376 -21.072 0.022 1.00 78.69 287 GLN A CA 1
ATOM 2362 C C . GLN A 1 287 ? -8.442 -20.687 -1.020 1.00 78.69 287 GLN A C 1
ATOM 2364 O O . GLN A 1 287 ? -8.984 -19.579 -1.017 1.00 78.69 287 GLN A O 1
ATOM 2369 N N . THR A 1 288 ? -8.776 -21.624 -1.910 1.00 71.38 288 THR A N 1
ATOM 2370 C CA . THR A 1 288 ? -9.684 -21.396 -3.047 1.00 71.38 288 THR A CA 1
ATOM 2371 C C . THR A 1 288 ? -11.134 -21.132 -2.639 1.00 71.38 288 THR A C 1
ATOM 2373 O O . THR A 1 288 ? -11.832 -20.410 -3.355 1.00 71.38 288 THR A O 1
ATOM 2376 N N . SER A 1 289 ? -11.570 -21.647 -1.488 1.00 75.00 289 SER A N 1
ATOM 2377 C CA . SER A 1 289 ? -12.935 -21.526 -0.957 1.00 75.00 289 SER A CA 1
ATOM 2378 C C . SER A 1 289 ? -13.301 -20.129 -0.449 1.00 75.00 289 SER A C 1
ATOM 2380 O O . SER A 1 289 ? -14.488 -19.813 -0.372 1.00 75.00 289 SER A O 1
ATOM 2382 N N . LYS A 1 290 ? -12.316 -19.263 -0.161 1.00 81.56 290 LYS A N 1
ATOM 2383 C CA . LYS A 1 290 ? -12.566 -17.908 0.356 1.00 81.56 290 LYS A CA 1
ATOM 2384 C C . LYS A 1 290 ? -13.352 -17.057 -0.637 1.00 81.56 290 LYS A C 1
ATOM 2386 O O . LYS A 1 290 ? -12.997 -16.991 -1.821 1.00 81.56 290 LYS A O 1
ATOM 2391 N N . LYS A 1 291 ? -14.383 -16.371 -0.140 1.00 86.00 291 LYS A N 1
ATOM 2392 C CA . LYS A 1 291 ? -15.238 -15.468 -0.921 1.00 86.00 291 LYS A CA 1
ATOM 2393 C C . LYS A 1 291 ? -14.982 -14.016 -0.537 1.00 86.00 291 LYS A C 1
ATOM 2395 O O . LYS A 1 291 ? -14.821 -13.706 0.642 1.00 86.00 291 LYS A O 1
ATOM 2400 N N . LEU A 1 292 ? -14.977 -13.153 -1.545 1.00 91.88 292 LEU A N 1
ATOM 2401 C CA . LEU A 1 292 ? -15.060 -11.708 -1.385 1.00 91.88 292 LEU A CA 1
ATOM 2402 C C . LEU A 1 292 ? -16.520 -11.302 -1.557 1.00 91.88 292 LEU A C 1
ATOM 2404 O O . LEU A 1 292 ? -17.154 -11.691 -2.534 1.00 91.88 292 LEU A O 1
ATOM 2408 N N . ASN A 1 293 ? -17.048 -10.567 -0.586 1.00 93.31 293 ASN A N 1
ATOM 2409 C CA . ASN A 1 293 ? -18.373 -9.973 -0.648 1.00 93.31 293 ASN A CA 1
ATOM 2410 C C . ASN A 1 293 ? -18.247 -8.480 -0.367 1.00 93.31 293 ASN A C 1
ATOM 2412 O O . ASN A 1 293 ? -17.466 -8.076 0.497 1.00 93.31 293 ASN A O 1
ATOM 2416 N N . PHE A 1 294 ? -19.061 -7.693 -1.053 1.00 93.06 294 PHE A N 1
ATOM 2417 C CA . PHE A 1 294 ? -19.177 -6.264 -0.813 1.00 93.06 294 PHE A CA 1
ATOM 2418 C C . PHE A 1 294 ? -20.415 -5.982 0.037 1.00 93.06 294 PHE A C 1
ATOM 2420 O O . PHE A 1 294 ? -21.417 -6.698 -0.067 1.00 93.06 294 PHE A O 1
ATOM 2427 N N . ALA A 1 295 ? -20.330 -4.992 0.920 1.00 92.94 295 ALA A N 1
ATOM 2428 C CA . ALA A 1 295 ? -21.448 -4.560 1.748 1.00 92.94 295 ALA A CA 1
ATOM 2429 C C . ALA A 1 295 ? -21.411 -3.044 1.962 1.00 92.94 295 ALA A C 1
ATOM 2431 O O . ALA A 1 295 ? -20.338 -2.457 1.999 1.00 92.94 295 ALA A O 1
ATOM 2432 N N . ASP A 1 296 ? -22.582 -2.430 2.149 1.00 90.31 296 ASP A N 1
ATOM 2433 C CA . ASP A 1 296 ? -22.694 -1.004 2.469 1.00 90.31 296 ASP A CA 1
ATOM 2434 C C . ASP A 1 296 ? -22.215 -0.747 3.908 1.00 90.31 296 ASP A C 1
ATOM 2436 O O . ASP A 1 296 ? -22.814 -1.236 4.879 1.00 90.31 296 ASP A O 1
ATOM 2440 N N . SER A 1 297 ? -21.145 0.037 4.060 1.00 86.31 297 SER A N 1
ATOM 2441 C CA . SER A 1 297 ? -20.618 0.470 5.357 1.00 86.31 297 SER A CA 1
ATOM 2442 C C . SER A 1 297 ? -21.669 1.127 6.257 1.00 86.31 297 SER A C 1
ATOM 2444 O O . SER A 1 297 ? -21.566 1.029 7.481 1.00 86.31 297 SER A O 1
ATOM 2446 N N . LYS A 1 298 ? -22.744 1.719 5.724 1.00 86.75 298 LYS A N 1
ATOM 2447 C CA . LYS A 1 298 ? -23.836 2.288 6.540 1.00 86.75 298 LYS A CA 1
ATOM 2448 C C . LYS A 1 298 ? -24.596 1.242 7.347 1.00 86.75 298 LYS A C 1
ATOM 2450 O O . LYS A 1 298 ? -25.083 1.561 8.431 1.00 86.75 298 LYS A O 1
ATOM 2455 N N . GLU A 1 299 ? -24.645 0.011 6.852 1.00 87.75 299 GLU A N 1
ATOM 2456 C CA . GLU A 1 299 ? -25.389 -1.098 7.453 1.00 87.75 299 GLU A CA 1
ATOM 2457 C C . GLU A 1 299 ? -24.484 -2.036 8.271 1.00 87.75 299 GLU A C 1
ATOM 2459 O O . GLU A 1 299 ? -24.968 -2.844 9.067 1.00 87.75 299 GLU A O 1
ATOM 2464 N N . VAL A 1 300 ? -23.157 -1.933 8.116 1.00 93.88 300 VAL A N 1
ATOM 2465 C CA . VAL A 1 300 ? -22.187 -2.831 8.760 1.00 93.88 300 VAL A CA 1
ATOM 2466 C C . VAL A 1 300 ? -21.221 -2.052 9.649 1.00 93.88 300 VAL A C 1
ATOM 2468 O O . VAL A 1 300 ? -20.203 -1.530 9.203 1.00 93.88 300 VAL A O 1
ATOM 2471 N N . VAL A 1 301 ? -21.480 -2.058 10.959 1.00 95.50 301 VAL A N 1
ATOM 2472 C CA . VAL A 1 301 ? -20.650 -1.360 11.962 1.00 95.50 301 VAL A CA 1
ATOM 2473 C C . VAL A 1 301 ? -19.175 -1.767 11.894 1.00 95.50 301 VAL A C 1
ATOM 2475 O O . VAL A 1 301 ? -18.300 -0.924 12.061 1.00 95.50 301 VAL A O 1
ATOM 2478 N N . SER A 1 302 ? -18.874 -3.041 11.631 1.00 96.56 302 SER A N 1
ATOM 2479 C CA . SER A 1 302 ? -17.488 -3.510 11.519 1.00 96.56 302 SER A CA 1
ATOM 2480 C C . SER A 1 302 ? -16.726 -2.879 10.346 1.00 96.56 302 SER A C 1
ATOM 2482 O O . SER A 1 302 ? -15.528 -2.660 10.490 1.00 96.56 302 SER A O 1
ATOM 2484 N N . LEU A 1 303 ? -17.399 -2.541 9.236 1.00 96.38 303 LEU A N 1
ATOM 2485 C CA . LEU A 1 303 ? -16.788 -1.781 8.136 1.00 96.38 303 LEU A CA 1
ATOM 2486 C C . LEU A 1 303 ? -16.525 -0.334 8.562 1.00 96.38 303 LEU A C 1
ATOM 2488 O O . LEU A 1 303 ? -15.410 0.147 8.417 1.00 96.38 303 LEU A O 1
ATOM 2492 N N . GLN A 1 304 ? -17.478 0.311 9.242 1.00 95.69 304 GLN A N 1
ATOM 2493 C CA . GLN A 1 304 ? -17.267 1.667 9.777 1.00 95.69 304 GLN A CA 1
ATOM 2494 C C . GLN A 1 304 ? -16.102 1.742 10.772 1.00 95.69 304 GLN A C 1
ATOM 2496 O O . GLN A 1 304 ? -15.412 2.754 10.868 1.00 95.69 304 GLN A O 1
ATOM 2501 N N . VAL A 1 305 ? -15.882 0.678 11.550 1.00 97.19 305 VAL A N 1
ATOM 2502 C CA . VAL A 1 305 ? -14.719 0.580 12.441 1.00 97.19 305 VAL A CA 1
ATOM 2503 C C . VAL A 1 305 ? -13.423 0.456 11.632 1.00 97.19 305 VAL A C 1
ATOM 2505 O O . VAL A 1 305 ? -12.431 1.074 12.018 1.00 97.19 305 VAL A O 1
ATOM 2508 N N . ALA A 1 306 ? -13.421 -0.287 10.520 1.00 96.94 306 ALA A N 1
ATOM 2509 C CA . ALA A 1 306 ? -12.278 -0.359 9.611 1.00 96.94 306 ALA A CA 1
ATOM 2510 C C . ALA A 1 306 ? -11.961 1.016 8.987 1.00 96.94 306 ALA A C 1
ATOM 2512 O O . ALA A 1 306 ? -10.820 1.465 9.117 1.00 96.94 306 ALA A O 1
ATOM 2513 N N . ASP A 1 307 ? -12.957 1.732 8.442 1.00 95.75 307 ASP A N 1
ATOM 2514 C CA . ASP A 1 307 ? -12.790 3.103 7.913 1.00 95.75 307 ASP A CA 1
ATOM 2515 C C . ASP A 1 307 ? -12.237 4.042 8.986 1.00 95.75 307 ASP A C 1
ATOM 2517 O O . ASP A 1 307 ? -11.255 4.759 8.780 1.00 95.75 307 ASP A O 1
ATOM 2521 N N . LEU A 1 308 ? -12.810 3.995 10.192 1.00 96.06 308 LEU A N 1
ATOM 2522 C CA . LEU A 1 308 ? -12.367 4.840 11.291 1.00 96.06 308 LEU A CA 1
ATOM 2523 C C . LEU A 1 308 ? -10.897 4.585 11.652 1.00 96.06 308 LEU A C 1
ATOM 2525 O O . LEU A 1 308 ? -10.150 5.544 11.855 1.00 96.06 308 LEU A O 1
ATOM 2529 N N . ILE A 1 309 ? -10.457 3.324 11.697 1.00 96.69 309 ILE A N 1
ATOM 2530 C CA . ILE A 1 309 ? -9.049 2.973 11.931 1.00 96.69 309 ILE A CA 1
ATOM 2531 C C . ILE A 1 309 ? -8.168 3.508 10.796 1.00 96.69 309 ILE A C 1
ATOM 2533 O O . ILE A 1 309 ? -7.181 4.196 11.080 1.00 96.69 309 ILE A O 1
ATOM 2537 N N . ALA A 1 310 ? -8.523 3.243 9.534 1.00 96.75 310 ALA A N 1
ATOM 2538 C CA . ALA A 1 310 ? -7.775 3.724 8.371 1.00 96.75 310 ALA A CA 1
ATOM 2539 C C . ALA A 1 310 ? -7.640 5.253 8.399 1.00 96.75 310 ALA A C 1
ATOM 2541 O O . ALA A 1 310 ? -6.551 5.817 8.256 1.00 96.75 310 ALA A O 1
ATOM 2542 N N . GLY A 1 311 ? -8.746 5.934 8.684 1.00 95.69 311 GLY A N 1
ATOM 2543 C CA . GLY A 1 311 ? -8.822 7.376 8.776 1.00 95.69 311 GLY A CA 1
ATOM 2544 C C . GLY A 1 311 ? -8.048 7.977 9.953 1.00 95.69 311 GLY A C 1
ATOM 2545 O O . GLY A 1 311 ? -7.460 9.050 9.783 1.00 95.69 311 GLY A O 1
ATOM 2546 N N . ILE A 1 312 ? -8.027 7.335 11.125 1.00 95.25 312 ILE A N 1
ATOM 2547 C CA . ILE A 1 312 ? -7.216 7.778 12.272 1.00 95.25 312 ILE A CA 1
ATOM 2548 C C . ILE A 1 312 ? -5.730 7.657 11.935 1.00 95.25 312 ILE A C 1
ATOM 2550 O O . ILE A 1 312 ? -4.993 8.624 12.115 1.00 95.25 312 ILE A O 1
ATOM 2554 N N . VAL A 1 313 ? -5.295 6.506 11.412 1.00 95.81 313 VAL A N 1
ATOM 2555 C CA . VAL A 1 313 ? -3.883 6.261 11.075 1.00 95.81 313 VAL A CA 1
ATOM 2556 C C . VAL A 1 313 ? -3.399 7.237 10.008 1.00 95.81 313 VAL A C 1
ATOM 2558 O O . VAL A 1 313 ? -2.343 7.849 10.178 1.00 95.81 313 VAL A O 1
ATOM 2561 N N . MET A 1 314 ? -4.192 7.443 8.951 1.00 95.19 314 MET A N 1
ATOM 2562 C CA . MET A 1 314 ? -3.875 8.401 7.892 1.00 95.19 314 MET A CA 1
ATOM 2563 C C . MET A 1 314 ? -3.675 9.812 8.458 1.00 95.19 314 MET A C 1
ATOM 2565 O O . MET A 1 314 ? -2.657 10.448 8.197 1.00 95.19 314 MET A O 1
ATOM 2569 N N . ARG A 1 315 ? -4.630 10.306 9.258 1.00 94.56 315 ARG A N 1
ATOM 2570 C CA . ARG A 1 315 ? -4.585 11.672 9.808 1.00 94.56 315 ARG A CA 1
ATOM 2571 C C . ARG A 1 315 ? -3.474 11.850 10.827 1.00 94.56 315 ARG A C 1
ATOM 2573 O O . ARG A 1 315 ? -2.800 12.871 10.797 1.00 94.56 315 ARG A O 1
ATOM 2580 N N . TYR A 1 316 ? -3.236 10.847 11.666 1.00 95.06 316 TYR A N 1
ATOM 2581 C CA . TYR A 1 316 ? -2.127 10.870 12.608 1.00 95.06 316 TYR A CA 1
ATOM 2582 C C . TYR A 1 316 ? -0.780 10.995 11.905 1.00 95.06 316 TYR A C 1
ATOM 2584 O O . TYR A 1 316 ? 0.059 11.806 12.294 1.00 95.06 316 TYR A O 1
ATOM 2592 N N . TYR A 1 317 ? -0.571 10.193 10.860 1.00 95.00 317 TYR A N 1
ATOM 2593 C CA . TYR A 1 317 ? 0.671 10.234 10.105 1.00 95.00 317 TYR A CA 1
ATOM 2594 C C . TYR A 1 317 ? 0.836 11.569 9.367 1.00 95.00 317 TYR A C 1
ATOM 2596 O O . TYR A 1 317 ? 1.925 12.136 9.379 1.00 95.00 317 TYR A O 1
ATOM 2604 N N . LEU A 1 318 ? -0.241 12.123 8.798 1.00 93.69 318 LEU A N 1
ATOM 2605 C CA . LEU A 1 318 ? -0.220 13.469 8.211 1.00 93.69 318 LEU A CA 1
ATOM 2606 C C . LEU A 1 318 ? 0.110 14.546 9.249 1.00 93.69 318 LEU A C 1
ATOM 2608 O O . LEU A 1 318 ? 0.941 15.407 8.981 1.00 93.69 318 LEU A O 1
ATOM 2612 N N . ASP A 1 319 ? -0.491 14.492 10.438 1.00 94.44 319 ASP A N 1
ATOM 2613 C CA . ASP A 1 319 ? -0.173 15.416 11.529 1.00 94.44 319 ASP A CA 1
ATOM 2614 C C . ASP A 1 319 ? 1.304 15.297 11.949 1.00 94.44 319 ASP A C 1
ATOM 2616 O O . ASP A 1 319 ? 1.947 16.311 12.218 1.00 94.44 319 ASP A O 1
ATOM 2620 N N . PHE A 1 320 ? 1.875 14.087 11.948 1.00 94.00 320 PHE A N 1
ATOM 2621 C CA . PHE A 1 320 ? 3.305 13.871 12.187 1.00 94.00 320 PHE A CA 1
ATOM 2622 C C . PHE A 1 320 ? 4.176 14.510 11.097 1.00 94.00 320 PHE A C 1
ATOM 2624 O O . PHE A 1 320 ? 5.076 15.289 11.418 1.00 94.00 320 PHE A O 1
ATOM 2631 N N . VAL A 1 321 ? 3.892 14.235 9.820 1.00 92.44 321 VAL A N 1
ATOM 2632 C CA . VAL A 1 321 ? 4.636 14.800 8.679 1.00 92.44 321 VAL A CA 1
ATOM 2633 C C . VAL A 1 321 ? 4.562 16.331 8.682 1.00 92.44 321 VAL A C 1
ATOM 2635 O O . VAL A 1 321 ? 5.580 17.003 8.509 1.00 92.44 321 VAL A O 1
ATOM 2638 N N . ASN A 1 322 ? 3.384 16.883 8.978 1.00 92.00 322 ASN A N 1
ATOM 2639 C CA . ASN A 1 322 ? 3.130 18.322 9.045 1.00 92.00 322 ASN A CA 1
ATOM 2640 C C . ASN A 1 322 ? 3.584 18.973 10.363 1.00 92.00 322 ASN A C 1
ATOM 2642 O O . ASN A 1 322 ? 3.374 20.170 10.555 1.00 92.00 322 ASN A O 1
ATOM 2646 N N . ARG A 1 323 ? 4.212 18.213 11.273 1.00 92.38 323 ARG A N 1
ATOM 2647 C CA . ARG A 1 323 ? 4.708 18.686 12.579 1.00 92.38 323 ARG A CA 1
ATOM 2648 C C . ARG A 1 323 ? 3.623 19.330 13.453 1.00 92.38 323 ARG A C 1
ATOM 2650 O O . ARG A 1 323 ? 3.893 20.243 14.232 1.00 92.38 323 ARG A O 1
ATOM 2657 N N . ASN A 1 324 ? 2.392 18.839 13.358 1.00 90.69 324 ASN A N 1
ATOM 2658 C CA . ASN A 1 324 ? 1.268 19.270 14.180 1.00 90.69 324 ASN A CA 1
ATOM 2659 C C . ASN A 1 324 ? 1.330 18.624 15.576 1.00 90.69 324 ASN A C 1
ATOM 2661 O O . ASN A 1 324 ? 0.557 17.726 15.915 1.00 90.69 324 ASN A O 1
ATOM 2665 N N . GLU A 1 325 ? 2.280 19.066 16.401 1.00 87.81 325 GLU A N 1
ATOM 2666 C CA . GLU A 1 325 ? 2.593 18.412 17.677 1.00 87.81 325 GLU A CA 1
ATOM 2667 C C . GLU A 1 325 ? 1.393 18.245 18.618 1.00 87.81 325 GLU A C 1
ATOM 2669 O O . GLU A 1 325 ? 1.337 17.266 19.362 1.00 87.81 325 GLU A O 1
ATOM 2674 N N . SER A 1 326 ? 0.446 19.187 18.620 1.00 86.88 326 SER A N 1
ATOM 2675 C CA . SER A 1 326 ? -0.702 19.159 19.530 1.00 86.88 326 SER A CA 1
ATOM 2676 C C . SER A 1 326 ? -1.621 17.968 19.242 1.00 86.88 326 SER A C 1
ATOM 2678 O O . SER A 1 326 ? -1.951 17.211 20.160 1.00 86.88 326 SER A O 1
ATOM 2680 N N . ASN A 1 327 ? -1.972 17.744 17.972 1.00 85.38 327 ASN A N 1
ATOM 2681 C CA . ASN A 1 327 ? -2.779 16.597 17.560 1.00 85.38 327 ASN A CA 1
ATOM 2682 C C . ASN A 1 327 ? -2.012 15.286 17.710 1.00 85.38 327 ASN A C 1
ATOM 2684 O O . ASN A 1 327 ? -2.558 14.308 18.227 1.00 85.38 327 ASN A O 1
ATOM 2688 N N . VAL A 1 328 ? -0.737 15.265 17.322 1.00 88.44 328 VAL A N 1
ATOM 2689 C CA . VAL A 1 328 ? 0.062 14.043 17.420 1.00 88.44 328 VAL A CA 1
ATOM 2690 C C . VAL A 1 328 ? 0.205 13.605 18.881 1.00 88.44 328 VAL A C 1
ATOM 2692 O O . VAL A 1 328 ? 0.011 12.428 19.179 1.00 88.44 328 VAL A O 1
ATOM 2695 N N . LYS A 1 329 ? 0.454 14.530 19.821 1.00 88.62 329 LYS A N 1
ATOM 2696 C CA . LYS A 1 329 ? 0.496 14.230 21.267 1.00 88.62 329 LYS A CA 1
ATOM 2697 C C . LYS A 1 329 ? -0.838 13.673 21.772 1.00 88.62 329 LYS A C 1
ATOM 2699 O O . LYS A 1 329 ? -0.839 12.711 22.536 1.00 88.62 329 LYS A O 1
ATOM 2704 N N . LYS A 1 330 ? -1.964 14.228 21.309 1.00 89.81 330 LYS A N 1
ATOM 2705 C CA . LYS A 1 330 ? -3.321 13.783 21.669 1.00 89.81 330 LYS A CA 1
ATOM 2706 C C . LYS A 1 330 ? -3.563 12.318 21.289 1.00 89.81 330 LYS A C 1
ATOM 2708 O O . LYS A 1 330 ? -4.020 11.545 22.117 1.00 89.81 330 LYS A O 1
ATOM 2713 N N . TYR A 1 331 ? -3.205 11.926 20.067 1.00 91.44 331 TYR A N 1
ATOM 2714 C CA . TYR A 1 331 ? -3.448 10.579 19.526 1.00 91.44 331 TYR A CA 1
ATOM 2715 C C . TYR A 1 331 ? -2.311 9.577 19.765 1.00 91.44 331 TYR A C 1
ATOM 2717 O O . TYR A 1 331 ? -2.408 8.413 19.379 1.00 91.44 331 TYR A O 1
ATOM 2725 N N . HIS A 1 332 ? -1.231 9.999 20.416 1.00 91.06 332 HIS A N 1
ATOM 2726 C CA . HIS A 1 332 ? -0.009 9.214 20.532 1.00 91.06 332 HIS A CA 1
ATOM 2727 C C . HIS A 1 332 ? -0.212 7.846 21.199 1.00 91.06 332 HIS A C 1
ATOM 2729 O O . HIS A 1 332 ? 0.277 6.837 20.697 1.00 91.06 332 HIS A O 1
ATOM 2735 N N . GLN A 1 333 ? -0.987 7.789 22.287 1.00 89.69 333 GLN A N 1
ATOM 2736 C CA . GLN A 1 333 ? -1.279 6.523 22.970 1.00 89.69 333 GLN A CA 1
ATOM 2737 C C . GLN A 1 333 ? -2.132 5.585 22.112 1.00 89.69 333 GLN A C 1
ATOM 2739 O O . GLN A 1 333 ? -1.867 4.387 22.063 1.00 89.69 333 GLN A O 1
ATOM 2744 N N . VAL A 1 334 ? -3.103 6.130 21.371 1.00 91.25 334 VAL A N 1
ATOM 2745 C CA . VAL A 1 334 ? -3.924 5.366 20.417 1.00 91.25 334 VAL A CA 1
ATOM 2746 C C . VAL A 1 334 ? -3.046 4.697 19.362 1.00 91.25 334 VAL A C 1
ATOM 2748 O O . VAL A 1 334 ? -3.199 3.511 19.078 1.00 91.25 334 VAL A O 1
ATOM 2751 N N . MET A 1 335 ? -2.063 5.425 18.840 1.00 92.12 335 MET A N 1
ATOM 2752 C CA . MET A 1 335 ? -1.140 4.893 17.841 1.00 92.12 335 MET A CA 1
ATOM 2753 C C . MET A 1 335 ? -0.131 3.903 18.415 1.00 92.12 335 MET A C 1
ATOM 2755 O O . MET A 1 335 ? 0.140 2.891 17.771 1.00 92.12 335 MET A O 1
ATOM 2759 N N . LYS A 1 336 ? 0.375 4.129 19.637 1.00 90.06 336 LYS A N 1
ATOM 2760 C CA . LYS A 1 336 ? 1.196 3.141 20.359 1.00 90.06 336 LYS A CA 1
ATOM 2761 C C . LYS A 1 336 ? 0.433 1.824 20.528 1.00 90.06 336 LYS A C 1
ATOM 2763 O O . LYS A 1 336 ? 1.003 0.768 20.275 1.00 90.06 336 LYS A O 1
ATOM 2768 N N . MET A 1 337 ? -0.849 1.890 20.894 1.00 88.56 337 MET A N 1
ATOM 2769 C CA . MET A 1 337 ? -1.729 0.724 21.039 1.00 88.56 337 MET A CA 1
ATOM 2770 C C . MET A 1 337 ? -1.959 -0.015 19.715 1.00 88.56 337 MET A C 1
ATOM 2772 O O . MET A 1 337 ? -1.865 -1.237 19.673 1.00 88.56 337 MET A O 1
ATOM 2776 N N . LEU A 1 338 ? -2.207 0.702 18.615 1.00 87.81 338 LEU A N 1
ATOM 2777 C CA . LEU A 1 338 ? -2.331 0.078 17.293 1.00 87.81 338 LEU A CA 1
ATOM 2778 C C . LEU A 1 338 ? -1.008 -0.557 16.838 1.00 87.81 338 LEU A C 1
ATOM 2780 O O . LEU A 1 338 ? -1.005 -1.671 16.319 1.00 87.81 338 LEU A O 1
ATOM 2784 N N . GLY A 1 339 ? 0.122 0.114 17.070 1.00 80.38 339 GLY A N 1
ATOM 2785 C CA . GLY A 1 339 ? 1.451 -0.385 16.714 1.00 80.38 339 GLY A CA 1
ATOM 2786 C C . GLY A 1 339 ? 1.922 -1.565 17.569 1.00 80.38 339 GLY A C 1
ATOM 2787 O O . GLY A 1 339 ? 2.626 -2.438 17.069 1.00 80.38 339 GLY A O 1
ATOM 2788 N N . SER A 1 340 ? 1.525 -1.643 18.842 1.00 70.25 340 SER A N 1
ATOM 2789 C CA . SER A 1 340 ? 1.916 -2.741 19.738 1.00 70.25 340 SER A CA 1
ATOM 2790 C C . SER A 1 340 ? 1.223 -4.064 19.415 1.00 70.25 340 SER A C 1
ATOM 2792 O O . SER A 1 340 ? 1.742 -5.119 19.775 1.00 70.25 340 SER A O 1
ATOM 2794 N N . THR A 1 341 ? 0.130 -4.044 18.642 1.00 60.50 341 THR A N 1
ATOM 2795 C CA . THR A 1 341 ? -0.446 -5.269 18.061 1.00 60.50 341 THR A CA 1
ATOM 2796 C C . THR A 1 341 ? 0.478 -5.949 17.039 1.00 60.50 341 THR A C 1
ATOM 2798 O O . THR A 1 341 ? 0.145 -7.041 16.595 1.00 60.50 341 THR A O 1
ATOM 2801 N N . ALA A 1 342 ? 1.613 -5.337 16.662 1.00 55.44 342 ALA A N 1
ATOM 2802 C CA . ALA A 1 342 ? 2.533 -5.807 15.619 1.00 55.44 342 ALA A CA 1
ATOM 2803 C C . ALA A 1 342 ? 3.853 -6.416 16.127 1.00 55.44 342 ALA A C 1
ATOM 2805 O O . ALA A 1 342 ? 4.661 -6.865 15.311 1.00 55.44 342 ALA A O 1
ATOM 2806 N N . GLN A 1 343 ? 4.142 -6.403 17.437 1.00 49.22 343 GLN A N 1
ATOM 2807 C CA . GLN A 1 343 ? 5.421 -6.915 17.952 1.00 49.22 343 GLN A CA 1
ATOM 2808 C C . GLN A 1 343 ? 5.469 -8.451 17.832 1.00 49.22 343 GLN A C 1
ATOM 2810 O O . GLN A 1 343 ? 5.136 -9.173 18.765 1.00 49.22 343 GLN A O 1
ATOM 2815 N N . HIS A 1 344 ? 5.910 -8.924 16.659 1.00 51.62 344 HIS A N 1
ATOM 2816 C CA . HIS A 1 344 ? 6.140 -10.322 16.252 1.00 51.62 344 HIS A CA 1
ATOM 2817 C C . HIS A 1 344 ? 4.934 -11.119 15.732 1.00 51.62 344 HIS A C 1
ATOM 2819 O O . HIS A 1 344 ? 5.009 -12.343 15.620 1.00 51.62 344 HIS A O 1
ATOM 2825 N N . SER A 1 345 ? 3.852 -10.450 15.346 1.00 66.19 345 SER A N 1
ATOM 2826 C CA . SER A 1 345 ? 2.681 -11.075 14.724 1.00 66.19 345 SER A CA 1
ATOM 2827 C C . SER A 1 345 ? 2.394 -10.468 13.351 1.00 66.19 345 SER A C 1
ATOM 2829 O O . SER A 1 345 ? 2.842 -9.374 13.022 1.00 66.19 345 SER A O 1
ATOM 2831 N N . ALA A 1 346 ? 1.617 -11.174 12.529 1.00 83.56 346 ALA A N 1
ATOM 2832 C CA . ALA A 1 346 ? 1.172 -10.661 11.235 1.00 83.56 346 ALA A CA 1
ATOM 2833 C C . ALA A 1 346 ? 0.189 -9.467 11.355 1.00 83.56 346 ALA A C 1
ATOM 2835 O O . ALA A 1 346 ? -0.165 -8.863 10.348 1.00 83.56 346 ALA A O 1
ATOM 2836 N N . THR A 1 347 ? -0.241 -9.087 12.563 1.00 90.69 347 THR A N 1
ATOM 2837 C CA . THR A 1 347 ? -1.193 -7.995 12.853 1.00 90.69 347 THR A CA 1
ATOM 2838 C C . THR A 1 347 ? -0.517 -6.620 12.993 1.00 90.69 347 THR A C 1
ATOM 2840 O O . THR A 1 347 ? 0.700 -6.493 12.908 1.00 90.69 347 THR A O 1
ATOM 2843 N N . GLY A 1 348 ? -1.314 -5.563 13.145 1.00 91.88 348 GLY A N 1
ATOM 2844 C CA . GLY A 1 348 ? -0.900 -4.171 13.327 1.00 91.88 348 GLY A CA 1
ATOM 2845 C C . GLY A 1 348 ? -0.611 -3.420 12.031 1.00 91.88 348 GLY A C 1
ATOM 2846 O O . GLY A 1 348 ? -1.217 -3.704 10.996 1.00 91.88 348 GLY A O 1
ATOM 2847 N N . ILE A 1 349 ? 0.293 -2.441 12.076 1.00 93.25 349 ILE A N 1
ATOM 2848 C CA . ILE A 1 349 ? 0.557 -1.533 10.949 1.00 93.25 349 ILE A CA 1
ATOM 2849 C C . ILE A 1 349 ? 1.777 -2.004 10.150 1.00 93.25 349 ILE A C 1
ATOM 2851 O O . ILE A 1 349 ? 2.880 -2.098 10.689 1.00 93.25 349 ILE A O 1
ATOM 2855 N N . ASN A 1 350 ? 1.586 -2.245 8.854 1.00 93.31 350 ASN A N 1
ATOM 2856 C CA . ASN A 1 350 ? 2.661 -2.334 7.876 1.00 93.31 350 ASN A CA 1
ATOM 2857 C C . ASN A 1 350 ? 2.894 -0.949 7.264 1.00 93.31 350 ASN A C 1
ATOM 2859 O O . ASN A 1 350 ? 1.954 -0.268 6.853 1.00 93.31 350 ASN A O 1
ATOM 2863 N N . TYR A 1 351 ? 4.157 -0.538 7.221 1.00 93.44 351 TYR A N 1
ATOM 2864 C CA . TYR A 1 351 ? 4.569 0.799 6.810 1.00 93.44 351 TYR A CA 1
ATOM 2865 C C . TYR A 1 351 ? 5.253 0.725 5.448 1.00 93.44 351 TYR A C 1
ATOM 2867 O O . TYR A 1 351 ? 6.441 0.398 5.363 1.00 93.44 351 TYR A O 1
ATOM 2875 N N . VAL A 1 352 ? 4.515 1.060 4.393 1.00 94.12 352 VAL A N 1
ATOM 2876 C CA . VAL A 1 352 ? 5.016 1.162 3.017 1.00 94.12 352 VAL A CA 1
ATOM 2877 C C . VAL A 1 352 ? 5.330 2.630 2.723 1.00 94.12 352 VAL A C 1
ATOM 2879 O O . VAL A 1 352 ? 4.649 3.318 1.969 1.00 94.12 352 VAL A O 1
ATOM 2882 N N . ILE A 1 353 ? 6.361 3.122 3.405 1.00 94.88 353 ILE A N 1
ATOM 2883 C CA . ILE A 1 353 ? 6.822 4.517 3.390 1.00 94.88 353 ILE A CA 1
ATOM 2884 C C . ILE A 1 353 ? 8.360 4.548 3.285 1.00 94.88 353 ILE A C 1
ATOM 2886 O O . ILE A 1 353 ? 9.006 3.538 3.603 1.00 94.88 353 ILE A O 1
ATOM 2890 N N . PRO A 1 354 ? 8.980 5.689 2.919 1.00 94.94 354 PRO A N 1
ATOM 2891 C CA . PRO A 1 354 ? 10.436 5.806 2.843 1.00 94.94 354 PRO A CA 1
ATOM 2892 C C . PRO A 1 354 ? 11.125 5.438 4.165 1.00 94.94 354 PRO A C 1
ATOM 2894 O O . PRO A 1 354 ? 10.692 5.853 5.243 1.00 94.94 354 PRO A O 1
ATOM 2897 N N . ASP A 1 355 ? 12.234 4.692 4.107 1.00 90.75 355 ASP A N 1
ATOM 2898 C CA . ASP A 1 355 ? 12.845 4.093 5.306 1.00 90.75 355 ASP A CA 1
ATOM 2899 C C . ASP A 1 355 ? 13.311 5.131 6.341 1.00 90.75 355 ASP A C 1
ATOM 2901 O O . ASP A 1 355 ? 13.159 4.924 7.545 1.00 90.75 355 ASP A O 1
ATOM 2905 N N . GLN A 1 356 ? 13.822 6.280 5.888 1.00 89.12 356 GLN A N 1
ATOM 2906 C CA . GLN A 1 356 ? 14.219 7.368 6.784 1.00 89.12 356 GLN A CA 1
ATOM 2907 C C . GLN A 1 356 ? 13.012 7.966 7.519 1.00 89.12 356 GLN A C 1
ATOM 2909 O O . GLN A 1 356 ? 13.082 8.201 8.726 1.00 89.12 356 GLN A O 1
ATOM 2914 N N . MET A 1 357 ? 11.900 8.165 6.808 1.00 91.38 357 MET A N 1
ATOM 2915 C CA . MET A 1 357 ? 10.660 8.679 7.388 1.00 91.38 357 MET A CA 1
ATOM 2916 C C . MET A 1 357 ? 10.062 7.665 8.366 1.00 91.38 357 MET A C 1
ATOM 2918 O O . MET A 1 357 ? 9.674 8.032 9.471 1.00 91.38 357 MET A O 1
ATOM 2922 N N . ARG A 1 358 ? 10.107 6.369 8.026 1.00 91.75 358 ARG A N 1
ATOM 2923 C CA . ARG A 1 358 ? 9.738 5.276 8.934 1.00 91.75 358 ARG A CA 1
ATOM 2924 C C . ARG A 1 358 ? 10.562 5.301 10.215 1.00 91.75 358 ARG A C 1
ATOM 2926 O O . ARG A 1 358 ? 9.995 5.215 11.296 1.00 91.75 358 ARG A O 1
ATOM 2933 N N . LYS A 1 359 ? 11.890 5.425 10.121 1.00 90.81 359 LYS A N 1
ATOM 2934 C CA . LYS A 1 359 ? 12.780 5.487 11.294 1.00 90.81 359 LYS A CA 1
ATOM 2935 C C . LYS A 1 359 ? 12.446 6.673 12.195 1.00 90.81 359 LYS A C 1
ATOM 2937 O O . LYS A 1 359 ? 12.322 6.484 13.400 1.00 90.81 359 LYS A O 1
ATOM 2942 N N . GLN A 1 360 ? 12.253 7.858 11.618 1.00 91.94 360 GLN A N 1
ATOM 2943 C CA . GLN A 1 360 ? 11.853 9.056 12.362 1.00 91.94 360 GLN A CA 1
ATOM 2944 C C . GLN A 1 360 ? 10.488 8.878 13.030 1.00 91.94 360 GLN A C 1
ATOM 2946 O O . GLN A 1 360 ? 10.343 9.177 14.212 1.00 91.94 360 GLN A O 1
ATOM 2951 N N . PHE A 1 361 ? 9.512 8.337 12.298 1.00 91.88 361 PHE A N 1
ATOM 2952 C CA . PHE A 1 361 ? 8.183 8.059 12.825 1.00 91.88 361 PHE A CA 1
ATOM 2953 C C . PHE A 1 361 ? 8.228 7.060 13.980 1.00 91.88 361 PHE A C 1
ATOM 2955 O O . PHE A 1 361 ? 7.607 7.295 15.007 1.00 91.88 361 PHE A O 1
ATOM 2962 N N . MET A 1 362 ? 9.003 5.981 13.860 1.00 90.38 362 MET A N 1
ATOM 2963 C CA . MET A 1 362 ? 9.149 4.977 14.918 1.00 90.38 362 MET A CA 1
ATOM 2964 C C . MET A 1 362 ? 9.877 5.523 16.146 1.00 90.38 362 MET A C 1
ATOM 2966 O O . MET A 1 362 ? 9.462 5.250 17.267 1.00 90.38 362 MET A O 1
ATOM 2970 N N . GLN A 1 363 ? 10.938 6.310 15.954 1.00 89.56 363 GLN A N 1
ATOM 2971 C CA . GLN A 1 363 ? 11.627 6.983 17.058 1.00 89.56 363 GLN A CA 1
ATOM 2972 C C . GLN A 1 363 ? 10.680 7.917 17.802 1.00 89.56 363 GLN A C 1
ATOM 2974 O O . GLN A 1 363 ? 10.629 7.880 19.023 1.00 89.56 363 GLN A O 1
ATOM 2979 N N . PHE A 1 364 ? 9.895 8.699 17.065 1.00 88.81 364 PHE A N 1
ATOM 2980 C CA . PHE A 1 364 ? 8.878 9.559 17.644 1.00 88.81 364 PHE A CA 1
ATOM 2981 C C . PHE A 1 364 ? 7.786 8.750 18.355 1.00 88.81 364 PHE A C 1
ATOM 2983 O O . PHE A 1 364 ? 7.416 9.070 19.478 1.00 88.81 364 PHE A O 1
ATOM 2990 N N . LEU A 1 365 ? 7.281 7.686 17.723 1.00 87.31 365 LEU A N 1
ATOM 2991 C CA . LEU A 1 365 ? 6.190 6.869 18.243 1.00 87.31 365 LEU A CA 1
ATOM 2992 C C . LEU A 1 365 ? 6.591 6.071 19.483 1.00 87.31 365 LEU A C 1
ATOM 2994 O O . LEU A 1 365 ? 5.700 5.718 20.236 1.00 87.31 365 LEU A O 1
ATOM 2998 N N . TYR A 1 366 ? 7.870 5.771 19.711 1.00 84.38 366 TYR A N 1
ATOM 2999 C CA . TYR A 1 366 ? 8.320 4.955 20.848 1.00 84.38 366 TYR A CA 1
ATOM 3000 C C . TYR A 1 366 ? 9.295 5.659 21.800 1.00 84.38 366 TYR A C 1
ATOM 3002 O O . TYR A 1 366 ? 9.720 5.037 22.774 1.00 84.38 366 TYR A O 1
ATOM 3010 N N . SER A 1 367 ? 9.600 6.941 21.569 1.00 79.81 367 SER A N 1
ATOM 3011 C CA . SER A 1 367 ? 10.060 7.843 22.635 1.00 79.81 367 SER A CA 1
ATOM 3012 C C . SER A 1 367 ? 8.977 8.032 23.694 1.00 79.81 367 SER A C 1
ATOM 3014 O O . SER A 1 367 ? 9.350 8.229 24.868 1.00 79.81 367 SER A O 1
#

Radius of gyration: 21.39 Å; Cα contacts (8 Å, |Δi|>4): 533; chains: 1; bounding box: 55×45×57 Å

Solvent-accessible surface area (backbone atoms only — not comparable to full-atom values): 19610 Å² total; per-residue (Å²): 78,35,33,24,27,25,59,33,50,90,74,75,58,82,47,68,56,97,79,43,51,73,37,76,88,50,46,42,37,18,41,14,28,37,52,37,46,74,69,55,45,55,52,50,50,54,50,52,53,51,47,32,63,75,70,65,59,79,74,81,58,68,54,32,69,60,37,62,76,75,34,52,68,58,55,43,55,51,51,50,48,40,59,74,69,62,52,51,38,34,32,35,44,33,30,52,66,40,49,52,30,40,50,49,29,38,50,34,54,54,40,65,80,82,46,93,61,50,45,59,65,56,54,48,51,51,49,54,50,26,48,50,39,76,82,76,51,55,59,69,50,54,44,32,53,51,45,16,64,72,50,75,46,63,69,37,43,49,52,26,50,51,54,48,48,54,54,31,70,78,43,85,54,71,67,37,54,53,49,42,54,32,34,48,54,46,51,53,55,41,52,58,39,31,77,78,37,54,68,58,27,49,60,70,59,40,84,77,56,45,63,36,97,84,74,51,81,40,52,82,58,63,64,51,60,43,50,51,54,50,48,9,11,51,40,47,66,45,79,85,59,71,51,36,37,37,32,52,68,42,97,75,49,53,62,30,56,54,50,44,55,50,45,28,53,74,48,84,54,55,73,39,37,55,92,24,77,61,52,80,38,40,32,51,62,48,71,81,84,56,48,82,44,70,42,60,42,68,81,33,63,62,27,31,52,12,26,30,51,12,33,45,53,50,50,47,51,48,29,53,77,70,64,38,59,72,61,35,61,70,48,40,65,54,50,41,55,48,47,60,53,29,82,89,47,40,32,15,66,46,77,49,50,36,58,69,58,48,52,53,49,50,51,64,65,72,106